Protein AF-A0A397A7B3-F1 (afdb_monomer)

Mean predicted aligned error: 12.44 Å

pLDDT: mean 80.2, std 25.19, range [24.42, 98.94]

Foldseek 3Di:
DDDDDDDDDDDDDDDDPPPPPPPPPPPPPPPVPPPDPPPDFFEEEDECQQAAACCPPLNFAAFLQQVQQVVDPPRDGSNCHNNCLPCLLVVLVVCLVVVGAAYEYEQQLSNQWPADVVVRATDGRVSSLVSVVVNLVSCVVSNHAYEYEHDELGHHVSCCVVPVALLHLCNLVRLLVSLLVCCVSCLQRHAEYAHYAALVCNLCCDQFVLNGPPRHNPDQQRSQSSLLSSLSSLLSSLVSNVVVVGNHWYYHEFEDAQEDFPDPPDVQSVVLRVLRCLSGVQQNVVCLAQVFGDPSCCVQSPPSHDGDDPVSSVSSHPSGDDYHYDYDWHFHKGFPPDPCCVVQFPAAADDPDPDDDDDDDDDDDDHPRGPHNSVRGITGRDTDDDRPVRVVVVVVVVVVVVVVVVVVVVVVVPDDPDDDD

Secondary structure (DSSP, 8-state):
----------------------------------SS-TT---EEE--HHHH---TTSTTPPPBHHHHHHHT-TT----SSTT-HHHHHHHHHHHHHHTT--EEEEE--HHHHEEEETTTTEEEE-HHHHHHHHHHHHHHHHTTPEEEEEEESS--BHHHHHHH-GGGSTTHHHHHHHHHHHHHHHHTTT-SEEEEEE-HHHHHHHHBTT-SSTT-B-S-SSHHHHHHHHHHHHHHHHHHHHHHTT-SSEEEEEEE--EEEESSTT-HHHHHHHHHHHIIIIIHHHHHHHHSS--HHHHHHHGGGS----HHHHHHHTT--SEEEEE---EEEEE-TT-TTHHHH--S------S----------SSS-----TTGGGSEEEEE---HHHHHHHHHHHHHHHHHHHHHHHHHHHT---PPP-

Radius of gyration: 28.9 Å; Cα contacts (8 Å, |Δi|>4): 677; chains: 1; bounding box: 114×106×64 Å

Nearest PDB structures (foldseek):
  7f3a-assembly1_A  TM=9.410E-01  e=1.714E-32  Arabidopsis thaliana
  3aiq-assembly1_A  TM=9.441E-01  e=2.301E-31  Triticum aestivum
  5wi9-assembly2_B  TM=9.399E-01  e=1.609E-25  Homo sapiens
  5van-assembly1_A  TM=9.419E-01  e=1.810E-25  Homo sapiens
  5naq-assembly1_F  TM=9.151E-01  e=1.063E-23  Lactiplantibacillus plantarum

Solvent-accessible surface area (backbone atoms only — not comparable to full-atom values): 23626 Å² total; per-residue (Å²): 135,90,84,88,86,91,84,87,81,85,94,76,87,83,88,81,84,78,76,80,78,76,75,71,74,76,73,80,84,71,71,73,79,67,99,62,65,94,84,63,76,47,61,55,76,56,44,33,69,70,30,24,22,54,51,71,42,53,75,21,44,57,21,30,50,61,53,40,22,74,75,35,98,87,41,84,67,44,52,47,52,73,34,37,75,82,38,46,70,61,54,50,52,50,41,49,75,72,68,43,41,26,43,33,39,32,51,49,51,12,27,38,26,37,78,37,80,95,75,75,41,78,40,85,27,68,58,26,45,50,54,56,51,54,51,52,50,53,35,53,76,64,64,32,46,37,34,43,24,55,35,66,77,43,51,33,31,60,48,38,74,78,54,53,28,57,73,27,75,67,42,29,58,56,50,29,56,50,45,50,51,49,44,72,74,38,38,94,74,41,49,30,42,21,48,38,48,31,57,61,59,47,22,46,25,8,26,16,39,32,83,32,49,78,39,38,27,93,37,75,35,43,28,41,44,22,44,50,37,50,51,53,24,40,19,50,34,42,53,54,48,59,74,67,68,54,88,41,45,41,22,47,30,41,43,44,58,47,55,38,34,66,45,82,85,39,70,56,12,42,50,24,11,51,48,46,36,38,74,40,41,27,51,62,49,30,22,34,63,70,23,41,67,40,68,69,51,54,67,75,50,40,90,44,47,78,78,72,50,76,67,52,19,60,48,21,35,63,42,52,74,47,91,42,75,50,67,79,46,27,29,34,14,40,24,76,86,40,89,59,36,90,78,60,50,84,54,74,68,50,78,89,68,94,76,76,89,80,92,84,81,93,83,85,90,91,85,76,56,46,63,40,64,72,74,27,52,46,36,61,57,50,82,51,83,64,67,68,62,56,54,52,50,53,51,49,50,54,51,53,55,53,52,53,52,55,53,53,54,59,55,62,74,68,63,78,82,76,82,87,128

Organism: Aphanomyces astaci (NCBI:txid112090)

Sequence (421 aa):
MMMLGVIVLLLSTTLGLVSSSSHRAAVPQTSKQRCFPDDFLLGTATAAYQVEGGWNLTGRTPSIWDDFCRSRDNVQCANVADDMIHRYVSDIAIMQAMGLSSFRFSISWSRVMTWHDATQRMVRNDAGIAFYHDLLDAMRAAQLTSVVTLYHWDLPSALHTHMNGWLNASIVGHFNQYAELMYDEYGAKVDFWTTFNEPWSFCVGGYGGGWHAPGITDSDTATYVAAHHVLLAHATAVQTHRSKHLTSKIGITLNSDMALPLDPTDDRDVEAAERKLQFSLGWFLNPIVHGDYPAVMKRRAGHRLPRFTAADSALLTQSYDVFMLNHYSTNVVTDCASTTYGQVASTKCFPLDEQAQGPTPSTDPLTSSTTSHWVQGAVTVGFVGPMLVAVMALAALVYRKQQQHRSSEQAGENSPLVPKH

Structure (mmCIF, N/CA/C/O backbone):
data_AF-A0A397A7B3-F1
#
_entry.id   AF-A0A397A7B3-F1
#
loop_
_atom_site.group_PDB
_atom_site.id
_atom_site.type_symbol
_atom_site.label_atom_id
_atom_site.label_alt_id
_atom_site.label_comp_id
_atom_site.label_asym_id
_atom_site.label_entity_id
_atom_site.label_seq_id
_atom_site.pdbx_PDB_ins_code
_atom_site.Cartn_x
_atom_site.Cartn_y
_atom_site.Cartn_z
_atom_site.occupancy
_atom_site.B_iso_or_equiv
_atom_site.auth_seq_id
_atom_site.auth_comp_id
_atom_site.auth_asym_id
_atom_site.auth_atom_id
_atom_site.pdbx_PDB_model_num
ATOM 1 N N . MET A 1 1 ? -81.581 52.056 24.845 1.00 32.25 1 MET A N 1
ATOM 2 C CA . MET A 1 1 ? -82.878 51.509 25.297 1.00 32.25 1 MET A CA 1
ATOM 3 C C . MET A 1 1 ? -82.770 49.993 25.283 1.00 32.25 1 MET A C 1
ATOM 5 O O . MET A 1 1 ? -82.243 49.454 24.322 1.00 32.25 1 MET A O 1
ATOM 9 N N . MET A 1 2 ? -83.130 49.371 26.403 1.00 32.25 2 MET A N 1
ATOM 10 C CA . MET A 1 2 ? -82.964 47.958 26.778 1.00 32.25 2 MET A CA 1
ATOM 11 C C . MET A 1 2 ? -83.497 46.952 25.740 1.00 32.25 2 MET A C 1
ATOM 13 O O . MET A 1 2 ? -84.550 47.200 25.168 1.00 32.25 2 MET A O 1
ATOM 17 N N . MET A 1 3 ? -82.874 45.773 25.613 1.00 28.52 3 MET A N 1
ATOM 18 C CA . MET A 1 3 ? -83.369 44.540 26.260 1.00 28.52 3 MET A CA 1
ATOM 19 C C . MET A 1 3 ? -82.463 43.319 26.014 1.00 28.52 3 MET A C 1
ATOM 21 O O . MET A 1 3 ? -81.898 43.136 24.942 1.00 28.52 3 MET A O 1
ATOM 25 N N . LEU A 1 4 ? -82.359 42.509 27.073 1.00 32.78 4 LEU A N 1
ATOM 26 C CA . LEU A 1 4 ? -81.737 41.187 27.181 1.00 32.78 4 LEU A CA 1
ATOM 27 C C . LEU A 1 4 ? -82.485 40.102 26.382 1.00 32.78 4 LEU A C 1
ATOM 29 O O . LEU A 1 4 ? -83.698 40.190 26.211 1.00 32.78 4 LEU A O 1
ATOM 33 N N . GLY A 1 5 ? -81.794 38.994 26.092 1.00 29.33 5 GLY A N 1
ATOM 34 C CA . GLY A 1 5 ? -82.420 37.692 25.834 1.00 29.33 5 GLY A CA 1
ATOM 35 C C . GLY A 1 5 ? -81.399 36.567 25.639 1.00 29.33 5 GLY A C 1
ATOM 36 O O . GLY A 1 5 ? -80.779 36.470 24.589 1.00 29.33 5 GLY A O 1
ATOM 37 N N . VAL A 1 6 ? -81.218 35.735 26.666 1.00 37.84 6 VAL A N 1
ATOM 38 C CA . VAL A 1 6 ? -80.334 34.555 26.715 1.00 37.84 6 VAL A CA 1
ATOM 39 C C . VAL A 1 6 ? -80.932 33.390 25.919 1.00 37.84 6 VAL A C 1
ATOM 41 O O . VAL A 1 6 ? -82.080 33.033 26.168 1.00 37.84 6 VAL A O 1
ATOM 44 N N . ILE A 1 7 ? -80.140 32.730 25.064 1.00 34.03 7 ILE A N 1
ATOM 45 C CA . ILE A 1 7 ? -80.377 31.343 24.622 1.00 34.03 7 ILE A CA 1
ATOM 46 C C . ILE A 1 7 ? -79.037 30.594 24.608 1.00 34.03 7 ILE A C 1
ATOM 48 O O . ILE A 1 7 ? -78.138 30.902 23.831 1.00 34.03 7 ILE A O 1
ATOM 52 N N . VAL A 1 8 ? -78.923 29.599 25.487 1.00 36.47 8 VAL A N 1
ATOM 53 C CA . VAL A 1 8 ? -77.938 28.512 25.431 1.00 36.47 8 VAL A CA 1
ATOM 54 C C . VAL A 1 8 ? -78.640 27.330 24.772 1.00 36.47 8 VAL A C 1
ATOM 56 O O . VAL A 1 8 ? -79.711 26.979 25.249 1.00 36.47 8 VAL A O 1
ATOM 59 N N . LEU A 1 9 ? -78.052 26.698 23.747 1.00 30.02 9 LEU A N 1
ATOM 60 C CA . LEU A 1 9 ? -78.165 25.247 23.526 1.00 30.02 9 LEU A CA 1
ATOM 61 C C . LEU A 1 9 ? -77.170 24.748 22.448 1.00 30.02 9 LEU A C 1
ATOM 63 O O . LEU A 1 9 ? -77.250 25.128 21.287 1.00 30.02 9 LEU A O 1
ATOM 67 N N . LEU A 1 10 ? -76.264 23.870 22.895 1.00 29.73 10 LEU A N 1
ATOM 68 C CA . LEU A 1 10 ? -75.712 22.675 22.229 1.00 29.73 10 LEU A CA 1
ATOM 69 C C . LEU A 1 10 ? -75.149 22.794 20.793 1.00 29.73 10 LEU A C 1
ATOM 71 O O . LEU A 1 10 ? -75.869 22.682 19.806 1.00 29.73 10 LEU A O 1
ATOM 75 N N . LEU A 1 11 ? -73.812 22.847 20.690 1.00 32.78 11 LEU A N 1
ATOM 76 C CA . LEU A 1 11 ? -73.079 22.444 19.485 1.00 32.78 11 LEU A CA 1
ATOM 77 C C . LEU A 1 11 ? -72.916 20.916 19.458 1.00 32.78 11 LEU A C 1
ATOM 79 O O . LEU A 1 11 ? -72.192 20.355 20.281 1.00 32.78 11 LEU A O 1
ATOM 83 N N . SER A 1 12 ? -73.502 20.259 18.457 1.00 32.44 12 SER A N 1
ATOM 84 C CA . SER A 1 12 ? -73.093 18.922 18.021 1.00 32.44 12 SER A CA 1
ATOM 85 C C . SER A 1 12 ? -73.107 18.809 16.493 1.00 32.44 12 SER A C 1
ATOM 87 O O . SER A 1 12 ? -74.153 18.955 15.869 1.00 32.44 12 SER A O 1
ATOM 89 N N . THR A 1 13 ? -71.918 18.489 15.962 1.00 36.25 13 THR A N 1
ATOM 90 C CA . THR A 1 13 ? -71.585 17.764 14.715 1.00 36.25 13 THR A CA 1
ATOM 91 C C . THR A 1 13 ? -72.040 18.323 13.359 1.00 36.25 13 THR A C 1
ATOM 93 O O . THR A 1 13 ? -73.226 18.332 13.073 1.00 36.25 13 THR A O 1
ATOM 96 N N . THR A 1 14 ? -71.085 18.607 12.455 1.00 35.44 14 THR A N 1
ATOM 97 C CA . THR A 1 14 ? -70.636 17.642 11.420 1.00 35.44 14 THR A CA 1
ATOM 98 C C . THR A 1 14 ? -69.356 18.090 10.696 1.00 35.44 14 THR A C 1
ATOM 100 O O . THR A 1 14 ? -69.273 19.190 10.165 1.00 35.44 14 THR A O 1
ATOM 103 N N . LEU A 1 15 ? -68.388 17.169 10.710 1.00 36.44 15 LEU A N 1
ATOM 104 C CA . LEU A 1 15 ? -67.371 16.808 9.713 1.00 36.44 15 LEU A CA 1
ATOM 105 C C . LEU A 1 15 ? -66.994 17.783 8.579 1.00 36.44 15 LEU A C 1
ATOM 107 O O . LEU A 1 15 ? -67.734 17.989 7.623 1.00 36.44 15 LEU A O 1
ATOM 111 N N . GLY A 1 16 ? -65.710 18.142 8.590 1.00 31.48 16 GLY A N 1
ATOM 112 C CA . GLY A 1 16 ? -64.915 18.457 7.408 1.00 31.48 16 GLY A CA 1
ATOM 113 C C . GLY A 1 16 ? -63.461 18.058 7.656 1.00 31.48 16 GLY A C 1
ATOM 114 O O . GLY A 1 16 ? -62.634 18.904 7.979 1.00 31.48 16 GLY A O 1
ATOM 115 N N . LEU A 1 17 ? -63.155 16.757 7.582 1.00 36.50 17 LEU A N 1
ATOM 116 C CA . LEU A 1 17 ? -61.775 16.263 7.569 1.00 36.50 17 LEU A CA 1
ATOM 117 C C . LEU A 1 17 ? -61.125 16.717 6.259 1.00 36.50 17 LEU A C 1
ATOM 119 O O . LEU A 1 17 ? -61.319 16.101 5.212 1.00 36.50 17 LEU A O 1
ATOM 123 N N . VAL A 1 18 ? -60.341 17.790 6.317 1.00 36.22 18 VAL A N 1
ATOM 124 C CA . VAL A 1 18 ? -59.360 18.084 5.273 1.00 36.22 18 VAL A CA 1
ATOM 125 C C . VAL A 1 18 ? -58.241 17.066 5.451 1.00 36.22 18 VAL A C 1
ATOM 127 O O . VAL A 1 18 ? -57.349 17.230 6.279 1.00 36.22 18 VAL A O 1
ATOM 130 N N . SER A 1 19 ? -58.338 15.960 4.715 1.00 34.88 19 SER A N 1
ATOM 131 C CA . SER A 1 19 ? -57.230 15.029 4.560 1.00 34.88 19 SER A CA 1
ATOM 132 C C . SER A 1 19 ? -56.161 15.748 3.741 1.00 34.88 19 SER A C 1
ATOM 134 O O . SER A 1 19 ? -56.305 15.927 2.532 1.00 34.88 19 SER A O 1
ATOM 136 N N . SER A 1 20 ? -55.111 16.235 4.400 1.00 37.03 20 SER A N 1
ATOM 137 C CA . SER A 1 20 ? -53.890 16.634 3.717 1.00 37.03 20 SER A CA 1
ATOM 138 C C . SER A 1 20 ? -53.232 15.360 3.198 1.00 37.03 20 SER A C 1
ATOM 140 O O . SER A 1 20 ? -52.454 14.696 3.880 1.00 37.03 20 SER A O 1
ATOM 142 N N . SER A 1 21 ? -53.584 14.989 1.970 1.00 35.75 21 SER A N 1
ATOM 143 C CA . SER A 1 21 ? -52.859 13.991 1.202 1.00 35.75 21 SER A CA 1
ATOM 144 C C . SER A 1 21 ? -51.457 14.533 0.935 1.00 35.75 21 SER A C 1
ATOM 146 O O . SER A 1 21 ? -51.193 15.165 -0.087 1.00 35.75 21 SER A O 1
ATOM 148 N N . SER A 1 22 ? -50.542 14.295 1.871 1.00 40.91 22 SER A N 1
ATOM 149 C CA . SER A 1 22 ? -49.120 14.293 1.582 1.00 40.91 22 SER A CA 1
ATOM 150 C C . SER A 1 22 ? -48.883 13.133 0.622 1.00 40.91 22 SER A C 1
ATOM 152 O O . SER A 1 22 ? -48.649 11.991 1.007 1.00 40.91 22 SER A O 1
ATOM 154 N N . HIS A 1 23 ? -48.994 13.420 -0.673 1.00 37.44 23 HIS A N 1
ATOM 155 C CA . HIS A 1 23 ? -48.399 12.587 -1.700 1.00 37.44 23 HIS A CA 1
ATOM 156 C C . HIS A 1 23 ? -46.885 12.620 -1.477 1.00 37.44 23 HIS A C 1
ATOM 158 O O . HIS A 1 23 ? -46.158 13.390 -2.100 1.00 37.44 23 HIS A O 1
ATOM 164 N N . ARG A 1 24 ? -46.391 11.772 -0.566 1.00 44.78 24 ARG A N 1
ATOM 165 C CA . ARG A 1 24 ? -45.064 11.195 -0.744 1.00 44.78 24 ARG A CA 1
ATOM 166 C C . ARG A 1 24 ? -45.152 10.480 -2.078 1.00 44.78 24 ARG A C 1
ATOM 168 O O . ARG A 1 24 ? -45.777 9.427 -2.170 1.00 44.78 24 ARG A O 1
ATOM 175 N N . ALA A 1 25 ? -44.602 11.105 -3.114 1.00 40.44 25 ALA A N 1
ATOM 176 C CA . ALA A 1 25 ? -44.297 10.404 -4.341 1.00 40.44 25 ALA A CA 1
ATOM 177 C C . ALA A 1 25 ? -43.521 9.153 -3.923 1.00 40.44 25 ALA A C 1
ATOM 179 O O . ALA A 1 25 ? -42.422 9.252 -3.374 1.00 40.44 25 ALA A O 1
ATOM 180 N N . ALA A 1 26 ? -44.146 7.987 -4.073 1.00 43.50 26 ALA A N 1
ATOM 181 C CA . ALA A 1 26 ? -43.436 6.735 -3.963 1.00 43.50 26 ALA A CA 1
ATOM 182 C C . ALA A 1 26 ? -42.364 6.794 -5.048 1.00 43.50 26 ALA A C 1
ATOM 184 O O . ALA A 1 26 ? -42.685 6.799 -6.237 1.00 43.50 26 ALA A O 1
ATOM 185 N N . VAL A 1 27 ? -41.102 6.926 -4.638 1.00 48.25 27 VAL A N 1
ATOM 186 C CA . VAL A 1 27 ? -39.976 6.700 -5.540 1.00 48.25 27 VAL A CA 1
ATOM 187 C C . VAL A 1 27 ? -40.198 5.296 -6.092 1.00 48.25 27 VAL A C 1
ATOM 189 O O . VAL A 1 27 ? -40.305 4.365 -5.287 1.00 48.25 27 VAL A O 1
ATOM 192 N N . PRO A 1 28 ? -40.337 5.108 -7.413 1.00 40.25 28 PRO A N 1
ATOM 193 C CA . PRO A 1 28 ? -40.471 3.775 -7.964 1.00 40.25 28 PRO A CA 1
ATOM 194 C C . PRO A 1 28 ? -39.188 3.018 -7.619 1.00 40.25 28 PRO A C 1
ATOM 196 O O . PRO A 1 28 ? -38.144 3.237 -8.231 1.00 40.25 28 PRO A O 1
ATOM 199 N N . GLN A 1 29 ? -39.242 2.137 -6.617 1.00 47.81 29 GLN A N 1
ATOM 200 C CA . GLN A 1 29 ? -38.226 1.114 -6.416 1.00 47.81 29 GLN A CA 1
ATOM 201 C C . GLN A 1 29 ? -38.417 0.053 -7.496 1.00 47.81 29 GLN A C 1
ATOM 203 O O . GLN A 1 29 ? -38.841 -1.068 -7.252 1.00 47.81 29 GLN A O 1
ATOM 208 N N . THR A 1 30 ? -38.099 0.415 -8.730 1.00 48.81 30 THR A N 1
ATOM 209 C CA . THR A 1 30 ? -37.621 -0.562 -9.695 1.00 48.81 30 THR A CA 1
ATOM 210 C C . THR A 1 30 ? -36.105 -0.471 -9.648 1.00 48.81 30 THR A C 1
ATOM 212 O O . THR A 1 30 ? -35.482 0.057 -10.573 1.00 48.81 30 THR A O 1
ATOM 215 N N . SER A 1 31 ? -35.490 -0.916 -8.544 1.00 57.78 31 SER A N 1
ATOM 216 C CA . SER A 1 31 ? -34.075 -1.258 -8.623 1.00 57.78 31 SER A CA 1
ATOM 217 C C . SER A 1 31 ? -34.018 -2.399 -9.631 1.00 57.78 31 SER A C 1
ATOM 219 O O . SER A 1 31 ? -34.519 -3.496 -9.395 1.00 57.78 31 SER A O 1
ATOM 221 N N . LYS A 1 32 ? -33.525 -2.117 -10.841 1.00 64.12 32 LYS A N 1
ATOM 222 C CA . LYS A 1 32 ? -33.158 -3.197 -11.753 1.00 64.12 32 LYS A CA 1
ATOM 223 C C . LYS A 1 32 ? -32.217 -4.086 -10.949 1.00 64.12 32 LYS A C 1
ATOM 225 O O . LYS A 1 32 ? -31.166 -3.602 -10.526 1.00 64.12 32 LYS A O 1
ATOM 230 N N . GLN A 1 33 ? -32.638 -5.320 -10.673 1.00 66.12 33 GLN A N 1
ATOM 231 C CA . GLN A 1 33 ? -31.809 -6.299 -9.986 1.00 66.12 33 GLN A CA 1
ATOM 232 C C . GLN A 1 33 ? -30.465 -6.319 -10.712 1.00 66.12 33 GLN A C 1
ATOM 234 O O . GLN A 1 33 ? -30.416 -6.480 -11.935 1.00 66.12 33 GLN A O 1
ATOM 239 N N . ARG A 1 34 ? -29.388 -6.002 -9.990 1.00 72.75 34 ARG A N 1
ATOM 240 C CA . ARG A 1 34 ? -28.063 -5.960 -10.604 1.00 72.75 34 ARG A CA 1
ATOM 241 C C . ARG A 1 34 ? -27.727 -7.389 -11.046 1.00 72.75 34 ARG A C 1
ATOM 243 O O . ARG A 1 34 ? -28.042 -8.331 -10.328 1.00 72.75 34 ARG A O 1
ATOM 250 N N . CYS A 1 35 ? -27.109 -7.556 -12.215 1.00 88.25 35 CYS A N 1
ATOM 251 C CA . CYS A 1 35 ? -26.751 -8.873 -12.759 1.00 88.25 35 CYS A CA 1
ATOM 252 C C . CYS A 1 35 ? -25.505 -9.460 -12.068 1.00 88.25 35 CYS A C 1
ATOM 254 O O . CYS A 1 35 ? -24.530 -9.795 -12.735 1.00 88.25 35 CYS A O 1
ATOM 256 N N . PHE A 1 36 ? -25.519 -9.535 -10.739 1.00 90.19 36 PHE A N 1
ATOM 257 C CA . PHE A 1 36 ? -24.458 -10.115 -9.924 1.00 90.19 36 PHE A CA 1
ATOM 258 C C . PHE A 1 36 ? -25.057 -11.101 -8.912 1.00 90.19 36 PHE A C 1
ATOM 260 O O . PHE A 1 36 ? -26.231 -10.956 -8.567 1.00 90.19 36 PHE A O 1
ATOM 267 N N . PRO A 1 37 ? -24.279 -12.095 -8.449 1.00 89.69 37 PRO A N 1
ATOM 268 C CA . PRO A 1 37 ? -24.656 -12.934 -7.314 1.00 89.69 37 PRO A CA 1
ATOM 269 C C . PRO A 1 37 ? -24.994 -12.116 -6.058 1.00 89.69 37 PRO A C 1
ATOM 271 O O . PRO A 1 37 ? -24.503 -10.998 -5.897 1.00 89.69 37 PRO A O 1
ATOM 274 N N . ASP A 1 38 ? -25.792 -12.687 -5.154 1.00 87.56 38 ASP A N 1
ATOM 275 C CA . ASP A 1 38 ? -26.242 -12.008 -3.926 1.00 87.56 38 ASP A CA 1
ATOM 276 C C . ASP A 1 38 ? -25.089 -11.666 -2.963 1.00 87.56 38 ASP A C 1
ATOM 278 O O . ASP A 1 38 ? -25.199 -10.737 -2.166 1.00 87.56 38 ASP A O 1
ATOM 282 N N . ASP A 1 39 ? -23.974 -12.393 -3.048 1.00 87.44 39 ASP A N 1
ATOM 283 C CA . ASP A 1 39 ? -22.751 -12.173 -2.272 1.00 87.44 39 ASP A CA 1
ATOM 284 C C . ASP A 1 39 ? -21.748 -11.228 -2.963 1.00 87.44 39 ASP A C 1
ATOM 286 O O . ASP A 1 39 ? -20.645 -11.004 -2.458 1.00 87.44 39 ASP A O 1
ATOM 290 N N . PHE A 1 40 ? -22.114 -10.631 -4.104 1.00 92.50 40 PHE A N 1
ATOM 291 C CA . PHE A 1 40 ? -21.278 -9.644 -4.779 1.00 92.50 40 PHE A CA 1
ATOM 292 C C . PHE A 1 40 ? -21.241 -8.318 -4.011 1.00 92.50 40 PHE A C 1
ATOM 294 O O . PHE A 1 40 ? -22.265 -7.671 -3.775 1.00 92.50 40 PHE A O 1
ATOM 301 N N . LEU A 1 41 ? -20.031 -7.861 -3.689 1.00 91.94 41 LEU A N 1
ATOM 302 C CA . LEU A 1 41 ? -19.821 -6.602 -2.986 1.00 91.94 41 LEU A CA 1
ATOM 303 C C . LEU A 1 41 ? -19.582 -5.455 -3.969 1.00 91.94 41 LEU A C 1
ATOM 305 O O . LEU A 1 41 ? -18.635 -5.482 -4.754 1.00 91.94 41 LEU A O 1
ATOM 309 N N . LEU A 1 42 ? -20.411 -4.415 -3.878 1.00 94.75 42 LEU A N 1
ATOM 310 C CA . LEU A 1 42 ? -20.193 -3.154 -4.574 1.00 94.75 42 LEU A CA 1
ATOM 311 C C . LEU A 1 42 ? -19.881 -2.070 -3.549 1.00 94.75 42 LEU A C 1
ATOM 313 O O . LEU A 1 42 ? -20.691 -1.796 -2.667 1.00 94.75 42 LEU A O 1
ATOM 317 N N . GLY A 1 43 ? -18.735 -1.419 -3.706 1.00 95.38 43 GLY A N 1
ATOM 318 C CA . GLY A 1 43 ? -18.261 -0.437 -2.744 1.00 95.38 43 GLY A CA 1
ATOM 319 C C . GLY A 1 43 ? -17.461 0.693 -3.360 1.00 95.38 43 GLY A C 1
ATOM 320 O O . GLY A 1 43 ? -17.343 0.818 -4.580 1.00 95.38 43 GLY A O 1
ATOM 321 N N . THR A 1 44 ? -16.901 1.509 -2.479 1.00 95.00 44 THR A N 1
ATOM 322 C CA . THR A 1 44 ? -15.968 2.600 -2.784 1.00 95.00 44 THR A CA 1
ATOM 323 C C . THR A 1 44 ? -14.661 2.398 -2.023 1.00 95.00 44 THR A C 1
ATOM 325 O O . THR A 1 44 ? -14.583 1.568 -1.112 1.00 95.00 44 THR A O 1
ATOM 328 N N . ALA A 1 45 ? -13.616 3.131 -2.412 1.00 97.31 45 ALA A N 1
ATOM 329 C CA . ALA A 1 45 ? -12.307 3.055 -1.779 1.00 97.31 45 ALA A CA 1
ATOM 330 C C . ALA A 1 45 ? -11.705 4.446 -1.537 1.00 97.31 45 ALA A C 1
ATOM 332 O O . ALA A 1 45 ? -11.845 5.325 -2.386 1.00 97.31 45 ALA A O 1
ATOM 333 N N . THR A 1 46 ? -11.005 4.623 -0.417 1.00 98.00 46 THR A N 1
ATOM 334 C CA . THR A 1 46 ? -10.193 5.810 -0.099 1.00 98.00 46 THR A CA 1
ATOM 335 C C . THR A 1 46 ? -8.837 5.410 0.499 1.00 98.00 46 THR A C 1
ATOM 337 O O . THR A 1 46 ? -8.612 4.246 0.844 1.00 98.00 46 THR A O 1
ATOM 340 N N . ALA A 1 47 ? -7.927 6.377 0.640 1.00 98.25 47 ALA A N 1
ATOM 341 C CA . ALA A 1 47 ? -6.675 6.222 1.377 1.00 98.25 47 ALA A CA 1
ATOM 342 C C . ALA A 1 47 ? -6.488 7.362 2.379 1.00 98.25 47 ALA A C 1
ATOM 344 O O . ALA A 1 47 ? -6.810 8.513 2.082 1.00 98.25 47 ALA A O 1
ATOM 345 N N . ALA A 1 48 ? -5.916 7.045 3.536 1.00 98.75 48 ALA A N 1
ATOM 346 C CA . ALA A 1 48 ? -5.828 7.919 4.698 1.00 98.75 48 ALA A CA 1
ATOM 347 C C . ALA A 1 48 ? -5.310 9.326 4.370 1.00 98.75 48 ALA A C 1
ATOM 349 O O . ALA A 1 48 ? -6.014 10.311 4.579 1.00 98.75 48 ALA A O 1
ATOM 350 N N . TYR A 1 49 ? -4.112 9.432 3.783 1.00 98.44 49 TYR A N 1
ATOM 351 C CA . TYR A 1 49 ? -3.518 10.734 3.456 1.00 98.44 49 TYR A CA 1
ATOM 352 C C . TYR A 1 49 ? -4.362 11.546 2.460 1.00 98.44 49 TYR A C 1
ATOM 354 O O . TYR A 1 49 ? -4.340 12.771 2.498 1.00 98.44 49 TYR A O 1
ATOM 362 N N . GLN A 1 50 ? -5.117 10.880 1.580 1.00 98.00 50 GLN A N 1
ATOM 363 C CA . GLN A 1 50 ? -5.895 11.548 0.536 1.00 98.00 50 GLN A CA 1
ATOM 364 C C . GLN A 1 50 ? -7.186 12.179 1.058 1.00 98.00 50 GLN A C 1
ATOM 366 O O . GLN A 1 50 ? -7.629 13.151 0.458 1.00 98.00 50 GLN A O 1
ATOM 371 N N . VAL A 1 51 ? -7.787 11.643 2.131 1.00 98.31 51 VAL A N 1
ATOM 372 C CA . VAL A 1 51 ? -9.140 12.049 2.566 1.00 98.31 51 VAL A CA 1
ATOM 373 C C . VAL A 1 51 ? -9.260 12.425 4.043 1.00 98.31 51 VAL A C 1
ATOM 375 O O . VAL A 1 51 ? -10.160 13.183 4.390 1.00 98.31 51 VAL A O 1
ATOM 378 N N . GLU A 1 52 ? -8.386 11.937 4.931 1.00 98.56 52 GLU A N 1
ATOM 379 C CA . GLU A 1 52 ? -8.561 12.141 6.378 1.00 98.56 52 GLU A CA 1
ATOM 380 C C . GLU A 1 52 ? -8.404 13.594 6.802 1.00 98.56 52 GLU A C 1
ATOM 382 O O . GLU A 1 52 ? -9.226 14.095 7.567 1.00 98.56 52 GLU A O 1
ATOM 387 N N . GLY A 1 53 ? -7.328 14.245 6.360 1.00 97.75 53 GLY A N 1
ATOM 388 C CA . GLY A 1 53 ? -6.910 15.513 6.941 1.00 97.75 53 GLY A CA 1
ATOM 389 C C . GLY A 1 53 ? -6.499 15.365 8.402 1.00 97.75 53 GLY A C 1
ATOM 390 O O . GLY A 1 53 ? -5.980 14.328 8.829 1.00 97.75 53 GLY A O 1
ATOM 391 N N . GLY A 1 54 ? -6.694 16.430 9.184 1.00 97.25 54 GLY A N 1
ATOM 392 C CA . GLY A 1 54 ? -6.329 16.441 10.601 1.00 97.25 54 GLY A CA 1
ATOM 393 C C . GLY A 1 54 ? -4.878 16.009 10.813 1.00 97.25 54 GLY A C 1
ATOM 394 O O . GLY A 1 54 ? -4.605 15.142 11.649 1.00 97.25 54 GLY A O 1
ATOM 395 N N . TRP A 1 55 ? -3.965 16.547 9.994 1.00 95.50 55 TRP A N 1
ATOM 396 C CA . TRP A 1 55 ? -2.588 16.054 9.872 1.00 95.50 55 TRP A CA 1
ATOM 397 C C . TRP A 1 55 ? -1.806 16.061 11.196 1.00 95.50 55 TRP A C 1
ATOM 399 O O . TRP A 1 55 ? -0.874 15.273 11.345 1.00 95.50 55 TRP A O 1
ATOM 409 N N . ASN A 1 56 ? -2.206 16.921 12.137 1.00 95.00 56 ASN A N 1
ATOM 410 C CA . ASN A 1 56 ? -1.653 17.092 13.481 1.00 95.00 56 ASN A CA 1
ATOM 411 C C . ASN A 1 56 ? -2.688 16.851 14.602 1.00 95.00 56 ASN A C 1
ATOM 413 O O . ASN A 1 56 ? -2.449 17.213 15.754 1.00 95.00 56 ASN A O 1
ATOM 417 N N . LEU A 1 57 ? -3.851 16.281 14.276 1.00 96.44 57 LEU A N 1
ATOM 418 C CA . LEU A 1 57 ? -4.868 15.904 15.258 1.00 96.44 57 LEU A CA 1
ATOM 419 C C . LEU A 1 57 ? -4.596 14.500 15.800 1.00 96.44 57 LEU A C 1
ATOM 421 O O . LEU A 1 57 ? -3.821 13.736 15.226 1.00 96.44 57 LEU A O 1
ATOM 425 N N . THR A 1 58 ? -5.240 14.168 16.923 1.00 94.38 58 THR A N 1
ATOM 426 C CA . THR A 1 58 ? -5.221 12.825 17.533 1.00 94.38 58 THR A CA 1
ATOM 427 C C . THR A 1 58 ? -3.813 12.264 17.761 1.00 94.38 58 THR A C 1
ATOM 429 O O . THR A 1 58 ? -3.618 11.059 17.659 1.00 94.38 58 THR A O 1
ATOM 432 N N . GLY A 1 59 ? -2.812 13.118 18.003 1.00 95.56 59 GLY A N 1
ATOM 433 C CA . GLY A 1 59 ? -1.416 12.700 18.188 1.00 95.56 59 GLY A CA 1
ATOM 434 C C . GLY A 1 59 ? -0.711 12.187 16.924 1.00 95.56 59 GLY A C 1
ATOM 435 O O . GLY A 1 59 ? 0.378 11.629 17.040 1.00 95.56 59 GLY A O 1
ATOM 436 N N . ARG A 1 60 ? -1.300 12.361 15.729 1.00 98.12 60 ARG A N 1
ATOM 437 C CA . ARG A 1 60 ? -0.671 11.981 14.456 1.00 98.12 60 ARG A CA 1
ATOM 438 C C . ARG A 1 60 ? 0.654 12.714 14.260 1.00 98.12 60 ARG A C 1
ATOM 440 O O . ARG A 1 60 ? 0.732 13.929 14.437 1.00 98.12 60 ARG A O 1
ATOM 447 N N . THR A 1 61 ? 1.671 11.980 13.821 1.00 97.94 61 THR A N 1
ATOM 448 C CA . THR A 1 61 ? 2.958 12.527 13.377 1.00 97.94 61 THR A CA 1
ATOM 449 C C . THR A 1 61 ? 3.059 12.537 11.844 1.00 97.94 61 THR A C 1
ATOM 451 O O . THR A 1 61 ? 2.264 11.878 11.160 1.00 97.94 61 THR A O 1
ATOM 454 N N . PRO A 1 62 ? 4.007 13.298 11.264 1.00 98.38 62 PRO A N 1
ATOM 455 C CA . PRO A 1 62 ? 4.191 13.349 9.816 1.00 98.38 62 PRO A CA 1
ATOM 456 C C . PRO A 1 62 ? 4.476 11.978 9.186 1.00 98.38 62 PRO A C 1
ATOM 458 O O . PRO A 1 62 ? 5.211 11.152 9.732 1.00 98.38 62 PRO A O 1
ATOM 461 N N . SER A 1 63 ? 3.921 11.761 7.999 1.00 98.62 63 SER A N 1
ATOM 462 C CA . SER A 1 63 ? 4.341 10.738 7.041 1.00 98.62 63 SER A CA 1
ATOM 463 C C . SER A 1 63 ? 5.307 11.333 6.008 1.00 98.62 63 SER A C 1
ATOM 465 O O . SER A 1 63 ? 5.434 12.550 5.896 1.00 98.62 63 SER A O 1
ATOM 467 N N . ILE A 1 64 ? 5.933 10.495 5.183 1.00 98.56 64 ILE A N 1
ATOM 468 C CA . ILE A 1 64 ? 6.784 10.959 4.077 1.00 98.56 64 ILE A CA 1
ATOM 469 C C . ILE A 1 64 ? 6.045 11.875 3.090 1.00 98.56 64 ILE A C 1
ATOM 471 O O . ILE A 1 64 ? 6.677 12.716 2.462 1.00 98.56 64 ILE A O 1
ATOM 475 N N . TRP A 1 65 ? 4.719 11.758 2.956 1.00 98.44 65 TRP A N 1
ATOM 476 C CA . TRP A 1 65 ? 3.935 12.656 2.104 1.00 98.44 65 TRP A CA 1
ATOM 477 C C . TRP A 1 65 ? 3.775 14.049 2.709 1.00 98.44 65 TRP A C 1
ATOM 479 O O . TRP A 1 65 ? 3.808 15.036 1.977 1.00 98.44 65 TRP A O 1
ATOM 489 N N . ASP A 1 66 ? 3.661 14.137 4.036 1.00 98.38 66 ASP A N 1
ATOM 490 C CA . ASP A 1 66 ? 3.659 15.407 4.760 1.00 98.38 66 ASP A CA 1
ATOM 491 C C . ASP A 1 66 ? 4.985 16.164 4.560 1.00 98.38 66 ASP A C 1
ATOM 493 O O . ASP A 1 66 ? 4.987 17.388 4.431 1.00 98.38 66 ASP A O 1
ATOM 497 N N . ASP A 1 67 ? 6.114 15.459 4.506 1.00 97.94 67 ASP A N 1
ATOM 498 C CA . ASP A 1 67 ? 7.422 16.077 4.251 1.00 97.94 67 ASP A CA 1
ATOM 499 C C . ASP A 1 67 ? 7.616 16.406 2.769 1.00 97.94 67 ASP A C 1
ATOM 501 O O . ASP A 1 67 ? 8.106 17.478 2.403 1.00 97.94 67 ASP A O 1
ATOM 505 N N . PHE A 1 68 ? 7.194 15.496 1.891 1.00 97.19 68 PHE A N 1
ATOM 506 C CA . PHE A 1 68 ? 7.325 15.659 0.449 1.00 97.19 68 PHE A CA 1
ATOM 507 C C . PHE A 1 68 ? 6.538 16.869 -0.058 1.00 97.19 68 PHE A C 1
ATOM 509 O O . PHE A 1 68 ? 7.082 17.676 -0.806 1.00 97.19 68 PHE A O 1
ATOM 516 N N . CYS A 1 69 ? 5.293 17.056 0.393 1.00 96.88 69 CYS A N 1
ATOM 517 C CA . CYS A 1 69 ? 4.499 18.214 -0.017 1.00 96.88 69 CYS A CA 1
ATOM 518 C C . CYS A 1 69 ? 5.109 19.542 0.461 1.00 96.88 69 CYS A C 1
ATOM 520 O O . CYS A 1 69 ? 5.043 20.539 -0.244 1.00 96.88 69 CYS A O 1
ATOM 522 N N . ARG A 1 70 ? 5.762 19.564 1.632 1.00 96.19 70 ARG A N 1
ATOM 523 C CA . ARG A 1 70 ? 6.387 20.783 2.178 1.00 96.19 70 ARG A CA 1
ATOM 524 C C . ARG A 1 70 ? 7.752 21.096 1.577 1.00 96.19 70 ARG A C 1
ATOM 526 O O . ARG A 1 70 ? 8.208 22.228 1.689 1.00 96.19 70 ARG A O 1
ATOM 533 N N . SER A 1 71 ? 8.400 20.115 0.956 1.00 95.00 71 SER A N 1
ATOM 534 C CA . SER A 1 71 ? 9.698 20.284 0.290 1.00 95.00 71 SER A CA 1
ATOM 535 C C . SER A 1 71 ? 9.585 20.621 -1.202 1.00 95.00 71 SER A C 1
ATOM 537 O O . SER A 1 71 ? 10.607 20.786 -1.867 1.00 95.00 71 SER A O 1
ATOM 539 N N . ARG A 1 72 ? 8.364 20.723 -1.748 1.00 91.50 72 ARG A N 1
ATOM 540 C CA . ARG A 1 72 ? 8.099 20.966 -3.173 1.00 91.50 72 ARG A CA 1
ATOM 541 C C . ARG A 1 72 ? 7.109 22.118 -3.346 1.00 91.50 72 ARG A C 1
ATOM 543 O O . ARG A 1 72 ? 5.994 22.053 -2.843 1.00 91.50 72 ARG A O 1
ATOM 550 N N . ASP A 1 73 ? 7.465 23.116 -4.149 1.00 87.62 73 ASP A N 1
ATOM 551 C CA . ASP A 1 73 ? 6.625 24.309 -4.359 1.00 87.62 73 ASP A CA 1
ATOM 552 C C . ASP A 1 73 ? 5.273 24.016 -5.041 1.00 87.62 73 ASP A C 1
ATOM 554 O O . ASP A 1 73 ? 4.320 24.782 -4.913 1.00 87.62 73 ASP A O 1
ATOM 558 N N . ASN A 1 74 ? 5.174 22.913 -5.787 1.00 88.62 74 ASN A N 1
ATOM 559 C CA . ASN A 1 74 ? 4.019 22.568 -6.618 1.00 88.62 74 ASN A CA 1
ATOM 560 C C . ASN A 1 74 ? 3.202 21.373 -6.098 1.00 88.62 74 ASN A C 1
ATOM 562 O O . ASN A 1 74 ? 2.368 20.845 -6.835 1.00 88.62 74 ASN A O 1
ATOM 566 N N . VAL A 1 75 ? 3.423 20.937 -4.856 1.00 90.69 75 VAL A N 1
ATOM 567 C CA . VAL A 1 75 ? 2.691 19.816 -4.252 1.00 90.69 75 VAL A CA 1
ATOM 568 C C . VAL A 1 75 ? 1.870 20.329 -3.071 1.00 90.69 75 VAL A C 1
ATOM 570 O O . VAL A 1 75 ? 2.403 20.707 -2.035 1.00 90.69 75 VAL A O 1
ATOM 573 N N . GLN A 1 76 ? 0.545 20.337 -3.219 1.00 92.69 76 GLN A N 1
ATOM 574 C CA . GLN A 1 76 ? -0.363 20.752 -2.148 1.00 92.69 76 GLN A CA 1
ATOM 575 C C . GLN A 1 76 ? -0.384 19.705 -1.027 1.00 92.69 76 GLN A C 1
ATOM 577 O O . GLN A 1 76 ? -0.586 18.518 -1.277 1.00 92.69 76 GLN A O 1
ATOM 582 N N . CYS A 1 77 ? -0.209 20.148 0.218 1.00 96.25 77 CYS A N 1
ATOM 583 C CA . CYS A 1 77 ? -0.313 19.269 1.379 1.00 96.25 77 CYS A CA 1
ATOM 584 C C . CYS A 1 77 ? -1.769 18.931 1.706 1.00 96.25 77 CYS A C 1
ATOM 586 O O . CYS A 1 77 ? -2.614 19.823 1.811 1.00 96.25 77 CYS A O 1
ATOM 588 N N . ALA A 1 78 ? -2.038 17.663 2.011 1.00 96.19 78 ALA A N 1
ATOM 589 C CA . ALA A 1 78 ? -3.352 17.183 2.437 1.00 96.19 78 ALA A CA 1
ATOM 590 C C . ALA A 1 78 ? -3.627 17.457 3.933 1.00 96.19 78 ALA A C 1
ATOM 592 O O . ALA A 1 78 ? -4.087 16.594 4.674 1.00 96.19 78 ALA A O 1
ATOM 593 N N . ASN A 1 79 ? -3.329 18.678 4.403 1.00 97.38 79 ASN A N 1
ATOM 594 C CA . ASN A 1 79 ? -3.476 19.048 5.817 1.00 97.38 79 ASN A CA 1
ATOM 595 C C . ASN A 1 79 ? -4.934 18.908 6.305 1.00 97.38 79 ASN A C 1
ATOM 597 O O . ASN A 1 79 ? -5.162 18.525 7.454 1.00 97.38 79 ASN A O 1
ATOM 601 N N . VAL A 1 80 ? -5.892 19.233 5.426 1.00 97.75 80 VAL A N 1
ATOM 602 C CA . VAL A 1 80 ? -7.348 19.113 5.645 1.00 97.75 80 VAL A CA 1
ATOM 603 C C . VAL A 1 80 ? -7.964 18.029 4.757 1.00 97.75 80 VAL A C 1
ATOM 605 O O . VAL A 1 80 ? -8.848 17.320 5.220 1.00 97.75 80 VAL A O 1
ATOM 608 N N . ALA A 1 81 ? -7.475 17.860 3.521 1.00 97.19 81 ALA A N 1
ATOM 609 C CA . ALA A 1 81 ? -8.019 16.888 2.568 1.00 97.19 81 ALA A CA 1
ATOM 610 C C . ALA A 1 81 ? -9.551 17.043 2.405 1.00 97.19 81 ALA A C 1
ATOM 612 O O . ALA A 1 81 ? -10.031 18.172 2.299 1.00 97.19 81 ALA A O 1
ATOM 613 N N . ASP A 1 82 ? -10.301 15.938 2.423 1.00 97.38 82 ASP A N 1
ATOM 614 C CA . ASP A 1 82 ? -11.772 15.927 2.429 1.00 97.38 82 ASP A CA 1
ATOM 615 C C . ASP A 1 82 ? -12.381 15.998 3.847 1.00 97.38 82 ASP A C 1
ATOM 617 O O . ASP A 1 82 ? -13.607 16.017 4.007 1.00 97.38 82 ASP A O 1
ATOM 621 N N . ASP A 1 83 ? -11.525 16.103 4.871 1.00 98.06 83 ASP A N 1
ATOM 622 C CA . ASP A 1 83 ? -11.862 16.212 6.292 1.00 98.06 83 ASP A CA 1
ATOM 623 C C . ASP A 1 83 ? -12.610 14.987 6.860 1.00 98.06 83 ASP A C 1
ATOM 625 O O . ASP A 1 83 ? -13.449 15.094 7.761 1.00 98.06 83 ASP A O 1
ATOM 629 N N . MET A 1 84 ? -12.302 13.787 6.351 1.00 97.31 84 MET A N 1
ATOM 630 C CA . MET A 1 84 ? -12.935 12.534 6.790 1.00 97.31 84 MET A CA 1
ATOM 631 C C . MET A 1 84 ? -12.724 12.267 8.292 1.00 97.31 84 MET A C 1
ATOM 633 O O . MET A 1 84 ? -13.587 11.650 8.918 1.00 97.31 84 MET A O 1
ATOM 637 N N . ILE A 1 85 ? -11.651 12.793 8.903 1.00 97.56 85 ILE A N 1
ATOM 638 C CA . ILE A 1 85 ? -11.415 12.703 10.357 1.00 97.56 85 ILE A CA 1
ATOM 639 C C . ILE A 1 85 ? -12.607 13.232 11.179 1.00 97.56 85 ILE A C 1
ATOM 641 O O . ILE A 1 85 ? -12.889 12.714 12.257 1.00 97.56 85 ILE A O 1
ATOM 645 N N . HIS A 1 86 ? -13.352 14.210 10.653 1.00 98.00 86 HIS A N 1
ATOM 646 C CA . HIS A 1 86 ? -14.569 14.737 11.273 1.00 98.00 86 HIS A CA 1
ATOM 647 C C . HIS A 1 86 ? -15.854 14.249 10.585 1.00 98.00 86 HIS A C 1
ATOM 649 O O . HIS A 1 86 ? -16.918 14.234 11.205 1.00 98.00 86 HIS A O 1
ATOM 655 N N . ARG A 1 87 ? -15.783 13.880 9.300 1.00 97.75 87 ARG A N 1
ATOM 656 C CA . ARG A 1 87 ? -16.959 13.715 8.425 1.00 97.75 87 ARG A CA 1
ATOM 657 C C . ARG A 1 87 ? -17.343 12.276 8.101 1.00 97.75 87 ARG A C 1
ATOM 659 O O . ARG A 1 87 ? -18.406 12.079 7.505 1.00 97.75 87 ARG A O 1
ATOM 666 N N . TYR A 1 88 ? -16.577 11.285 8.558 1.00 98.06 88 TYR A N 1
ATOM 667 C CA . TYR A 1 88 ? -16.790 9.878 8.205 1.00 98.06 88 TYR A CA 1
ATOM 668 C C . TYR A 1 88 ? -18.227 9.369 8.429 1.00 98.06 88 TYR A C 1
ATOM 670 O O . TYR A 1 88 ? -18.720 8.568 7.639 1.00 98.06 88 TYR A O 1
ATOM 678 N N . VAL A 1 89 ? -18.942 9.855 9.454 1.00 98.06 89 VAL A N 1
ATOM 679 C CA . VAL A 1 89 ? -20.356 9.494 9.691 1.00 98.06 89 VAL A CA 1
ATOM 680 C C . VAL A 1 89 ? -21.245 9.927 8.520 1.00 98.06 89 VAL A C 1
ATOM 682 O O . VAL A 1 89 ? -22.103 9.167 8.071 1.00 98.06 89 VAL A O 1
ATOM 685 N N . SER A 1 90 ? -21.036 11.141 8.003 1.00 97.31 90 SER A N 1
ATOM 686 C CA . SER A 1 90 ? -21.773 11.642 6.840 1.00 97.31 90 SER A CA 1
ATOM 687 C C . SER A 1 90 ? -21.361 10.936 5.548 1.00 97.31 90 SER A C 1
ATOM 689 O O . SER A 1 90 ? -22.226 10.641 4.724 1.00 97.31 90 SER A O 1
ATOM 691 N N . ASP A 1 91 ? -20.081 10.585 5.408 1.00 97.06 91 ASP A N 1
ATOM 692 C CA . ASP A 1 91 ? -19.578 9.845 4.248 1.00 97.06 91 ASP A CA 1
ATOM 693 C C . ASP A 1 91 ? -20.203 8.441 4.186 1.00 97.06 91 ASP A C 1
ATOM 695 O O . ASP A 1 91 ? -20.704 8.024 3.141 1.00 97.06 91 ASP A O 1
ATOM 699 N N . ILE A 1 92 ? -20.287 7.746 5.326 1.00 98.19 92 ILE A N 1
ATOM 700 C CA . ILE A 1 92 ? -20.962 6.444 5.454 1.00 98.19 92 ILE A CA 1
ATOM 701 C C . ILE A 1 92 ? -22.459 6.556 5.141 1.00 98.19 92 ILE A C 1
ATOM 703 O O . ILE A 1 92 ? -22.999 5.717 4.418 1.00 98.19 92 ILE A O 1
ATOM 707 N N . ALA A 1 93 ? -23.138 7.598 5.629 1.00 96.44 93 ALA A N 1
ATOM 708 C CA . ALA A 1 93 ? -24.556 7.809 5.333 1.00 96.44 93 ALA A CA 1
ATOM 709 C C . ALA A 1 93 ? -24.813 7.984 3.822 1.00 96.44 93 ALA A C 1
ATOM 711 O O . ALA A 1 93 ? -25.805 7.472 3.296 1.00 96.44 93 ALA A O 1
ATOM 712 N N . ILE A 1 94 ? -23.904 8.655 3.103 1.00 96.38 94 ILE A N 1
ATOM 713 C CA . ILE A 1 94 ? -23.960 8.767 1.637 1.00 96.38 94 ILE A CA 1
ATOM 714 C C . ILE A 1 94 ? -23.777 7.389 0.989 1.00 96.38 94 ILE A C 1
ATOM 716 O O . ILE A 1 94 ? -24.559 7.029 0.108 1.00 96.38 94 ILE A O 1
ATOM 720 N N . MET A 1 95 ? -22.806 6.587 1.442 1.00 94.62 95 MET A N 1
ATOM 721 C CA . MET A 1 95 ? -22.585 5.229 0.919 1.00 94.62 95 MET A CA 1
ATOM 722 C C . MET A 1 95 ? -23.828 4.340 1.079 1.00 94.62 95 MET A C 1
ATOM 724 O O . MET A 1 95 ? -24.216 3.647 0.135 1.00 94.62 95 MET A O 1
ATOM 728 N N . GLN A 1 96 ? -24.504 4.416 2.230 1.00 93.81 96 GLN A N 1
ATOM 729 C CA . GLN A 1 96 ? -25.773 3.719 2.452 1.00 93.81 96 GLN A CA 1
ATOM 730 C C . GLN A 1 96 ? -26.881 4.215 1.519 1.00 93.81 96 GLN A C 1
ATOM 732 O O . GLN A 1 96 ? -27.591 3.406 0.923 1.00 93.81 96 GLN A O 1
ATOM 737 N N . ALA A 1 97 ? -27.020 5.534 1.350 1.00 93.31 97 ALA A N 1
ATOM 738 C CA . ALA A 1 97 ? -28.018 6.116 0.453 1.00 93.31 97 ALA A CA 1
ATOM 739 C C . ALA A 1 97 ? -27.797 5.707 -1.017 1.00 93.31 97 ALA A C 1
ATOM 741 O O . ALA A 1 97 ? -28.757 5.585 -1.778 1.00 93.31 97 ALA A O 1
ATOM 742 N N . MET A 1 98 ? -26.546 5.450 -1.410 1.00 92.25 98 MET A N 1
ATOM 743 C CA . MET A 1 98 ? -26.177 4.912 -2.725 1.00 92.25 98 MET A CA 1
ATOM 744 C C . MET A 1 98 ? -26.417 3.397 -2.864 1.00 92.25 98 MET A C 1
ATOM 746 O O . MET A 1 98 ? -26.326 2.863 -3.974 1.00 92.25 98 MET A O 1
ATOM 750 N N . GLY A 1 99 ? -26.721 2.697 -1.766 1.00 91.25 99 GLY A N 1
ATOM 751 C CA . GLY A 1 99 ? -26.891 1.246 -1.738 1.00 91.25 99 GLY A CA 1
ATOM 752 C C . GLY A 1 99 ? -25.586 0.480 -1.964 1.00 91.25 99 GLY A C 1
ATOM 753 O O . GLY A 1 99 ? -25.598 -0.546 -2.646 1.00 91.25 99 GLY A O 1
ATOM 754 N N . LEU A 1 100 ? -24.462 1.009 -1.466 1.00 93.38 100 LEU A N 1
ATOM 755 C CA . LEU A 1 100 ? -23.181 0.298 -1.434 1.00 93.38 100 LEU A CA 1
ATOM 756 C C . LEU A 1 100 ? -23.178 -0.728 -0.295 1.00 93.38 100 LEU A C 1
ATOM 758 O O . LEU A 1 100 ? -23.798 -0.506 0.742 1.00 93.38 100 LEU A O 1
ATOM 762 N N . SER A 1 101 ? -22.478 -1.842 -0.494 1.00 95.62 101 SER A N 1
ATOM 763 C CA . SER A 1 101 ? -22.382 -2.945 0.469 1.00 95.62 101 SER A CA 1
ATOM 764 C C . SER A 1 101 ? -20.995 -3.097 1.087 1.00 95.62 101 SER A C 1
ATOM 766 O O . SER A 1 101 ? -20.842 -3.825 2.064 1.00 95.62 101 SER A O 1
ATOM 768 N N . SER A 1 102 ? -19.980 -2.408 0.565 1.00 97.69 102 SER A N 1
ATOM 769 C CA . SER A 1 102 ? -18.640 -2.409 1.147 1.00 97.69 102 SER A CA 1
ATOM 770 C C . SER A 1 102 ? -17.981 -1.037 1.093 1.00 97.69 102 SER A C 1
ATOM 772 O O . SER A 1 102 ? -18.301 -0.196 0.250 1.00 97.69 102 SER A O 1
ATOM 774 N N . PHE A 1 103 ? -17.034 -0.817 2.000 1.00 98.56 103 PHE A N 1
ATOM 775 C CA . PHE A 1 103 ? -16.160 0.345 1.967 1.00 98.56 103 PHE A CA 1
ATOM 776 C C . PHE A 1 103 ? -14.725 -0.076 2.271 1.00 98.56 103 PHE A C 1
ATOM 778 O O . PHE A 1 103 ? -14.443 -0.783 3.244 1.00 98.56 103 PHE A O 1
ATOM 785 N N . ARG A 1 104 ? -13.819 0.353 1.391 1.00 98.81 104 ARG A N 1
ATOM 786 C CA . ARG A 1 104 ? -12.388 0.134 1.512 1.00 98.81 104 ARG A CA 1
ATOM 787 C C . ARG A 1 104 ? -11.686 1.411 1.960 1.00 98.81 104 ARG A C 1
ATOM 789 O O . ARG A 1 104 ? -11.804 2.433 1.299 1.00 98.81 104 ARG A O 1
ATOM 796 N N . PHE A 1 105 ? -10.883 1.347 3.010 1.00 98.81 105 PHE A N 1
ATOM 797 C CA . PHE A 1 105 ? -10.068 2.484 3.454 1.00 98.81 105 PHE A CA 1
ATOM 798 C C . PHE A 1 105 ? -8.670 2.023 3.871 1.00 98.81 105 PHE A C 1
ATOM 800 O O . PHE A 1 105 ? -8.415 0.817 3.959 1.00 98.81 105 PHE A O 1
ATOM 807 N N . SER A 1 106 ? -7.744 2.957 4.103 1.00 98.94 106 SER A N 1
ATOM 808 C CA . SER A 1 106 ? -6.441 2.651 4.705 1.00 98.94 106 SER A CA 1
ATOM 809 C C . SER A 1 106 ? -6.292 3.270 6.085 1.00 98.94 106 SER A C 1
ATOM 811 O O . SER A 1 106 ? -6.899 4.296 6.376 1.00 98.94 106 SER A O 1
ATOM 813 N N . ILE A 1 107 ? -5.467 2.651 6.924 1.00 98.94 107 ILE A N 1
ATOM 814 C CA . ILE A 1 107 ? -5.081 3.196 8.225 1.00 98.94 107 ILE A CA 1
ATOM 815 C C . ILE A 1 107 ? -3.803 4.022 8.049 1.00 98.94 107 ILE A C 1
ATOM 817 O O . ILE A 1 107 ? -2.833 3.534 7.475 1.00 98.94 107 ILE A O 1
ATOM 821 N N . SER A 1 108 ? -3.784 5.249 8.576 1.00 98.88 108 SER A N 1
ATOM 822 C CA . SER A 1 108 ? -2.581 6.080 8.654 1.00 98.88 108 SER A CA 1
ATOM 823 C C . SER A 1 108 ? -1.638 5.510 9.706 1.00 98.88 108 SER A C 1
ATOM 825 O O . SER A 1 108 ? -1.852 5.717 10.905 1.00 98.88 108 SER A O 1
ATOM 827 N N . TRP A 1 109 ? -0.546 4.862 9.287 1.00 98.81 109 TRP A N 1
ATOM 828 C CA . TRP A 1 109 ? 0.449 4.308 10.220 1.00 98.81 109 TRP A CA 1
ATOM 829 C C . TRP A 1 109 ? 0.968 5.391 11.183 1.00 98.81 109 TRP A C 1
ATOM 831 O O . TRP A 1 109 ? 0.984 5.193 12.398 1.00 98.81 109 TRP A O 1
ATOM 841 N N . SER A 1 110 ? 1.269 6.590 10.676 1.00 98.38 110 SER A N 1
ATOM 842 C CA . SER A 1 110 ? 1.732 7.716 11.504 1.00 98.38 110 SER A CA 1
ATOM 843 C C . SER A 1 110 ? 0.651 8.338 12.406 1.00 98.38 110 SER A C 1
ATOM 845 O O . SER A 1 110 ? 0.948 9.227 13.203 1.00 98.38 110 SER A O 1
ATOM 847 N N . ARG A 1 111 ? -0.613 7.897 12.292 1.00 98.69 111 ARG A N 1
ATOM 848 C CA . ARG A 1 111 ? -1.709 8.293 13.190 1.00 98.69 111 ARG A CA 1
ATOM 849 C C . ARG A 1 111 ? -1.842 7.313 14.343 1.00 98.69 111 ARG A C 1
ATOM 851 O O . ARG A 1 111 ? -1.967 7.750 15.477 1.00 98.69 111 ARG A O 1
ATOM 858 N N . VAL A 1 112 ? -1.806 6.012 14.076 1.00 98.88 112 VAL A N 1
ATOM 859 C CA . VAL A 1 112 ? -2.003 4.973 15.107 1.00 98.88 112 VAL A CA 1
ATOM 860 C C . VAL A 1 112 ? -0.730 4.600 15.857 1.00 98.88 112 VAL A C 1
ATOM 862 O O . VAL A 1 112 ? -0.804 3.987 16.922 1.00 98.88 112 VAL A O 1
ATOM 865 N N . MET A 1 113 ? 0.437 4.980 15.335 1.00 98.62 113 MET A N 1
ATOM 866 C CA . MET A 1 113 ? 1.707 4.841 16.033 1.00 98.62 113 MET A CA 1
ATOM 867 C C . MET A 1 113 ? 2.579 6.089 15.877 1.00 98.62 113 MET A C 1
ATOM 869 O O . MET A 1 113 ? 2.590 6.729 14.827 1.00 98.62 113 MET A O 1
ATOM 873 N N . THR A 1 114 ? 3.378 6.389 16.898 1.00 97.38 114 THR A N 1
ATOM 874 C CA . THR A 1 114 ? 4.361 7.482 16.912 1.00 97.38 114 THR A CA 1
ATOM 875 C C . THR A 1 114 ? 5.755 6.958 17.225 1.00 97.38 114 THR A C 1
ATOM 877 O O . THR A 1 114 ? 5.919 5.867 17.758 1.00 97.38 114 THR A O 1
ATOM 880 N N . TRP A 1 115 ? 6.792 7.697 16.844 1.00 96.88 115 TRP A N 1
ATOM 881 C CA . TRP A 1 115 ? 8.168 7.277 17.089 1.00 96.88 115 TRP A CA 1
ATOM 882 C C . TRP A 1 115 ? 8.594 7.561 18.527 1.00 96.88 115 TRP A C 1
ATOM 884 O O . TRP A 1 115 ? 8.306 8.631 19.062 1.00 96.88 115 TRP A O 1
ATOM 894 N N . HIS A 1 116 ? 9.306 6.616 19.135 1.00 95.88 116 HIS A N 1
ATOM 895 C CA . HIS A 1 116 ? 9.888 6.766 20.460 1.00 95.88 116 HIS A CA 1
ATOM 896 C C . HIS A 1 116 ? 11.414 6.666 20.386 1.00 95.88 116 HIS A C 1
ATOM 898 O O . HIS A 1 116 ? 11.974 5.578 20.224 1.00 95.88 116 HIS A O 1
ATOM 904 N N . ASP A 1 117 ? 12.092 7.807 20.538 1.00 92.19 117 ASP A N 1
ATOM 905 C CA . ASP A 1 117 ? 13.538 7.925 20.317 1.00 92.19 117 ASP A CA 1
ATOM 906 C C . ASP A 1 117 ? 14.370 7.000 21.204 1.00 92.19 117 ASP A C 1
ATOM 908 O O . ASP A 1 117 ? 15.312 6.373 20.726 1.00 92.19 117 ASP A O 1
ATOM 912 N N . ALA A 1 118 ? 14.020 6.847 22.483 1.00 93.31 118 ALA A N 1
ATOM 913 C CA . ALA A 1 118 ? 14.838 6.052 23.401 1.00 93.31 118 ALA A CA 1
ATOM 914 C C . ALA A 1 118 ? 14.857 4.556 23.046 1.00 93.31 118 ALA A C 1
ATOM 916 O O . ALA A 1 118 ? 15.833 3.866 23.326 1.00 93.31 118 ALA A O 1
ATOM 917 N N . THR A 1 119 ? 13.785 4.048 22.431 1.00 92.62 119 THR A N 1
ATOM 918 C CA . THR A 1 119 ? 13.679 2.636 22.032 1.00 92.62 119 THR A CA 1
ATOM 919 C C . THR A 1 119 ? 13.877 2.427 20.538 1.00 92.62 119 THR A C 1
ATOM 921 O O . THR A 1 119 ? 13.925 1.276 20.113 1.00 92.62 119 THR A O 1
ATOM 924 N N . GLN A 1 120 ? 13.986 3.508 19.754 1.00 91.31 120 GLN A N 1
ATOM 925 C CA . GLN A 1 120 ? 14.061 3.489 18.291 1.00 91.31 120 GLN A CA 1
ATOM 926 C C . GLN A 1 120 ? 12.944 2.630 17.673 1.00 91.31 120 GLN A C 1
ATOM 928 O O . GLN A 1 120 ? 13.172 1.809 16.783 1.00 91.31 120 GLN A O 1
ATOM 933 N N . ARG A 1 121 ? 11.721 2.755 18.203 1.00 93.75 121 ARG A N 1
ATOM 934 C CA . ARG A 1 121 ? 10.558 1.973 17.764 1.00 93.75 121 ARG A CA 1
ATOM 935 C C . ARG A 1 121 ? 9.321 2.842 17.650 1.00 93.75 121 ARG A C 1
ATOM 937 O O . ARG A 1 121 ? 9.169 3.834 18.358 1.00 93.75 121 ARG A O 1
ATOM 944 N N . MET A 1 122 ? 8.419 2.415 16.772 1.00 97.06 122 MET A N 1
ATOM 945 C CA . MET A 1 122 ? 7.060 2.933 16.746 1.00 97.06 122 MET A CA 1
ATOM 946 C C . MET A 1 122 ? 6.321 2.410 17.980 1.00 97.06 122 MET A C 1
ATOM 948 O O . MET A 1 122 ? 6.362 1.214 18.270 1.00 97.06 122 MET A O 1
ATOM 952 N N . VAL A 1 123 ? 5.649 3.299 18.696 1.00 97.69 123 VAL A N 1
ATOM 953 C CA . VAL A 1 123 ? 4.814 3.005 19.857 1.00 97.69 123 VAL A CA 1
ATOM 954 C C . VAL A 1 123 ? 3.373 3.379 19.558 1.00 97.69 123 VAL A C 1
ATOM 956 O O . VAL A 1 123 ? 3.095 4.228 18.718 1.00 97.69 123 VAL A O 1
ATOM 959 N N . ARG A 1 124 ? 2.452 2.705 20.235 1.00 98.31 124 ARG A N 1
ATOM 960 C CA . ARG A 1 124 ? 1.009 2.901 20.110 1.00 98.31 124 ARG A CA 1
ATOM 961 C C . ARG A 1 124 ? 0.598 4.358 20.373 1.00 98.31 124 ARG A C 1
ATOM 963 O O . ARG A 1 124 ? 1.104 4.977 21.303 1.00 98.31 124 ARG A O 1
ATOM 970 N N . ASN A 1 125 ? -0.367 4.862 19.603 1.00 98.62 125 ASN A N 1
ATOM 971 C CA . ASN A 1 125 ? -1.061 6.123 19.860 1.00 98.62 125 ASN A CA 1
ATOM 972 C C . ASN A 1 125 ? -2.577 5.897 19.993 1.00 98.62 125 ASN A C 1
ATOM 974 O O . ASN A 1 125 ? -3.287 5.743 18.998 1.00 98.62 125 ASN A O 1
ATOM 978 N N . ASP A 1 126 ? -3.068 5.914 21.232 1.00 98.56 126 ASP A N 1
ATOM 979 C CA . ASP A 1 126 ? -4.454 5.568 21.572 1.00 98.56 126 ASP A CA 1
ATOM 980 C C . ASP A 1 126 ? -5.494 6.476 20.915 1.00 98.56 126 ASP A C 1
ATOM 982 O O . ASP A 1 126 ? -6.524 5.995 20.450 1.00 98.56 126 ASP A O 1
ATOM 986 N N . ALA A 1 127 ? -5.221 7.781 20.823 1.00 98.38 127 ALA A N 1
ATOM 987 C CA . ALA A 1 127 ? -6.157 8.727 20.219 1.00 98.38 127 ALA A CA 1
ATOM 988 C C . ALA A 1 127 ? -6.334 8.471 18.714 1.00 98.38 127 ALA A C 1
ATOM 990 O O . ALA A 1 127 ? -7.437 8.596 18.186 1.00 98.38 127 ALA A O 1
ATOM 991 N N . GLY A 1 128 ? -5.256 8.086 18.024 1.00 98.50 128 GLY A N 1
ATOM 992 C CA . GLY A 1 128 ? -5.320 7.685 16.623 1.00 98.50 128 GLY A CA 1
ATOM 993 C C . GLY A 1 128 ? -6.047 6.357 16.425 1.00 98.50 128 GLY A C 1
ATOM 994 O O . GLY A 1 128 ? -6.771 6.202 15.448 1.00 98.50 128 GLY A O 1
ATOM 995 N N . ILE A 1 129 ? -5.886 5.418 17.360 1.00 98.88 129 ILE A N 1
ATOM 996 C CA . ILE A 1 129 ? -6.567 4.118 17.325 1.00 98.88 129 ILE A CA 1
ATOM 997 C C . ILE A 1 129 ? -8.074 4.258 17.555 1.00 98.88 129 ILE A C 1
ATOM 999 O O . ILE A 1 129 ? -8.874 3.647 16.845 1.00 98.88 129 ILE A O 1
ATOM 1003 N N . ALA A 1 130 ? -8.469 5.117 18.496 1.00 98.81 130 ALA A N 1
ATOM 1004 C CA . ALA A 1 130 ? -9.871 5.396 18.788 1.00 98.81 130 ALA A CA 1
ATOM 1005 C C . ALA A 1 130 ? -10.645 5.849 17.536 1.00 98.81 130 ALA A C 1
ATOM 1007 O O . ALA A 1 130 ? -11.731 5.341 17.278 1.00 98.81 130 ALA A O 1
ATOM 1008 N N . PHE A 1 131 ? -10.048 6.703 16.696 1.00 98.69 131 PHE A N 1
ATOM 1009 C CA . PHE A 1 131 ? -10.671 7.146 15.445 1.00 98.69 131 PHE A CA 1
ATOM 1010 C C . PHE A 1 131 ? -11.058 5.981 14.514 1.00 98.69 131 PHE A C 1
ATOM 1012 O O . PHE A 1 131 ? -12.174 5.948 13.995 1.00 98.69 131 PHE A O 1
ATOM 1019 N N . TYR A 1 132 ? -10.172 5.002 14.305 1.00 98.81 132 TYR A N 1
ATOM 1020 C CA . TYR A 1 132 ? -10.485 3.876 13.418 1.00 98.81 132 TYR A CA 1
ATOM 1021 C C . TYR A 1 132 ? -11.459 2.880 14.052 1.00 98.81 132 TYR A C 1
ATOM 1023 O O . TYR A 1 132 ? -12.220 2.242 13.324 1.00 98.81 132 TYR A O 1
ATOM 1031 N N . HIS A 1 133 ? -11.493 2.764 15.385 1.00 98.81 133 HIS A N 1
ATOM 1032 C CA . HIS A 1 133 ? -12.579 2.049 16.054 1.00 98.81 133 HIS A CA 1
ATOM 1033 C C . HIS A 1 133 ? -13.933 2.695 15.776 1.00 98.81 133 HIS A C 1
ATOM 1035 O O . HIS A 1 133 ? -14.850 1.973 15.385 1.00 98.81 133 HIS A O 1
ATOM 1041 N N . ASP A 1 134 ? -14.034 4.017 15.916 1.00 98.75 134 ASP A N 1
ATOM 1042 C CA . ASP A 1 134 ? -15.274 4.753 15.666 1.00 98.75 134 ASP A CA 1
ATOM 1043 C C . ASP A 1 134 ? -15.715 4.623 14.198 1.00 98.75 134 ASP A C 1
ATOM 1045 O O . ASP A 1 134 ? -16.890 4.376 13.915 1.00 98.75 134 ASP A O 1
ATOM 1049 N N . LEU A 1 135 ? -14.767 4.699 13.254 1.00 98.75 135 LEU A N 1
ATOM 1050 C CA . LEU A 1 135 ? -15.026 4.476 11.831 1.00 98.75 135 LEU A CA 1
ATOM 1051 C C . LEU A 1 135 ? -15.570 3.065 11.559 1.00 98.75 135 LEU A C 1
ATOM 1053 O O . LEU A 1 135 ? -16.595 2.914 10.895 1.00 98.75 135 LEU A O 1
ATOM 1057 N N . LEU A 1 136 ? -14.905 2.028 12.079 1.00 98.81 136 LEU A N 1
ATOM 1058 C CA . LEU A 1 136 ? -15.321 0.634 11.897 1.00 98.81 136 LEU A CA 1
ATOM 1059 C C . LEU A 1 136 ? -16.677 0.346 12.553 1.00 98.81 136 LEU A C 1
ATOM 1061 O O . LEU A 1 136 ? -17.489 -0.390 11.990 1.00 98.81 136 LEU A O 1
ATOM 1065 N N . ASP A 1 137 ? -16.951 0.938 13.716 1.00 98.75 137 ASP A N 1
ATOM 1066 C CA . ASP A 1 137 ? -18.240 0.794 14.392 1.00 98.75 137 ASP A CA 1
ATOM 1067 C C . ASP A 1 137 ? -19.362 1.491 13.613 1.00 98.75 137 ASP A C 1
ATOM 1069 O O . ASP A 1 137 ? -20.441 0.913 13.452 1.00 98.75 137 ASP A O 1
ATOM 1073 N N . ALA A 1 138 ? -19.099 2.669 13.040 1.00 98.56 138 ALA A N 1
ATOM 1074 C CA . ALA A 1 138 ? -20.037 3.342 12.146 1.00 98.56 138 ALA A CA 1
ATOM 1075 C C . ALA A 1 138 ? -20.300 2.531 10.865 1.00 98.56 138 ALA A C 1
ATOM 1077 O O . ALA A 1 138 ? -21.454 2.388 10.458 1.00 98.56 138 ALA A O 1
ATOM 1078 N N . MET A 1 139 ? -19.268 1.934 10.257 1.00 98.25 139 MET A N 1
ATOM 1079 C CA . MET A 1 139 ? -19.422 1.057 9.086 1.00 98.25 139 MET A CA 1
ATOM 1080 C C . MET A 1 139 ? -20.269 -0.176 9.402 1.00 98.25 139 MET A C 1
ATOM 1082 O O . MET A 1 139 ? -21.178 -0.520 8.646 1.00 98.25 139 MET A O 1
ATOM 1086 N N . ARG A 1 140 ? -20.014 -0.820 10.545 1.00 97.69 140 ARG A N 1
ATOM 1087 C CA . ARG A 1 140 ? -20.789 -1.974 11.008 1.00 97.69 140 ARG A CA 1
ATOM 1088 C C . ARG A 1 140 ? -22.246 -1.608 11.275 1.00 97.69 140 ARG A C 1
ATOM 1090 O O . ARG A 1 140 ? -23.136 -2.342 10.852 1.00 97.69 140 ARG A O 1
ATOM 1097 N N . ALA A 1 141 ? -22.500 -0.484 11.948 1.00 98.06 141 ALA A N 1
ATOM 1098 C CA . ALA A 1 141 ? -23.856 0.023 12.164 1.00 98.06 141 ALA A CA 1
ATOM 1099 C C . ALA A 1 141 ? -24.572 0.296 10.832 1.00 98.06 141 ALA A C 1
ATOM 1101 O O . ALA A 1 141 ? -25.781 0.093 10.717 1.00 98.06 141 ALA A O 1
ATOM 1102 N N . ALA A 1 142 ? -23.805 0.690 9.815 1.00 97.62 142 ALA A N 1
ATOM 1103 C CA . ALA A 1 142 ? -24.281 0.897 8.463 1.00 97.62 142 ALA A CA 1
ATOM 1104 C C . ALA A 1 142 ? -24.403 -0.379 7.608 1.00 97.62 142 ALA A C 1
ATOM 1106 O O . ALA A 1 142 ? -24.849 -0.287 6.463 1.00 97.62 142 ALA A O 1
ATOM 1107 N N . GLN A 1 143 ? -24.050 -1.549 8.155 1.00 96.94 143 GLN A N 1
ATOM 1108 C CA . GLN A 1 143 ? -24.020 -2.843 7.461 1.00 96.94 143 GLN A CA 1
ATOM 1109 C C . GLN A 1 143 ? -23.085 -2.867 6.238 1.00 96.94 143 GLN A C 1
ATOM 1111 O O . GLN A 1 143 ? -23.344 -3.575 5.267 1.00 96.94 143 GLN A O 1
ATOM 1116 N N . LEU A 1 144 ? -21.989 -2.106 6.285 1.00 97.56 144 LEU A N 1
ATOM 1117 C CA . LEU A 1 144 ? -20.950 -2.124 5.258 1.00 97.56 144 LEU A CA 1
ATOM 1118 C C . LEU A 1 144 ? -19.888 -3.175 5.588 1.00 97.56 144 LEU A C 1
ATOM 1120 O O . LEU A 1 144 ? -19.314 -3.163 6.677 1.00 97.56 144 LEU A O 1
ATOM 1124 N N . THR A 1 145 ? -19.566 -4.028 4.617 1.00 98.31 145 THR A N 1
ATOM 1125 C CA . THR A 1 145 ? -18.383 -4.891 4.675 1.00 98.31 145 THR A CA 1
ATOM 1126 C C . THR A 1 145 ? -17.113 -4.045 4.642 1.00 98.31 145 THR A C 1
ATOM 1128 O O . THR A 1 145 ? -16.936 -3.177 3.781 1.00 98.31 145 THR A O 1
ATOM 1131 N N . SER A 1 146 ? -16.208 -4.322 5.570 1.00 98.38 146 SER A N 1
ATOM 1132 C CA . SER A 1 146 ? -14.966 -3.584 5.767 1.00 98.38 146 SER A CA 1
ATOM 1133 C C . SER A 1 146 ? -13.795 -4.200 5.000 1.00 98.38 146 SER A C 1
ATOM 1135 O O . SER A 1 146 ? -13.465 -5.378 5.153 1.00 98.38 146 SER A O 1
ATOM 1137 N N . VAL A 1 147 ? -13.129 -3.383 4.180 1.00 98.56 147 VAL A N 1
ATOM 1138 C CA . VAL A 1 147 ? -11.880 -3.758 3.503 1.00 98.56 147 VAL A CA 1
ATOM 1139 C C . VAL A 1 147 ? -10.774 -2.802 3.949 1.00 98.56 147 VAL A C 1
ATOM 1141 O O . VAL A 1 147 ? -10.729 -1.648 3.532 1.00 98.56 147 VAL A O 1
ATOM 1144 N N . VAL A 1 148 ? -9.869 -3.256 4.810 1.00 98.94 148 VAL A N 1
ATOM 1145 C CA . VAL A 1 148 ? -8.877 -2.387 5.454 1.00 98.94 148 VAL A CA 1
ATOM 1146 C C . VAL A 1 148 ? -7.491 -2.587 4.858 1.00 98.94 148 VAL A C 1
ATOM 1148 O O . VAL A 1 148 ? -6.940 -3.687 4.839 1.00 98.94 148 VAL A O 1
ATOM 1151 N N . THR A 1 149 ? -6.910 -1.491 4.377 1.00 98.94 149 THR A N 1
ATOM 1152 C CA . THR A 1 149 ? -5.538 -1.425 3.874 1.00 98.94 149 THR A CA 1
ATOM 1153 C C . THR A 1 149 ? -4.592 -0.998 4.994 1.00 98.94 149 THR A C 1
ATOM 1155 O O . THR A 1 149 ? -4.747 0.092 5.540 1.00 98.94 149 THR A O 1
ATOM 1158 N N . LEU A 1 150 ? -3.587 -1.814 5.317 1.00 98.94 150 LEU A N 1
ATOM 1159 C CA . LEU A 1 150 ? -2.605 -1.461 6.350 1.00 98.94 150 LEU A CA 1
ATOM 1160 C C . LEU A 1 150 ? -1.673 -0.335 5.894 1.00 98.94 150 LEU A C 1
ATOM 1162 O O . LEU A 1 150 ? -1.387 0.561 6.679 1.00 98.94 150 LEU A O 1
ATOM 1166 N N . TYR A 1 151 ? -1.199 -0.371 4.648 1.00 98.94 151 TYR A N 1
ATOM 1167 C CA . TYR A 1 151 ? -0.261 0.621 4.127 1.00 98.94 151 TYR A CA 1
ATOM 1168 C C . TYR A 1 151 ? -0.676 1.167 2.767 1.00 98.94 1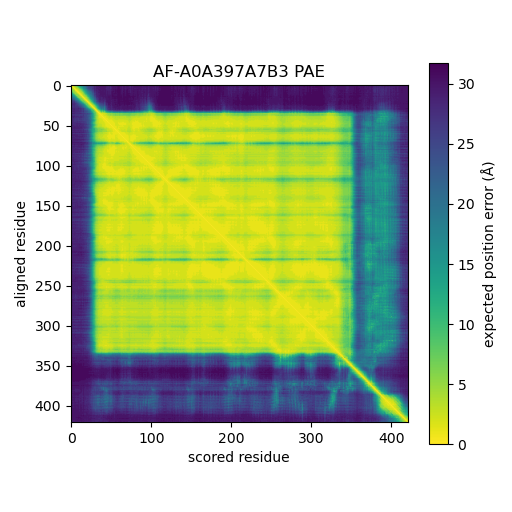51 TYR A C 1
ATOM 1170 O O . TYR A 1 151 ? -0.836 0.412 1.799 1.00 98.94 151 TYR A O 1
ATOM 1178 N N . HIS A 1 152 ? -0.760 2.494 2.679 1.00 98.75 152 HIS A N 1
ATOM 1179 C CA . HIS A 1 152 ? -1.027 3.201 1.433 1.00 98.75 152 HIS A CA 1
ATOM 1180 C C . HIS A 1 152 ? -0.063 4.382 1.255 1.00 98.75 152 HIS A C 1
ATOM 1182 O O . HIS A 1 152 ? -0.459 5.542 1.173 1.00 98.75 152 HIS A O 1
ATOM 1188 N N . TRP A 1 153 ? 1.224 4.045 1.120 1.00 98.06 153 TRP A N 1
ATOM 1189 C CA . TRP A 1 153 ? 2.321 4.951 0.730 1.00 98.06 153 TRP A CA 1
ATOM 1190 C C . TRP A 1 153 ? 2.703 5.979 1.804 1.00 98.06 153 TRP A C 1
ATOM 1192 O O . TRP A 1 153 ? 3.542 6.844 1.581 1.00 98.06 153 TRP A O 1
ATOM 1202 N N . ASP A 1 154 ? 2.121 5.870 2.987 1.00 97.56 154 ASP A N 1
ATOM 1203 C CA . ASP A 1 154 ? 2.124 6.836 4.078 1.00 97.56 154 ASP A CA 1
ATOM 1204 C C . ASP A 1 154 ? 3.101 6.439 5.193 1.00 97.56 154 ASP A C 1
ATOM 1206 O O . ASP A 1 154 ? 2.781 6.466 6.381 1.00 97.56 154 ASP A O 1
ATOM 1210 N N . LEU A 1 155 ? 4.328 6.070 4.802 1.00 98.75 155 LEU A N 1
ATOM 1211 C CA . LEU A 1 155 ? 5.383 5.695 5.752 1.00 98.75 155 LEU A CA 1
ATOM 1212 C C . LEU A 1 155 ? 5.576 6.81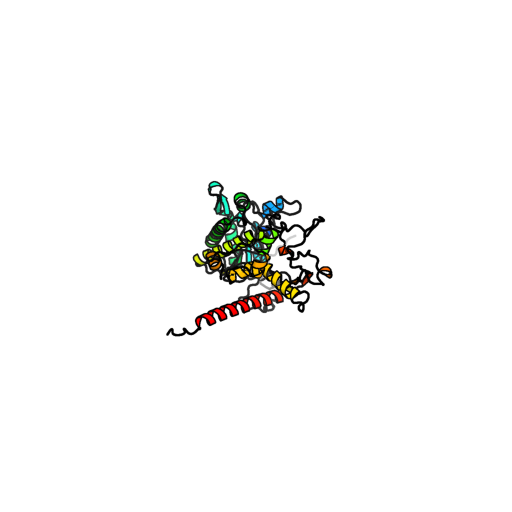4 6.793 1.00 98.75 155 LEU A C 1
ATOM 1214 O O . LEU A 1 155 ? 5.774 7.958 6.382 1.00 98.75 155 LEU A O 1
ATOM 1218 N N . PRO A 1 156 ? 5.576 6.519 8.109 1.00 98.75 156 PRO A N 1
ATOM 1219 C CA . PRO A 1 156 ? 5.937 7.497 9.127 1.00 98.75 156 PRO A CA 1
ATOM 1220 C C . PRO A 1 156 ? 7.291 8.145 8.820 1.00 98.75 156 PRO A C 1
ATOM 1222 O O . PRO A 1 156 ? 8.286 7.447 8.613 1.00 98.75 156 PRO A O 1
ATOM 1225 N N . SER A 1 157 ? 7.338 9.478 8.823 1.00 98.38 157 SER A N 1
ATOM 1226 C CA . SER A 1 157 ? 8.540 10.259 8.502 1.00 98.38 157 SER A CA 1
ATOM 1227 C C . SER A 1 157 ? 9.738 9.850 9.364 1.00 98.38 157 SER A C 1
ATOM 1229 O O . SER A 1 157 ? 10.854 9.701 8.867 1.00 98.38 157 SER A O 1
ATOM 1231 N N . ALA A 1 158 ? 9.498 9.554 10.643 1.00 98.00 158 ALA A N 1
ATOM 1232 C CA . ALA A 1 158 ? 10.529 9.097 11.566 1.00 98.00 158 ALA A CA 1
ATOM 1233 C C . ALA A 1 158 ? 11.215 7.795 11.105 1.00 98.00 158 ALA A C 1
ATOM 1235 O O . ALA A 1 158 ? 12.438 7.696 11.163 1.00 98.00 158 ALA A O 1
ATOM 1236 N N . LEU A 1 159 ? 10.470 6.821 10.568 1.00 98.19 159 LEU A N 1
ATOM 1237 C CA . LEU A 1 159 ? 11.066 5.590 10.028 1.00 98.19 159 LEU A CA 1
ATOM 1238 C C . LEU A 1 159 ? 11.909 5.873 8.781 1.00 98.19 159 LEU A C 1
ATOM 1240 O O . LEU A 1 159 ? 12.934 5.229 8.559 1.00 98.19 159 LEU A O 1
ATOM 1244 N N . HIS A 1 160 ? 11.517 6.847 7.961 1.00 97.38 160 HIS A N 1
ATOM 1245 C CA . HIS A 1 160 ? 12.360 7.270 6.850 1.00 97.38 160 HIS A CA 1
ATOM 1246 C C . HIS A 1 160 ? 13.636 7.963 7.348 1.00 97.38 160 HIS A C 1
ATOM 1248 O O . HIS A 1 160 ? 14.734 7.575 6.965 1.00 97.38 160 HIS A O 1
ATOM 1254 N N . THR A 1 161 ? 13.500 8.917 8.263 1.00 96.75 161 THR A N 1
ATOM 1255 C CA . THR A 1 161 ? 14.597 9.763 8.746 1.00 96.75 161 THR A CA 1
ATOM 1256 C C . THR A 1 161 ? 15.630 8.989 9.568 1.00 96.75 161 THR A C 1
ATOM 1258 O O . THR A 1 161 ? 16.829 9.154 9.358 1.00 96.75 161 THR A O 1
ATOM 1261 N N . HIS A 1 162 ? 15.197 8.121 10.486 1.00 95.38 162 HIS A N 1
ATOM 1262 C CA . HIS A 1 162 ? 16.107 7.431 11.408 1.00 95.38 162 HIS A CA 1
ATOM 1263 C C . HIS A 1 162 ? 16.701 6.141 10.844 1.00 95.38 162 HIS A C 1
ATOM 1265 O O . HIS A 1 162 ? 17.764 5.712 11.289 1.00 95.38 162 HIS A O 1
ATOM 1271 N N . MET A 1 163 ? 16.034 5.502 9.879 1.00 94.94 163 MET A N 1
ATOM 1272 C CA . MET A 1 163 ? 16.463 4.191 9.387 1.00 94.94 163 MET A CA 1
ATOM 1273 C C . MET A 1 163 ? 16.324 4.004 7.877 1.00 94.94 163 MET A C 1
ATOM 1275 O O . MET A 1 163 ? 16.476 2.884 7.410 1.00 94.94 163 MET A O 1
ATOM 1279 N N . ASN A 1 164 ? 16.084 5.061 7.100 1.00 96.12 164 ASN A N 1
ATOM 1280 C CA . ASN A 1 164 ? 15.949 5.022 5.638 1.00 96.12 164 ASN A CA 1
ATOM 1281 C C . ASN A 1 164 ? 14.732 4.221 5.117 1.00 96.12 164 ASN A C 1
ATOM 1283 O O . ASN A 1 164 ? 14.674 3.831 3.948 1.00 96.12 164 ASN A O 1
ATOM 1287 N N . GLY A 1 165 ? 13.722 3.996 5.966 1.00 97.56 165 GLY A N 1
ATOM 1288 C CA . GLY A 1 165 ? 12.427 3.432 5.577 1.00 97.56 165 GLY A CA 1
ATOM 1289 C C . GLY A 1 165 ? 12.528 2.116 4.802 1.00 97.56 165 GLY A C 1
ATOM 1290 O O . GLY A 1 165 ? 13.219 1.190 5.222 1.00 97.56 165 GLY A O 1
ATOM 1291 N N . TRP A 1 166 ? 11.863 2.047 3.642 1.00 98.50 166 TRP A N 1
ATOM 1292 C CA . TRP A 1 166 ? 11.832 0.851 2.787 1.00 98.50 166 TRP A CA 1
ATOM 1293 C C . TRP A 1 166 ? 13.190 0.415 2.225 1.00 98.50 166 TRP A C 1
ATOM 1295 O O . TRP A 1 166 ? 13.290 -0.691 1.704 1.00 98.50 166 TRP A O 1
ATOM 1305 N N . LEU A 1 167 ? 14.249 1.219 2.345 1.00 98.31 167 LEU A N 1
ATOM 1306 C CA . LEU A 1 167 ? 15.597 0.814 1.935 1.00 98.31 167 LEU A CA 1
ATOM 1307 C C . LEU A 1 167 ? 16.352 0.023 3.011 1.00 98.31 167 LEU A C 1
ATOM 1309 O O . LEU A 1 167 ? 17.428 -0.501 2.737 1.00 98.31 167 LEU A O 1
ATOM 1313 N N . ASN A 1 168 ? 15.795 -0.109 4.214 1.00 98.06 168 ASN A N 1
ATOM 1314 C CA . ASN A 1 168 ? 16.405 -0.839 5.320 1.00 98.06 168 ASN A CA 1
ATOM 1315 C C . ASN A 1 168 ? 15.611 -2.099 5.651 1.00 98.06 168 ASN A C 1
ATOM 1317 O O . ASN A 1 168 ? 14.421 -2.020 5.935 1.00 98.06 168 ASN A O 1
ATOM 1321 N N . ALA A 1 169 ? 16.283 -3.252 5.689 1.00 98.19 169 ALA A N 1
ATOM 1322 C CA . ALA A 1 169 ? 15.651 -4.550 5.931 1.00 98.19 169 ALA A CA 1
ATOM 1323 C C . ALA A 1 169 ? 14.861 -4.624 7.251 1.00 98.19 169 ALA A C 1
ATOM 1325 O O . ALA A 1 169 ? 13.860 -5.334 7.336 1.00 98.19 169 ALA A O 1
ATOM 1326 N N . SER A 1 170 ? 15.246 -3.844 8.266 1.00 97.44 170 SER A N 1
ATOM 1327 C CA . SER A 1 170 ? 14.547 -3.810 9.559 1.00 97.44 170 SER A CA 1
ATOM 1328 C C . SER A 1 170 ? 13.113 -3.272 9.442 1.00 97.44 170 SER A C 1
ATOM 1330 O O . SER A 1 170 ? 12.295 -3.529 10.327 1.00 97.44 170 SER A O 1
ATOM 1332 N N . ILE A 1 171 ? 12.768 -2.577 8.345 1.00 98.62 171 ILE A N 1
ATOM 1333 C CA . ILE A 1 171 ? 11.408 -2.077 8.092 1.00 98.62 171 ILE A CA 1
ATOM 1334 C C . ILE A 1 171 ? 10.372 -3.201 8.063 1.00 98.62 171 ILE A C 1
ATOM 1336 O O . ILE A 1 171 ? 9.235 -2.983 8.469 1.00 98.62 171 ILE A O 1
ATOM 1340 N N . VAL A 1 172 ? 10.778 -4.412 7.662 1.00 98.81 172 VAL A N 1
ATOM 1341 C CA . VAL A 1 172 ? 9.936 -5.615 7.677 1.00 98.81 172 VAL A CA 1
ATOM 1342 C C . VAL A 1 172 ? 9.421 -5.875 9.093 1.00 98.81 172 VAL A C 1
ATOM 1344 O O . VAL A 1 172 ? 8.226 -6.075 9.297 1.00 98.81 172 VAL A O 1
ATOM 1347 N N . GLY A 1 173 ? 10.305 -5.782 10.090 1.00 98.50 173 GLY A N 1
ATOM 1348 C CA . GLY A 1 173 ? 9.950 -5.959 11.497 1.00 98.50 173 GLY A CA 1
ATOM 1349 C C . GLY A 1 173 ? 9.088 -4.822 12.047 1.00 98.50 173 GLY A C 1
ATOM 1350 O O . GLY A 1 173 ? 8.131 -5.084 12.773 1.00 98.50 173 GLY A O 1
ATOM 1351 N N . HI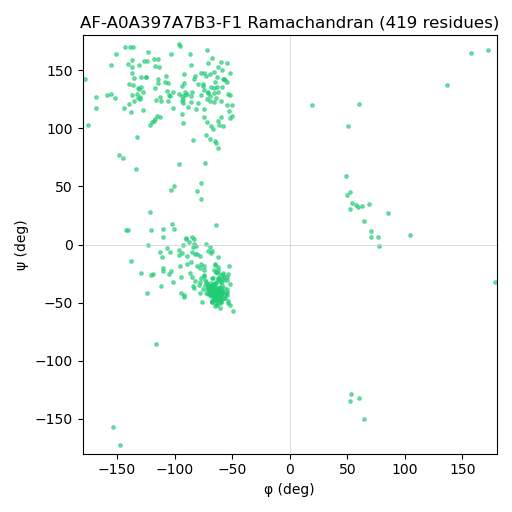S A 1 174 ? 9.379 -3.567 11.687 1.00 98.56 174 HIS A N 1
ATOM 1352 C CA . HIS A 1 174 ? 8.553 -2.423 12.098 1.00 98.56 174 HIS A CA 1
ATOM 1353 C C . HIS A 1 174 ? 7.144 -2.493 11.507 1.00 98.56 174 HIS A C 1
ATOM 1355 O O . HIS A 1 174 ? 6.171 -2.273 12.228 1.00 98.56 174 HIS A O 1
ATOM 1361 N N . PHE A 1 175 ? 7.030 -2.838 10.223 1.00 98.94 175 PHE A N 1
ATOM 1362 C CA . PHE A 1 175 ? 5.741 -3.030 9.572 1.00 98.94 175 PHE A CA 1
ATOM 1363 C C . PHE A 1 175 ? 4.973 -4.192 10.198 1.00 98.94 175 PHE A C 1
ATOM 1365 O O . PHE A 1 175 ? 3.778 -4.061 10.433 1.00 98.94 175 PHE A O 1
ATOM 1372 N N . ASN A 1 176 ? 5.644 -5.297 10.541 1.00 98.88 176 ASN A N 1
ATOM 1373 C CA . ASN A 1 176 ? 4.968 -6.418 11.186 1.00 98.88 176 ASN A CA 1
ATOM 1374 C C . ASN A 1 176 ? 4.445 -6.076 12.588 1.00 98.88 176 ASN A C 1
ATOM 1376 O O . ASN A 1 176 ? 3.343 -6.478 12.931 1.00 98.88 176 ASN A O 1
ATOM 1380 N N . GLN A 1 177 ? 5.191 -5.300 13.381 1.00 98.75 177 GLN A N 1
ATOM 1381 C CA . GLN A 1 177 ? 4.723 -4.818 14.691 1.00 98.75 177 GLN A CA 1
ATOM 1382 C C . GLN A 1 177 ? 3.503 -3.902 14.558 1.00 98.75 177 GLN A C 1
ATOM 1384 O O . GLN A 1 177 ? 2.580 -3.963 15.366 1.00 98.75 177 GLN A O 1
ATOM 1389 N N . TYR A 1 178 ? 3.499 -3.061 13.525 1.00 98.88 178 TYR A N 1
ATOM 1390 C CA . TYR A 1 178 ? 2.344 -2.250 13.174 1.00 98.88 178 TYR A CA 1
ATOM 1391 C C . TYR A 1 178 ? 1.146 -3.117 12.769 1.00 98.88 178 TYR A C 1
ATOM 1393 O O . TYR A 1 178 ? 0.073 -2.968 13.345 1.00 98.88 178 TYR A O 1
ATOM 1401 N N . ALA A 1 179 ? 1.334 -4.053 11.837 1.00 98.94 179 ALA A N 1
ATOM 1402 C CA . ALA A 1 179 ? 0.290 -4.965 11.382 1.00 98.94 179 ALA A CA 1
ATOM 1403 C C . ALA A 1 179 ? -0.289 -5.793 12.539 1.00 98.94 179 ALA A C 1
ATOM 1405 O O . ALA A 1 179 ? -1.504 -5.868 12.684 1.00 98.94 179 ALA A O 1
ATOM 14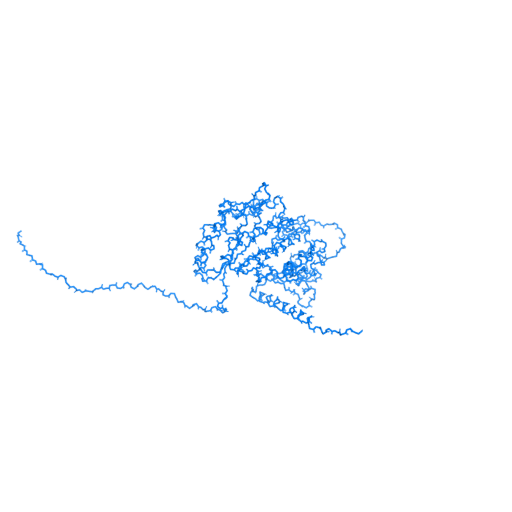06 N N . GLU A 1 180 ? 0.573 -6.346 13.396 1.00 98.88 180 GLU A N 1
ATOM 1407 C CA . GLU A 1 180 ? 0.191 -7.074 14.606 1.00 98.88 180 GLU A CA 1
ATOM 1408 C C . GLU A 1 180 ? -0.729 -6.247 15.504 1.00 98.88 180 GLU A C 1
ATOM 1410 O O . GLU A 1 180 ? -1.810 -6.720 15.848 1.00 98.88 180 GLU A O 1
ATOM 1415 N N . LEU A 1 181 ? -0.351 -5.001 15.804 1.00 98.88 181 LEU A N 1
ATOM 1416 C CA . LEU A 1 181 ? -1.183 -4.095 16.590 1.00 98.88 181 LEU A CA 1
ATOM 1417 C C . LEU A 1 181 ? -2.541 -3.847 15.916 1.00 98.88 181 LEU A C 1
ATOM 1419 O O . LEU A 1 181 ? -3.566 -3.870 16.586 1.00 98.88 181 LEU A O 1
ATOM 1423 N N . MET A 1 182 ? -2.584 -3.640 14.596 1.00 98.88 182 MET A N 1
ATOM 1424 C CA . MET A 1 182 ? -3.854 -3.434 13.881 1.00 98.88 182 MET A CA 1
ATOM 1425 C C . MET A 1 182 ? -4.747 -4.675 13.914 1.00 98.88 182 MET A C 1
ATOM 1427 O O . MET A 1 182 ? -5.969 -4.551 13.999 1.00 98.88 182 MET A O 1
ATOM 1431 N N . TYR A 1 183 ? -4.158 -5.868 13.860 1.00 98.88 183 TYR A N 1
ATOM 1432 C CA . TYR A 1 183 ? -4.896 -7.117 14.005 1.00 98.88 183 TYR A CA 1
ATOM 1433 C C . TYR A 1 183 ? -5.430 -7.305 15.424 1.00 98.88 183 TYR A C 1
ATOM 1435 O O . TYR A 1 183 ? -6.567 -7.747 15.573 1.00 98.88 183 TYR A O 1
ATOM 1443 N N . ASP A 1 184 ? -4.650 -6.950 16.444 1.00 98.69 184 ASP A N 1
ATOM 1444 C CA . ASP A 1 184 ? -5.078 -7.036 17.842 1.00 98.69 184 ASP A CA 1
ATOM 1445 C C . ASP A 1 184 ? -6.226 -6.060 18.140 1.00 98.69 184 ASP A C 1
ATOM 1447 O O . ASP A 1 184 ? -7.209 -6.440 18.774 1.00 98.69 184 ASP A O 1
ATOM 1451 N N . GLU A 1 185 ? -6.160 -4.835 17.613 1.00 98.75 185 GLU A N 1
ATOM 1452 C CA . GLU A 1 185 ? -7.207 -3.830 17.819 1.00 98.75 185 GLU A CA 1
ATOM 1453 C C . GLU A 1 185 ? -8.455 -4.097 16.973 1.00 98.75 185 GLU A C 1
ATOM 1455 O O . GLU A 1 185 ? -9.585 -4.081 17.463 1.00 98.75 185 GLU A O 1
ATOM 1460 N N . TYR A 1 186 ? -8.279 -4.335 15.675 1.00 98.75 186 TYR A N 1
ATOM 1461 C CA . TYR A 1 186 ? -9.384 -4.292 14.718 1.00 98.75 186 TYR A CA 1
ATOM 1462 C C . TYR A 1 186 ? -9.734 -5.651 14.121 1.00 98.75 186 TYR A C 1
ATOM 1464 O O . TYR A 1 186 ? -10.737 -5.755 13.419 1.00 98.75 186 TYR A O 1
ATOM 1472 N N . GLY A 1 187 ? -8.965 -6.708 14.391 1.00 98.12 187 GLY A N 1
ATOM 1473 C CA . GLY A 1 187 ? -9.131 -8.018 13.752 1.00 98.12 187 GLY A CA 1
ATOM 1474 C C . GLY A 1 187 ? -10.523 -8.632 13.925 1.00 98.12 187 GLY A C 1
ATOM 1475 O O . GLY A 1 187 ? -10.999 -9.308 13.018 1.00 98.12 187 GLY A O 1
ATOM 1476 N N . ALA A 1 188 ? -11.208 -8.340 15.036 1.00 97.19 188 ALA A N 1
ATOM 1477 C CA . ALA A 1 188 ? -12.588 -8.769 15.293 1.00 97.19 188 ALA A CA 1
ATOM 1478 C C . ALA A 1 188 ? -13.663 -7.902 14.598 1.00 97.19 188 ALA A C 1
ATOM 1480 O O . ALA A 1 188 ? -14.857 -8.211 14.663 1.00 97.19 188 ALA A O 1
ATOM 1481 N N . LYS A 1 189 ? -13.268 -6.776 13.991 1.00 97.56 189 LYS A N 1
ATOM 1482 C CA . LYS A 1 189 ? -14.153 -5.842 13.280 1.00 97.56 189 LYS A CA 1
ATOM 1483 C C . LYS A 1 189 ? -13.966 -5.832 11.769 1.00 97.56 189 LYS A C 1
ATOM 1485 O O . LYS A 1 189 ? -14.888 -5.407 11.084 1.00 97.56 189 LYS A O 1
ATOM 1490 N N . VAL A 1 190 ? -12.819 -6.295 11.282 1.00 98.62 190 VAL A N 1
ATOM 1491 C CA . VAL A 1 190 ? -12.460 -6.252 9.863 1.00 98.62 190 VAL A CA 1
ATOM 1492 C C . VAL A 1 190 ? -12.841 -7.543 9.143 1.00 98.62 190 VAL A C 1
ATOM 1494 O O . VAL A 1 190 ? -12.571 -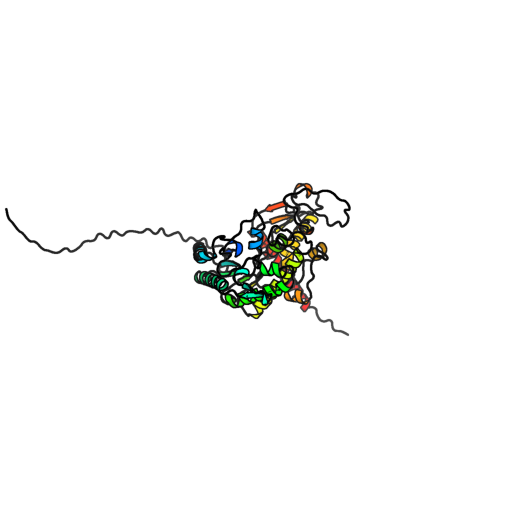8.625 9.655 1.00 98.62 190 VAL A O 1
ATOM 1497 N N . ASP A 1 191 ? -13.408 -7.432 7.940 1.00 98.44 191 ASP A N 1
ATOM 1498 C CA . ASP A 1 191 ? -13.790 -8.573 7.095 1.00 98.44 191 ASP A CA 1
ATOM 1499 C C . ASP A 1 191 ? -12.661 -8.971 6.128 1.00 98.44 191 ASP A C 1
ATOM 1501 O O . ASP A 1 191 ? -12.335 -10.153 5.978 1.00 98.44 191 ASP A O 1
ATOM 1505 N N . PHE A 1 192 ? -12.018 -7.978 5.504 1.00 98.69 192 PHE A N 1
ATOM 1506 C CA . PHE A 1 192 ? -10.907 -8.167 4.573 1.00 98.69 192 PHE A CA 1
ATOM 1507 C C . PHE A 1 192 ? -9.736 -7.243 4.897 1.00 98.69 192 PHE A C 1
ATOM 1509 O O . PHE A 1 192 ? -9.907 -6.038 5.060 1.00 98.69 192 PHE A O 1
ATOM 1516 N N . TRP A 1 193 ? -8.529 -7.796 4.895 1.00 98.88 193 TRP A N 1
ATOM 1517 C CA . TRP A 1 193 ? -7.277 -7.062 5.012 1.00 98.88 193 TRP A CA 1
ATOM 1518 C C . TRP A 1 193 ? -6.531 -7.030 3.680 1.00 98.88 193 TRP A C 1
ATOM 1520 O O . TRP A 1 193 ? -6.482 -8.013 2.940 1.00 98.88 193 TRP A O 1
ATOM 1530 N N . THR A 1 194 ? -5.859 -5.918 3.409 1.00 98.56 194 THR A N 1
ATOM 1531 C CA . THR A 1 194 ? -4.808 -5.841 2.393 1.00 98.56 194 THR A CA 1
ATOM 1532 C C . THR A 1 194 ? -3.575 -5.187 2.996 1.00 98.56 194 THR A C 1
ATOM 1534 O O . THR A 1 194 ? -3.655 -4.090 3.543 1.00 98.56 194 THR A O 1
ATOM 1537 N N . THR A 1 195 ? -2.418 -5.844 2.928 1.00 98.94 195 THR A N 1
ATOM 1538 C CA . THR A 1 195 ? -1.209 -5.317 3.584 1.00 98.94 195 THR A CA 1
ATOM 1539 C C . THR A 1 195 ? -0.724 -4.036 2.908 1.00 98.94 195 THR A C 1
ATOM 1541 O O . THR A 1 195 ? -0.523 -3.024 3.568 1.00 98.94 195 THR A O 1
ATOM 1544 N N . PHE A 1 196 ? -0.598 -4.058 1.581 1.00 98.94 196 PHE A N 1
ATOM 1545 C CA . PHE A 1 196 ? -0.166 -2.922 0.771 1.00 98.94 196 PHE A CA 1
ATOM 1546 C C . PHE A 1 196 ? -1.199 -2.623 -0.306 1.00 98.94 196 PHE A C 1
ATOM 1548 O O . PHE A 1 196 ? -1.801 -3.540 -0.872 1.00 98.94 196 PHE A O 1
ATOM 1555 N N . ASN A 1 197 ? -1.370 -1.340 -0.607 1.00 98.81 197 ASN A N 1
ATOM 1556 C CA . ASN A 1 197 ? -1.978 -0.894 -1.849 1.00 98.81 197 ASN A CA 1
ATOM 1557 C C . ASN A 1 197 ? -0.905 -0.431 -2.831 1.00 98.81 197 ASN A C 1
ATOM 1559 O O . ASN A 1 197 ? -0.056 0.387 -2.483 1.00 98.81 197 ASN A O 1
ATOM 1563 N N . GLU A 1 198 ? -0.989 -0.925 -4.062 1.00 98.31 198 GLU A N 1
ATOM 1564 C CA . GLU A 1 198 ? -0.178 -0.494 -5.199 1.00 98.31 198 GLU A CA 1
ATOM 1565 C C . GLU A 1 198 ? 1.324 -0.418 -4.909 1.00 98.31 198 GLU A C 1
ATOM 1567 O O . GLU A 1 198 ? 1.941 0.648 -5.032 1.00 98.31 198 GLU A O 1
ATOM 1572 N N . PRO A 1 199 ? 1.946 -1.540 -4.513 1.00 98.38 199 PRO A N 1
ATOM 1573 C CA . PRO A 1 199 ? 3.364 -1.536 -4.198 1.00 98.38 199 PRO A CA 1
ATOM 1574 C C . PRO A 1 199 ? 4.231 -1.127 -5.392 1.00 98.38 199 PRO A C 1
ATOM 1576 O O . PRO A 1 199 ? 5.232 -0.438 -5.215 1.00 98.38 199 PRO A O 1
ATOM 1579 N N . TRP A 1 200 ? 3.801 -1.434 -6.620 1.00 97.19 200 TRP A N 1
ATOM 1580 C CA . TRP A 1 200 ? 4.478 -0.963 -7.824 1.00 97.19 200 TRP A CA 1
ATOM 1581 C C . TRP A 1 200 ? 4.531 0.569 -7.893 1.00 97.19 200 TRP A C 1
ATOM 1583 O O . TRP A 1 200 ? 5.607 1.132 -8.092 1.00 97.19 200 TRP A O 1
ATOM 1593 N N . SER A 1 201 ? 3.403 1.251 -7.667 1.00 94.56 201 SER A N 1
ATOM 1594 C CA . SER A 1 201 ? 3.299 2.712 -7.797 1.00 94.56 201 SER A CA 1
ATOM 1595 C C . SER A 1 201 ? 4.229 3.460 -6.843 1.00 94.56 201 SER A C 1
ATOM 1597 O O . SER A 1 201 ? 4.912 4.400 -7.262 1.00 94.56 201 SER A O 1
ATOM 1599 N N . PHE A 1 202 ? 4.279 3.070 -5.565 1.00 96.31 202 PHE A N 1
ATOM 1600 C CA . PHE A 1 202 ? 5.111 3.788 -4.595 1.00 96.31 202 PHE A CA 1
ATOM 1601 C C . PHE A 1 202 ? 6.575 3.356 -4.633 1.00 96.31 202 PHE A C 1
ATOM 1603 O O . PHE A 1 202 ? 7.446 4.196 -4.415 1.00 96.31 202 PHE A O 1
ATOM 1610 N N . CYS A 1 203 ? 6.880 2.094 -4.959 1.00 97.44 203 CYS A N 1
ATOM 1611 C CA . CYS A 1 203 ? 8.267 1.686 -5.160 1.00 97.44 203 CYS A CA 1
ATOM 1612 C C . CYS A 1 203 ? 8.859 2.410 -6.374 1.00 97.44 203 CYS A C 1
ATOM 1614 O O . CYS A 1 203 ? 9.882 3.077 -6.240 1.00 97.44 203 CYS A O 1
ATOM 1616 N N . VAL A 1 204 ? 8.206 2.346 -7.539 1.00 93.50 204 VAL A N 1
ATOM 1617 C CA . VAL A 1 204 ? 8.720 2.968 -8.771 1.00 93.50 204 VAL A CA 1
ATOM 1618 C C . VAL A 1 204 ? 8.723 4.490 -8.664 1.00 93.50 204 VAL A C 1
ATOM 1620 O O . VAL A 1 204 ? 9.744 5.117 -8.937 1.00 93.50 204 VAL A O 1
ATOM 1623 N N . GLY A 1 205 ? 7.619 5.098 -8.226 1.00 90.38 205 GLY A N 1
ATOM 1624 C CA . GLY A 1 205 ? 7.523 6.555 -8.132 1.00 90.38 205 GLY A CA 1
ATOM 1625 C C . GLY A 1 205 ? 8.357 7.167 -7.006 1.00 90.38 205 GLY A C 1
ATOM 1626 O O . GLY A 1 205 ? 8.864 8.273 -7.171 1.00 90.38 205 GLY A O 1
ATOM 1627 N N . GLY A 1 206 ? 8.516 6.464 -5.880 1.00 94.38 206 GLY A N 1
ATOM 1628 C CA . GLY A 1 206 ? 9.188 6.984 -4.686 1.00 94.38 206 GLY A CA 1
ATOM 1629 C C . GLY A 1 206 ? 10.675 6.650 -4.578 1.00 94.38 206 GLY A C 1
ATOM 1630 O O . GLY A 1 206 ? 11.418 7.425 -3.978 1.00 94.38 206 GLY A O 1
ATOM 1631 N N . TYR A 1 207 ? 11.115 5.528 -5.163 1.00 95.75 207 TYR A N 1
ATOM 1632 C CA . TYR A 1 207 ? 12.461 4.958 -4.987 1.00 95.75 207 TYR A CA 1
ATOM 1633 C C . TYR A 1 207 ? 13.244 4.810 -6.300 1.00 95.75 207 TYR A C 1
ATOM 1635 O O . TYR A 1 207 ? 14.087 3.925 -6.431 1.00 95.75 207 TYR A O 1
ATOM 1643 N N . GLY A 1 208 ? 12.961 5.645 -7.293 1.00 88.81 208 GLY A N 1
ATOM 1644 C CA . GLY A 1 208 ? 13.697 5.673 -8.559 1.00 88.81 208 GLY A CA 1
ATOM 1645 C C . GLY A 1 208 ? 13.150 6.701 -9.543 1.00 88.81 208 GLY A C 1
ATOM 1646 O O . GLY A 1 208 ? 13.910 7.276 -10.316 1.00 88.81 208 GLY A O 1
ATOM 1647 N N . GLY A 1 209 ? 11.839 6.947 -9.509 1.00 85.94 209 GLY A N 1
ATOM 1648 C CA . GLY A 1 209 ? 11.176 7.955 -10.330 1.00 85.94 209 GLY A CA 1
ATOM 1649 C C . GLY A 1 209 ? 11.241 9.378 -9.772 1.00 85.94 209 GLY A C 1
ATOM 1650 O O . GLY A 1 209 ? 11.373 10.345 -10.525 1.00 85.94 209 GLY A O 1
ATOM 1651 N N . GLY A 1 210 ? 11.143 9.508 -8.450 1.00 91.25 210 GLY A N 1
ATOM 1652 C CA . GLY A 1 210 ? 11.199 10.772 -7.718 1.00 91.25 210 GLY A CA 1
ATOM 1653 C C . GLY A 1 210 ? 9.929 11.628 -7.743 1.00 91.25 210 GLY A C 1
ATOM 1654 O O . GLY A 1 210 ? 9.918 12.698 -7.136 1.00 91.25 210 GLY A O 1
ATOM 1655 N N . TRP A 1 211 ? 8.868 11.194 -8.431 1.00 91.31 211 TRP A N 1
ATOM 1656 C CA . TRP A 1 211 ? 7.603 11.936 -8.524 1.00 91.31 211 TRP A CA 1
ATOM 1657 C C . TRP A 1 211 ? 6.606 11.601 -7.405 1.00 91.31 211 TRP A C 1
ATOM 1659 O O . TRP A 1 211 ? 5.613 12.307 -7.254 1.00 91.31 211 TRP A O 1
ATOM 1669 N N . HIS A 1 212 ? 6.865 10.561 -6.607 1.00 94.25 212 HIS A N 1
ATOM 1670 C CA . HIS A 1 212 ? 6.158 10.290 -5.350 1.00 94.25 212 HIS A CA 1
ATOM 1671 C C . HIS A 1 212 ? 7.113 10.421 -4.160 1.00 94.25 212 HIS A C 1
ATOM 1673 O O . HIS A 1 212 ? 8.327 10.306 -4.320 1.00 94.25 212 HIS A O 1
ATOM 1679 N N . ALA A 1 213 ? 6.571 10.611 -2.955 1.00 96.38 213 ALA A N 1
ATOM 1680 C CA . ALA A 1 213 ? 7.356 10.547 -1.725 1.00 96.38 213 ALA A CA 1
ATOM 1681 C C . ALA A 1 213 ? 8.065 9.174 -1.587 1.00 96.38 213 ALA A C 1
ATOM 1683 O O . ALA A 1 213 ? 7.472 8.153 -1.944 1.00 96.38 213 ALA A O 1
ATOM 1684 N N . PRO A 1 214 ? 9.307 9.104 -1.065 1.00 96.88 214 PRO A N 1
ATOM 1685 C CA . PRO A 1 214 ? 10.135 10.203 -0.553 1.00 96.88 214 PRO A CA 1
ATOM 1686 C C . PRO A 1 214 ? 10.922 10.979 -1.631 1.00 96.88 214 PRO A C 1
ATOM 1688 O O . PRO A 1 214 ? 11.694 11.869 -1.295 1.00 96.88 214 PRO A O 1
ATOM 1691 N N . GLY A 1 215 ? 10.734 10.685 -2.919 1.00 94.94 215 GLY A N 1
ATOM 1692 C CA . GLY A 1 215 ? 11.323 11.470 -4.005 1.00 94.94 215 GLY A CA 1
ATOM 1693 C C . GLY A 1 215 ? 12.746 11.070 -4.395 1.00 94.94 215 GLY A C 1
ATOM 1694 O O . GLY A 1 215 ? 13.490 11.914 -4.885 1.00 94.94 215 GLY A O 1
ATOM 1695 N N . ILE A 1 216 ? 13.138 9.811 -4.183 1.00 92.88 216 ILE A N 1
ATOM 1696 C CA . ILE A 1 216 ? 14.481 9.315 -4.514 1.00 92.88 216 ILE A CA 1
ATOM 1697 C C . ILE A 1 216 ? 14.591 9.077 -6.029 1.00 92.88 216 ILE A C 1
ATOM 1699 O O . ILE A 1 216 ? 13.769 8.368 -6.611 1.00 92.88 216 ILE A O 1
ATOM 1703 N N . THR A 1 217 ? 15.632 9.639 -6.648 1.00 89.44 217 THR A N 1
ATOM 1704 C CA . THR A 1 217 ? 15.939 9.530 -8.094 1.00 89.44 217 THR A CA 1
ATOM 1705 C C . THR A 1 217 ? 17.307 8.913 -8.384 1.00 89.44 217 THR A C 1
ATOM 1707 O O . THR A 1 217 ? 17.516 8.302 -9.434 1.00 89.44 217 THR A O 1
ATOM 1710 N N . ASP A 1 218 ? 18.241 9.036 -7.442 1.00 86.12 218 ASP A N 1
ATOM 1711 C CA . ASP A 1 218 ? 19.670 8.819 -7.689 1.00 86.12 218 ASP A CA 1
ATOM 1712 C C . ASP A 1 218 ? 20.115 7.430 -7.216 1.00 86.12 218 ASP A C 1
ATOM 1714 O O . ASP A 1 218 ? 21.065 7.272 -6.450 1.00 86.12 218 ASP A O 1
ATOM 1718 N N . SER A 1 219 ? 19.380 6.397 -7.630 1.00 87.38 219 SER A N 1
ATOM 1719 C CA . SER A 1 219 ? 19.733 5.009 -7.342 1.00 87.38 219 SER A CA 1
ATOM 1720 C C . SER A 1 219 ? 19.145 4.053 -8.373 1.00 87.38 219 SER A C 1
ATOM 1722 O O . SER A 1 219 ? 17.942 4.032 -8.629 1.00 87.38 219 SER A O 1
ATOM 1724 N N . ASP A 1 220 ? 20.001 3.192 -8.907 1.00 86.31 220 ASP A N 1
ATOM 1725 C CA . ASP A 1 220 ? 19.646 2.121 -9.835 1.00 86.31 220 ASP A CA 1
ATOM 1726 C C . ASP A 1 220 ? 19.123 0.850 -9.131 1.00 86.31 220 ASP A C 1
ATOM 1728 O O . ASP A 1 220 ? 18.628 -0.070 -9.792 1.00 86.31 220 ASP A O 1
ATOM 1732 N N . THR A 1 221 ? 19.205 0.802 -7.796 1.00 93.25 221 THR A N 1
ATOM 1733 C CA . THR A 1 221 ? 18.845 -0.346 -6.945 1.00 93.25 221 THR A CA 1
ATOM 1734 C C . THR A 1 221 ? 17.712 -0.052 -5.963 1.00 93.25 221 THR A C 1
ATOM 1736 O O . THR A 1 221 ? 16.987 -0.977 -5.597 1.00 93.25 221 THR A O 1
ATOM 1739 N N . ALA A 1 222 ? 17.499 1.207 -5.565 1.00 96.06 222 ALA A N 1
ATOM 1740 C CA . ALA A 1 222 ? 16.540 1.585 -4.523 1.00 96.06 222 ALA A CA 1
ATOM 1741 C C . ALA A 1 222 ? 15.120 1.060 -4.782 1.00 96.06 222 ALA A C 1
ATOM 1743 O O . ALA A 1 222 ? 14.487 0.542 -3.863 1.00 96.06 222 ALA A O 1
ATOM 1744 N N . THR A 1 223 ? 14.639 1.110 -6.028 1.00 96.94 223 THR A N 1
ATOM 1745 C CA . THR A 1 223 ? 13.306 0.596 -6.377 1.00 96.94 223 THR A CA 1
ATOM 1746 C C . THR A 1 223 ? 13.192 -0.901 -6.090 1.00 96.94 223 THR A C 1
ATOM 1748 O O . THR A 1 223 ? 12.205 -1.355 -5.513 1.00 96.94 223 THR A O 1
ATOM 1751 N N . TYR A 1 224 ? 14.217 -1.672 -6.464 1.00 98.25 224 TYR A N 1
ATOM 1752 C CA . TYR A 1 224 ? 14.252 -3.118 -6.266 1.00 98.25 224 TYR A CA 1
ATOM 1753 C C . TYR A 1 224 ? 14.408 -3.503 -4.798 1.00 98.25 224 TYR A C 1
ATOM 1755 O O . TYR A 1 224 ? 13.760 -4.445 -4.348 1.00 98.25 224 TYR A O 1
ATOM 1763 N N . VAL A 1 225 ? 15.224 -2.761 -4.048 1.00 98.69 225 VAL A N 1
ATOM 1764 C CA . VAL A 1 225 ? 15.399 -2.959 -2.604 1.00 98.69 225 VAL A CA 1
ATOM 1765 C C . VAL A 1 225 ? 14.096 -2.665 -1.859 1.00 98.69 225 VAL A C 1
ATOM 1767 O O . VAL A 1 225 ? 13.649 -3.496 -1.070 1.00 98.69 225 VAL A O 1
ATOM 1770 N N . ALA A 1 226 ? 13.441 -1.538 -2.157 1.00 98.75 226 ALA A N 1
ATOM 1771 C CA . ALA A 1 226 ? 12.153 -1.195 -1.562 1.00 98.75 226 ALA A CA 1
ATOM 1772 C C . ALA A 1 226 ? 11.090 -2.260 -1.873 1.00 98.75 226 ALA A C 1
ATOM 1774 O O . ALA A 1 226 ? 10.459 -2.777 -0.954 1.00 98.75 226 ALA A O 1
ATOM 1775 N N . ALA A 1 227 ? 10.943 -2.653 -3.144 1.00 98.75 227 ALA A N 1
ATOM 1776 C CA . ALA A 1 227 ? 9.988 -3.685 -3.551 1.00 98.75 227 ALA A CA 1
ATOM 1777 C C . ALA A 1 227 ? 10.245 -5.032 -2.853 1.00 98.75 227 ALA A C 1
ATOM 1779 O O . ALA A 1 227 ? 9.304 -5.701 -2.426 1.00 98.75 227 ALA A O 1
ATOM 1780 N N . HIS A 1 228 ? 11.514 -5.412 -2.688 1.00 98.88 228 HIS A N 1
ATOM 1781 C CA . HIS A 1 228 ? 11.897 -6.637 -1.994 1.00 98.88 228 HIS A CA 1
ATOM 1782 C C . HIS A 1 228 ? 11.496 -6.613 -0.513 1.00 98.88 228 HIS A C 1
ATOM 1784 O O . HIS A 1 228 ? 10.855 -7.552 -0.043 1.00 98.88 228 HIS A O 1
ATOM 1790 N N . HIS A 1 229 ? 11.788 -5.531 0.216 1.00 98.94 229 HIS A N 1
ATOM 1791 C CA . HIS A 1 229 ? 11.367 -5.412 1.614 1.00 98.94 229 HIS A CA 1
ATOM 1792 C C . HIS A 1 229 ? 9.844 -5.335 1.764 1.00 98.94 229 HIS A C 1
ATOM 1794 O O . HIS A 1 229 ? 9.308 -5.887 2.718 1.00 98.94 229 HIS A O 1
ATOM 1800 N N . VAL A 1 230 ? 9.132 -4.717 0.820 1.00 98.94 230 VAL A N 1
ATOM 1801 C CA . VAL A 1 230 ? 7.659 -4.688 0.807 1.00 98.94 230 VAL A CA 1
ATOM 1802 C C . VAL A 1 230 ? 7.075 -6.094 0.662 1.00 98.94 230 VAL A C 1
ATOM 1804 O O . VAL A 1 230 ? 6.138 -6.442 1.377 1.00 98.94 230 VAL A O 1
ATOM 1807 N N . LEU A 1 231 ? 7.649 -6.930 -0.207 1.00 98.94 231 LEU A N 1
ATOM 1808 C CA . LEU A 1 231 ? 7.230 -8.325 -0.372 1.00 98.94 231 LEU A CA 1
ATOM 1809 C C . LEU A 1 231 ? 7.468 -9.151 0.901 1.00 98.94 231 LEU A C 1
ATOM 1811 O O . LEU A 1 231 ? 6.570 -9.867 1.344 1.00 98.94 231 LEU A O 1
ATOM 1815 N N . LEU A 1 232 ? 8.632 -9.006 1.540 1.00 98.94 232 LEU A N 1
ATOM 1816 C CA . LEU A 1 232 ? 8.917 -9.679 2.814 1.00 98.94 232 LEU A CA 1
ATOM 1817 C C . LEU A 1 232 ? 8.028 -9.167 3.957 1.00 98.94 232 LEU A C 1
ATOM 1819 O O . LEU A 1 232 ? 7.550 -9.957 4.771 1.00 98.94 232 LEU A O 1
ATOM 1823 N N . ALA A 1 233 ? 7.760 -7.861 4.003 1.00 98.94 233 ALA A N 1
ATOM 1824 C CA . ALA A 1 233 ? 6.846 -7.248 4.963 1.00 98.94 233 ALA A CA 1
ATOM 1825 C C . ALA A 1 233 ? 5.408 -7.750 4.775 1.00 98.94 233 ALA A C 1
ATOM 1827 O O . ALA A 1 233 ? 4.729 -8.040 5.757 1.00 98.94 233 ALA A O 1
ATOM 1828 N N . HIS A 1 234 ? 4.964 -7.919 3.526 1.00 98.94 234 HIS A N 1
ATOM 1829 C CA . HIS A 1 234 ? 3.663 -8.500 3.198 1.00 98.94 234 HIS A CA 1
ATOM 1830 C C . HIS A 1 234 ? 3.556 -9.929 3.724 1.00 98.94 234 HIS A C 1
ATOM 1832 O O . HIS A 1 234 ? 2.645 -10.235 4.490 1.00 98.94 234 HIS A O 1
ATOM 1838 N N . ALA A 1 235 ? 4.509 -10.784 3.357 1.00 98.94 235 ALA A N 1
ATOM 1839 C CA . ALA A 1 235 ? 4.456 -12.195 3.701 1.00 98.94 235 ALA A CA 1
ATOM 1840 C C . ALA A 1 235 ? 4.577 -12.429 5.218 1.00 98.94 235 ALA A C 1
ATOM 1842 O O . ALA A 1 235 ? 3.835 -13.237 5.780 1.00 98.94 235 ALA A O 1
ATOM 1843 N N . THR A 1 236 ? 5.426 -11.652 5.902 1.00 98.94 236 THR A N 1
ATOM 1844 C CA . THR A 1 236 ? 5.517 -11.656 7.373 1.00 98.94 236 THR A CA 1
ATOM 1845 C C . THR A 1 236 ? 4.185 -11.243 8.013 1.00 98.94 236 THR A C 1
ATOM 1847 O O . THR A 1 236 ? 3.669 -11.962 8.867 1.00 98.94 236 THR A O 1
ATOM 1850 N N . ALA A 1 237 ? 3.566 -10.148 7.555 1.00 98.94 237 ALA A N 1
ATOM 1851 C CA . ALA A 1 237 ? 2.287 -9.679 8.094 1.00 98.94 237 ALA A CA 1
ATOM 1852 C C . ALA A 1 237 ? 1.132 -10.664 7.849 1.00 98.94 237 ALA A C 1
ATOM 1854 O O . ALA A 1 237 ? 0.230 -10.770 8.682 1.00 98.94 237 ALA A O 1
ATOM 1855 N N . VAL A 1 238 ? 1.157 -11.406 6.738 1.00 98.88 238 VAL A N 1
ATOM 1856 C CA . VAL A 1 238 ? 0.201 -12.488 6.456 1.00 98.88 238 VAL A CA 1
ATOM 1857 C C . VAL A 1 238 ? 0.420 -13.674 7.391 1.00 98.88 238 VAL A C 1
ATOM 1859 O O . VAL A 1 238 ? -0.544 -14.227 7.920 1.00 98.88 238 VAL A O 1
ATOM 1862 N N . GLN A 1 239 ? 1.673 -14.056 7.648 1.00 98.75 239 GLN A N 1
ATOM 1863 C CA . GLN A 1 239 ? 1.984 -15.101 8.622 1.00 98.75 239 GLN A CA 1
ATOM 1864 C C . GLN A 1 239 ? 1.489 -14.720 10.026 1.00 98.75 239 GLN A C 1
ATOM 1866 O O . GLN A 1 239 ? 0.855 -15.539 10.696 1.00 98.75 239 GLN A O 1
ATOM 1871 N N . THR A 1 240 ? 1.709 -13.473 10.453 1.00 98.88 240 THR A N 1
ATOM 1872 C CA . THR A 1 240 ? 1.206 -12.971 11.737 1.00 98.88 240 THR A CA 1
ATOM 1873 C C . THR A 1 240 ? -0.323 -12.951 11.782 1.00 98.88 240 THR A C 1
ATOM 1875 O O . THR A 1 240 ? -0.888 -13.450 12.754 1.00 98.88 240 THR A O 1
ATOM 1878 N N . HIS A 1 241 ? -1.008 -12.486 10.731 1.00 98.75 241 HIS A N 1
ATOM 1879 C CA . HIS A 1 241 ? -2.476 -12.560 10.635 1.00 98.75 241 HIS A CA 1
ATOM 1880 C C . HIS A 1 241 ? -2.989 -13.997 10.836 1.00 98.75 241 HIS A C 1
ATOM 1882 O O . HIS A 1 241 ? -3.840 -14.237 11.695 1.00 98.75 241 HIS A O 1
ATOM 1888 N N . ARG A 1 242 ? -2.394 -14.972 10.133 1.00 97.94 242 ARG A N 1
ATOM 1889 C CA . ARG A 1 242 ? -2.759 -16.396 10.234 1.00 97.94 242 ARG A CA 1
ATOM 1890 C C . ARG A 1 242 ? -2.552 -16.960 11.642 1.00 97.94 242 ARG A C 1
ATOM 1892 O O . ARG A 1 242 ? -3.398 -17.714 12.120 1.00 97.94 242 ARG A O 1
ATOM 1899 N N . SER A 1 243 ? -1.472 -16.574 12.327 1.00 98.38 243 SER A N 1
ATOM 1900 C CA . SER A 1 243 ? -1.200 -17.016 13.707 1.00 98.38 243 SER A CA 1
ATOM 1901 C C . SER A 1 243 ? -2.211 -16.506 14.738 1.00 98.38 243 SER A C 1
ATOM 1903 O O . SER A 1 243 ? -2.370 -17.119 15.788 1.00 98.38 243 SER A O 1
ATOM 1905 N N . LYS A 1 244 ? -2.926 -15.414 14.435 1.00 97.81 244 LYS A N 1
ATOM 1906 C CA . LYS A 1 244 ? -3.972 -14.860 15.307 1.00 97.81 244 LYS A CA 1
ATOM 1907 C C . LYS A 1 244 ? -5.333 -15.538 15.122 1.00 97.81 244 LYS A C 1
ATOM 1909 O O . LYS A 1 244 ? -6.273 -15.197 15.832 1.00 97.81 244 LYS A O 1
ATOM 1914 N N . HIS A 1 245 ? -5.446 -16.498 14.197 1.00 95.25 245 HIS A N 1
ATOM 1915 C CA . HIS A 1 245 ? -6.677 -17.249 13.924 1.00 95.25 245 HIS A CA 1
ATOM 1916 C C . HIS A 1 245 ? -7.896 -16.353 13.632 1.00 95.25 245 HIS A C 1
ATOM 1918 O O . HIS A 1 245 ? -9.025 -16.674 14.005 1.00 95.25 245 HIS A O 1
ATOM 1924 N N . LEU A 1 246 ? -7.666 -15.220 12.960 1.00 95.88 246 LEU A N 1
ATOM 1925 C CA . LEU A 1 246 ? -8.728 -14.305 12.551 1.00 95.88 246 LEU A CA 1
ATOM 1926 C C . LEU A 1 246 ? -9.597 -14.932 11.453 1.00 95.88 246 LEU A C 1
ATOM 1928 O O . LEU A 1 246 ? -9.115 -15.675 10.599 1.00 95.88 246 LEU A O 1
ATOM 1932 N N . THR A 1 247 ? -10.889 -14.605 11.453 1.00 95.38 247 THR A N 1
ATOM 1933 C CA . THR A 1 247 ? -11.842 -15.068 10.428 1.00 95.38 247 THR A CA 1
ATOM 1934 C C . THR A 1 247 ? -11.738 -14.286 9.119 1.00 95.38 247 THR A C 1
ATOM 1936 O O . THR A 1 247 ? -12.176 -14.779 8.076 1.00 95.38 247 THR A O 1
ATOM 1939 N N . SER A 1 248 ? -11.164 -13.082 9.171 1.00 97.88 248 SER A N 1
ATOM 1940 C CA . SER A 1 248 ? -10.953 -12.216 8.013 1.00 97.88 248 SER A CA 1
ATOM 1941 C C . SER A 1 248 ? -10.023 -12.839 6.981 1.00 97.88 248 SER A C 1
ATOM 1943 O O . SER A 1 248 ? -9.153 -13.645 7.305 1.00 97.88 248 SER A O 1
ATOM 1945 N N . LYS A 1 249 ? -10.194 -12.448 5.717 1.00 98.06 249 LYS A N 1
ATOM 1946 C CA . LYS A 1 249 ? -9.268 -12.814 4.635 1.00 98.06 249 LYS A CA 1
ATOM 1947 C C . LYS A 1 249 ? -8.201 -11.749 4.476 1.00 98.06 249 LYS A C 1
ATOM 1949 O O . LYS A 1 249 ? -8.500 -10.570 4.646 1.00 98.06 249 LYS A O 1
ATOM 1954 N N . ILE A 1 250 ? -6.986 -12.142 4.107 1.00 98.62 250 ILE A N 1
ATOM 1955 C CA . ILE A 1 250 ? -5.891 -11.197 3.870 1.00 98.62 250 ILE A CA 1
ATOM 1956 C C . ILE A 1 250 ? -5.282 -11.353 2.476 1.00 98.62 250 ILE A C 1
ATOM 1958 O O . ILE A 1 250 ? -5.168 -12.455 1.944 1.00 98.62 250 ILE A O 1
ATOM 1962 N N . GLY A 1 251 ? -4.882 -10.241 1.867 1.00 98.06 251 GLY A N 1
ATOM 1963 C CA . GLY A 1 251 ? -4.159 -10.234 0.601 1.00 98.06 251 GLY A CA 1
ATOM 1964 C C . GLY A 1 251 ? -3.282 -8.999 0.427 1.00 98.06 251 GLY A C 1
ATOM 1965 O O . GLY A 1 251 ? -2.878 -8.341 1.389 1.00 98.06 251 GLY A O 1
ATOM 1966 N N . ILE A 1 252 ? -2.994 -8.687 -0.830 1.00 98.50 252 ILE A N 1
ATOM 1967 C CA . ILE A 1 252 ? -2.294 -7.480 -1.263 1.00 98.50 252 ILE A CA 1
ATOM 1968 C C . ILE A 1 252 ? -3.020 -6.913 -2.480 1.00 98.50 252 ILE A C 1
ATOM 1970 O O . ILE A 1 252 ? -3.427 -7.663 -3.368 1.00 98.50 252 ILE A O 1
ATOM 1974 N N . THR A 1 253 ? -3.198 -5.594 -2.522 1.00 98.56 253 THR A N 1
ATOM 1975 C CA . THR A 1 253 ? -3.848 -4.916 -3.644 1.00 98.56 253 THR A CA 1
ATOM 1976 C C . THR A 1 253 ? -2.788 -4.478 -4.635 1.00 98.56 253 THR A C 1
ATOM 1978 O O . THR A 1 253 ? -2.054 -3.519 -4.393 1.00 98.56 253 THR A O 1
ATOM 1981 N N . LEU A 1 254 ? -2.690 -5.199 -5.747 1.00 97.94 254 LEU A N 1
ATOM 1982 C CA . LEU A 1 254 ? -1.752 -4.899 -6.823 1.00 97.94 254 LEU A CA 1
ATOM 1983 C C . LEU A 1 254 ? -2.368 -3.884 -7.787 1.00 97.94 254 LEU A C 1
ATOM 1985 O O . LEU A 1 254 ? -3.584 -3.833 -7.926 1.00 97.94 254 LEU A O 1
ATOM 1989 N N . ASN A 1 255 ? -1.549 -3.111 -8.495 1.00 93.62 255 ASN A N 1
ATOM 1990 C CA . ASN A 1 255 ? -1.993 -2.352 -9.661 1.00 93.62 255 ASN A CA 1
ATOM 1991 C C . ASN A 1 255 ? -1.336 -2.859 -10.929 1.00 93.62 255 ASN A C 1
ATOM 1993 O O . ASN A 1 255 ? -0.151 -3.194 -10.951 1.00 93.62 255 ASN A O 1
ATOM 1997 N N . SER A 1 256 ? -2.118 -2.863 -12.002 1.00 90.38 256 SER A N 1
ATOM 1998 C CA . SER A 1 256 ? -1.599 -3.130 -13.330 1.00 90.38 256 SER A CA 1
ATOM 1999 C C . SER A 1 256 ? -2.535 -2.574 -14.389 1.00 90.38 256 SER A C 1
ATOM 2001 O O . SER A 1 256 ? -3.735 -2.868 -14.417 1.00 90.38 256 SER A O 1
ATOM 2003 N N . ASP A 1 257 ? -1.951 -1.806 -15.300 1.00 86.12 257 ASP A N 1
ATOM 2004 C CA . ASP A 1 257 ? -2.555 -1.617 -16.607 1.00 86.12 257 ASP A CA 1
ATOM 2005 C C . ASP A 1 257 ? -2.405 -2.899 -17.421 1.00 86.12 257 ASP A C 1
ATOM 2007 O O . ASP A 1 257 ? -1.365 -3.562 -17.371 1.00 86.12 257 ASP A O 1
ATOM 2011 N N . MET A 1 258 ? -3.404 -3.199 -18.245 1.00 86.81 258 MET A N 1
ATOM 2012 C CA . MET A 1 258 ? -3.254 -4.260 -19.236 1.00 86.81 258 MET A CA 1
ATOM 2013 C C . MET A 1 258 ? -2.197 -3.849 -20.272 1.00 86.81 258 MET A C 1
ATOM 2015 O O . MET A 1 258 ? -2.049 -2.665 -20.580 1.00 86.81 258 MET A O 1
ATOM 2019 N N . ALA A 1 259 ? -1.464 -4.813 -20.823 1.00 85.25 259 ALA A N 1
ATOM 2020 C CA . ALA A 1 259 ? -0.531 -4.586 -21.920 1.00 85.25 259 ALA A CA 1
ATOM 2021 C C . ALA A 1 259 ? -0.996 -5.365 -23.150 1.00 85.25 259 ALA A C 1
ATOM 2023 O O . ALA A 1 259 ? -1.169 -6.581 -23.078 1.00 85.25 259 ALA A O 1
ATOM 2024 N N . LEU A 1 260 ? -1.188 -4.669 -24.265 1.00 87.69 260 LEU A N 1
ATOM 2025 C CA . LEU A 1 260 ? -1.476 -5.271 -25.563 1.00 87.69 260 LEU A CA 1
ATOM 2026 C C . LEU A 1 260 ? -0.307 -4.997 -26.513 1.00 87.69 260 LEU A C 1
ATOM 2028 O O . LEU A 1 260 ? 0.217 -3.883 -26.487 1.00 87.69 260 LEU A O 1
ATOM 2032 N N . PRO A 1 261 ? 0.112 -5.965 -27.342 1.00 88.94 261 PRO A N 1
ATOM 2033 C CA . PRO A 1 261 ? 1.106 -5.706 -28.377 1.00 88.94 261 PRO A CA 1
ATOM 2034 C C . PRO A 1 261 ? 0.564 -4.695 -29.394 1.00 88.94 261 PRO A C 1
ATOM 2036 O O . PRO A 1 261 ? -0.630 -4.706 -29.701 1.00 88.94 261 PRO A O 1
ATOM 2039 N N . LEU A 1 262 ? 1.432 -3.820 -29.904 1.00 86.56 262 LEU A N 1
ATOM 2040 C CA . LEU A 1 262 ? 1.102 -2.884 -30.978 1.00 86.56 262 LEU A CA 1
ATOM 2041 C C . LEU A 1 262 ? 0.757 -3.641 -32.261 1.00 86.56 262 LEU A C 1
ATOM 2043 O O . LEU A 1 262 ? -0.319 -3.421 -32.817 1.00 86.56 262 LEU A O 1
ATOM 2047 N N . ASP A 1 263 ? 1.622 -4.564 -32.678 1.00 87.25 263 ASP A N 1
ATOM 2048 C CA . ASP A 1 263 ? 1.318 -5.558 -33.701 1.00 87.25 263 ASP A CA 1
ATOM 2049 C C . ASP A 1 263 ? 1.273 -6.968 -33.079 1.00 87.25 263 ASP A C 1
ATOM 2051 O O . ASP A 1 263 ? 2.312 -7.513 -32.709 1.00 87.25 263 ASP A O 1
ATOM 2055 N N . PRO A 1 264 ? 0.093 -7.608 -32.956 1.00 89.50 264 PRO A N 1
ATOM 2056 C CA . PRO A 1 264 ? -0.008 -8.966 -32.421 1.00 89.50 264 PRO A CA 1
ATOM 2057 C C . PRO A 1 264 ? 0.608 -10.040 -33.335 1.00 89.50 264 PRO A C 1
ATOM 2059 O O . PRO A 1 264 ? 0.663 -11.199 -32.930 1.00 89.50 264 PRO A O 1
ATOM 2062 N N . THR A 1 265 ? 1.023 -9.689 -34.557 1.00 92.19 265 THR A N 1
ATOM 2063 C CA . THR A 1 265 ? 1.732 -10.579 -35.488 1.00 92.19 265 THR A CA 1
ATOM 2064 C C . THR A 1 265 ? 3.255 -10.415 -35.446 1.00 92.19 265 THR A C 1
ATOM 2066 O O . THR A 1 265 ? 3.959 -11.253 -36.010 1.00 92.19 265 THR A O 1
ATOM 2069 N N . ASP A 1 266 ? 3.773 -9.395 -34.751 1.00 87.38 266 ASP A N 1
ATOM 2070 C CA . ASP A 1 266 ? 5.203 -9.239 -34.468 1.00 87.38 266 ASP A CA 1
ATOM 2071 C C . ASP A 1 266 ? 5.534 -9.848 -33.097 1.00 87.38 266 ASP A C 1
ATOM 2073 O O . ASP A 1 266 ? 5.156 -9.321 -32.046 1.00 87.38 266 ASP A O 1
ATOM 2077 N N . ASP A 1 267 ? 6.293 -10.945 -33.098 1.00 91.12 267 ASP A N 1
ATOM 2078 C CA . ASP A 1 267 ? 6.717 -11.641 -31.876 1.00 91.12 267 ASP A CA 1
ATOM 2079 C C . ASP A 1 267 ? 7.434 -10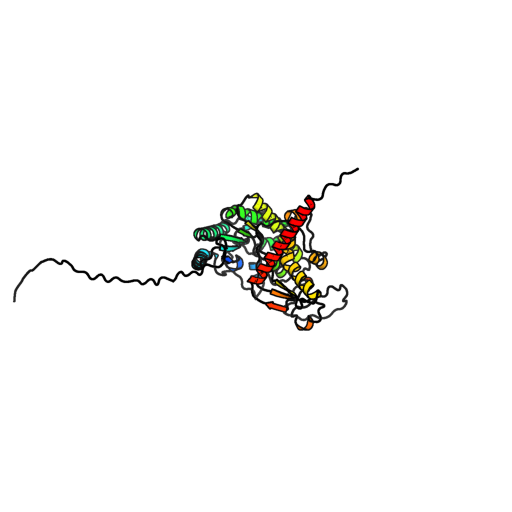.714 -30.876 1.00 91.12 267 ASP A C 1
ATOM 2081 O O . ASP A 1 267 ? 7.362 -10.929 -29.663 1.00 91.12 267 ASP A O 1
ATOM 2085 N N . ARG A 1 268 ? 8.098 -9.652 -31.352 1.00 86.69 268 ARG A N 1
ATOM 2086 C CA . ARG A 1 268 ? 8.797 -8.690 -30.487 1.00 86.69 268 ARG A CA 1
ATOM 2087 C C . ARG A 1 268 ? 7.821 -7.835 -29.691 1.00 86.69 268 ARG A C 1
ATOM 2089 O O . ARG A 1 268 ? 8.050 -7.603 -28.504 1.00 86.69 268 ARG A O 1
ATOM 2096 N N . ASP A 1 269 ? 6.729 -7.399 -30.312 1.00 85.88 269 ASP A N 1
ATOM 2097 C CA . ASP A 1 269 ? 5.686 -6.615 -29.648 1.00 85.88 269 ASP A CA 1
ATOM 2098 C C . ASP A 1 269 ? 4.907 -7.478 -28.652 1.00 85.88 269 ASP A C 1
ATOM 2100 O O . ASP A 1 269 ? 4.606 -7.028 -27.542 1.00 85.88 269 ASP A O 1
ATOM 2104 N N . VAL A 1 270 ? 4.654 -8.745 -29.001 1.00 89.88 270 VAL A N 1
ATOM 2105 C CA . VAL A 1 270 ? 4.076 -9.740 -28.085 1.00 89.88 270 VAL A CA 1
ATOM 2106 C C . VAL A 1 270 ? 4.978 -9.937 -26.865 1.00 89.88 270 VAL A C 1
ATOM 2108 O O . VAL A 1 270 ? 4.506 -9.858 -25.726 1.00 89.88 270 VAL A O 1
ATOM 2111 N N . GLU A 1 271 ? 6.285 -10.123 -27.071 1.00 89.69 271 GLU A N 1
ATOM 2112 C CA . GLU A 1 271 ? 7.239 -10.231 -25.968 1.00 89.69 271 GLU A CA 1
ATOM 2113 C C . GLU A 1 271 ? 7.291 -8.934 -25.143 1.00 89.69 271 GLU A C 1
ATOM 2115 O O . GLU A 1 271 ? 7.325 -8.984 -23.914 1.00 89.69 271 GLU A O 1
ATOM 2120 N N . ALA A 1 272 ? 7.258 -7.760 -25.778 1.00 85.88 272 ALA A N 1
ATOM 2121 C CA . ALA A 1 272 ? 7.284 -6.472 -25.092 1.00 85.88 272 ALA A CA 1
ATOM 2122 C C . ALA A 1 272 ? 6.063 -6.257 -24.187 1.00 85.88 272 ALA A C 1
ATOM 2124 O O . ALA A 1 272 ? 6.222 -5.817 -23.041 1.00 85.88 272 ALA A O 1
ATOM 2125 N N . ALA A 1 273 ? 4.867 -6.616 -24.659 1.00 86.81 273 ALA A N 1
ATOM 2126 C CA . ALA A 1 273 ? 3.647 -6.575 -23.862 1.00 86.81 273 ALA A CA 1
ATOM 2127 C C . ALA A 1 273 ? 3.741 -7.503 -22.637 1.00 86.81 273 ALA A C 1
ATOM 2129 O O . ALA A 1 273 ? 3.488 -7.066 -21.511 1.00 86.81 273 ALA A O 1
ATOM 2130 N N . GLU A 1 274 ? 4.202 -8.745 -22.824 1.00 90.88 274 GLU A N 1
ATOM 2131 C CA . GLU A 1 274 ? 4.411 -9.691 -21.721 1.00 90.88 274 GLU A CA 1
ATOM 2132 C C . GLU A 1 274 ? 5.450 -9.166 -20.721 1.00 90.88 274 GLU A C 1
ATOM 2134 O O . GLU A 1 274 ? 5.228 -9.182 -19.509 1.00 90.88 274 GLU A O 1
ATOM 2139 N N . ARG A 1 275 ? 6.574 -8.616 -21.196 1.00 92.81 275 ARG A N 1
ATOM 2140 C CA . ARG A 1 275 ? 7.588 -8.014 -20.320 1.00 92.81 275 ARG A CA 1
ATOM 2141 C C . ARG A 1 275 ? 7.024 -6.872 -19.490 1.00 92.81 275 ARG A C 1
ATOM 2143 O O . ARG A 1 275 ? 7.331 -6.807 -18.301 1.00 92.81 275 ARG A O 1
ATOM 2150 N N . LYS A 1 276 ? 6.202 -5.995 -20.072 1.00 88.69 276 LYS A N 1
ATOM 2151 C CA . LYS A 1 276 ? 5.549 -4.911 -19.327 1.00 88.69 276 LYS A CA 1
ATOM 2152 C C . LYS A 1 276 ? 4.666 -5.463 -18.206 1.00 88.69 276 LYS A C 1
ATOM 2154 O O . LYS A 1 276 ? 4.731 -4.957 -17.085 1.00 88.69 276 LYS A O 1
ATOM 2159 N N . LEU A 1 277 ? 3.882 -6.511 -18.472 1.00 89.81 277 LEU A N 1
ATOM 2160 C CA . LEU A 1 277 ? 3.075 -7.173 -17.439 1.00 89.81 277 LEU A CA 1
ATOM 2161 C C . LEU A 1 277 ? 3.955 -7.788 -16.348 1.00 89.81 277 LEU A C 1
ATOM 2163 O O . LEU A 1 277 ? 3.669 -7.619 -15.164 1.00 89.81 277 LEU A O 1
ATOM 2167 N N . GLN A 1 278 ? 5.065 -8.435 -16.712 1.00 93.50 278 GLN A N 1
ATOM 2168 C CA . GLN A 1 278 ? 5.983 -9.017 -15.731 1.00 93.50 278 GLN A CA 1
ATOM 2169 C C . GLN A 1 278 ? 6.682 -7.961 -14.865 1.00 93.50 278 GLN A C 1
ATOM 2171 O O . GLN A 1 278 ? 6.849 -8.182 -13.674 1.00 93.50 278 GLN A O 1
ATOM 2176 N N . PHE A 1 279 ? 7.029 -6.799 -15.420 1.00 92.69 279 PHE A N 1
ATOM 2177 C CA . PHE A 1 279 ? 7.619 -5.672 -14.682 1.00 92.69 279 PHE A CA 1
ATOM 2178 C C . PHE A 1 279 ? 6.593 -4.766 -13.976 1.00 92.69 279 PHE A C 1
ATOM 2180 O O . PHE A 1 279 ? 6.982 -3.788 -13.336 1.00 92.69 279 PHE A O 1
ATOM 2187 N N . SER A 1 280 ? 5.297 -5.077 -14.074 1.00 90.19 280 SER A N 1
ATOM 2188 C CA . SER A 1 280 ? 4.226 -4.425 -13.312 1.00 90.19 280 SER A CA 1
ATOM 2189 C C . SER A 1 280 ? 3.551 -5.428 -12.379 1.00 90.19 280 SER A C 1
ATOM 2191 O O . SER A 1 280 ? 3.981 -5.589 -11.237 1.00 90.19 280 SER A O 1
ATOM 2193 N N . LEU A 1 281 ? 2.559 -6.167 -12.874 1.00 94.75 281 LEU A N 1
ATOM 2194 C CA . LEU A 1 281 ? 1.829 -7.169 -12.102 1.00 94.75 281 LEU A CA 1
ATOM 2195 C C . LEU A 1 281 ? 2.729 -8.312 -11.627 1.00 94.75 281 LEU A C 1
ATOM 2197 O O . LEU A 1 281 ? 2.708 -8.672 -10.451 1.00 94.75 281 LEU A O 1
ATOM 2201 N N . GLY A 1 282 ? 3.517 -8.891 -12.538 1.00 95.88 282 GLY A N 1
ATOM 2202 C CA . GLY A 1 282 ? 4.329 -10.078 -12.259 1.00 95.88 282 GLY A CA 1
ATOM 2203 C C . GLY A 1 282 ? 5.385 -9.847 -11.182 1.00 95.88 282 GLY A C 1
ATOM 2204 O O . GLY A 1 282 ? 5.700 -10.770 -10.435 1.00 95.88 282 GLY A O 1
ATOM 2205 N N . TRP A 1 283 ? 5.878 -8.618 -11.039 1.00 98.06 283 TRP A N 1
ATOM 2206 C CA . TRP A 1 283 ? 6.896 -8.268 -10.055 1.00 98.06 283 TRP A CA 1
ATOM 2207 C C . TRP A 1 283 ? 6.441 -8.580 -8.629 1.00 98.06 283 TRP A C 1
ATOM 2209 O O . TRP A 1 283 ? 7.212 -9.134 -7.850 1.00 98.06 283 TRP A O 1
ATOM 2219 N N . PHE A 1 284 ? 5.177 -8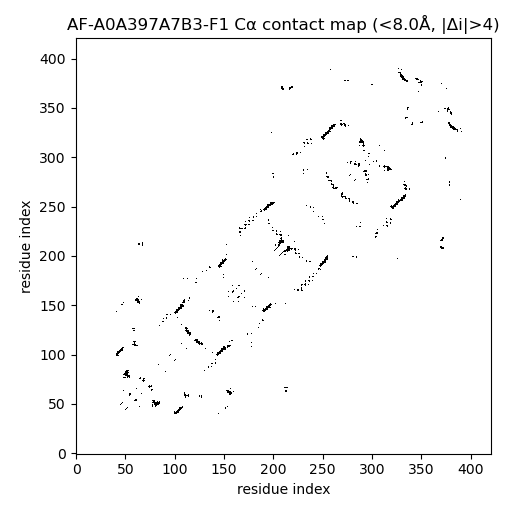.304 -8.312 1.00 98.50 284 PHE A N 1
ATOM 2220 C CA . PHE A 1 284 ? 4.620 -8.557 -6.985 1.00 98.50 284 PHE A CA 1
ATOM 2221 C C . PHE A 1 284 ? 3.775 -9.831 -6.931 1.00 98.50 284 PHE A C 1
ATOM 2223 O O . PHE A 1 284 ? 3.784 -10.523 -5.917 1.00 98.50 284 PHE A O 1
ATOM 2230 N N . LEU A 1 285 ? 3.093 -10.189 -8.025 1.00 98.00 285 LEU A N 1
ATOM 2231 C CA . LEU A 1 285 ? 2.258 -11.388 -8.079 1.00 98.00 285 LEU A CA 1
ATOM 2232 C C . LEU A 1 285 ? 3.086 -12.679 -8.127 1.00 98.00 285 LEU A C 1
ATOM 2234 O O . LEU A 1 285 ? 2.745 -13.655 -7.466 1.00 98.00 285 LEU A O 1
ATOM 2238 N N . ASN A 1 286 ? 4.174 -12.720 -8.901 1.00 98.19 286 ASN A N 1
ATOM 2239 C CA . ASN A 1 286 ? 4.944 -13.952 -9.070 1.00 98.19 286 ASN A CA 1
ATOM 2240 C C . ASN A 1 286 ? 5.618 -14.402 -7.758 1.00 98.19 286 ASN A C 1
ATOM 2242 O O . ASN A 1 286 ? 5.507 -15.588 -7.449 1.00 98.19 286 ASN A O 1
ATOM 2246 N N . PRO A 1 287 ? 6.215 -13.512 -6.934 1.00 98.69 287 PRO A N 1
ATOM 2247 C CA . PRO A 1 287 ? 6.752 -13.905 -5.632 1.00 98.69 287 PRO A CA 1
ATOM 2248 C C . PRO A 1 287 ? 5.700 -14.475 -4.679 1.00 98.69 287 PRO A C 1
ATOM 2250 O O . PRO A 1 287 ? 5.948 -15.508 -4.069 1.00 98.69 287 PRO A O 1
ATOM 2253 N N . ILE A 1 288 ? 4.505 -13.882 -4.589 1.00 98.12 288 ILE A N 1
ATOM 2254 C CA . ILE A 1 288 ? 3.474 -14.380 -3.658 1.00 98.12 288 ILE A CA 1
ATOM 2255 C C . ILE A 1 288 ? 2.802 -15.678 -4.135 1.00 98.12 288 ILE A C 1
ATOM 2257 O O . ILE A 1 288 ? 2.178 -16.384 -3.347 1.00 98.12 288 ILE A O 1
ATOM 2261 N N . VAL A 1 289 ? 2.909 -16.016 -5.425 1.00 96.38 289 VAL A N 1
ATOM 2262 C CA . VAL A 1 289 ? 2.367 -17.267 -5.985 1.00 96.38 289 VAL A CA 1
ATOM 2263 C C . VAL A 1 289 ? 3.420 -18.376 -6.026 1.00 96.38 289 VAL A C 1
ATOM 2265 O O . VAL A 1 289 ? 3.096 -19.518 -5.716 1.00 96.38 289 VAL A O 1
ATOM 2268 N N . HIS A 1 290 ? 4.657 -18.053 -6.402 1.00 96.50 290 HIS A N 1
ATOM 2269 C CA . HIS A 1 290 ? 5.703 -19.028 -6.735 1.00 96.50 290 HIS A CA 1
ATOM 2270 C C . HIS A 1 290 ? 6.987 -18.882 -5.900 1.00 96.50 290 HIS A C 1
ATOM 2272 O O . HIS A 1 290 ? 7.942 -19.621 -6.126 1.00 96.50 290 HIS A O 1
ATOM 2278 N N . GLY A 1 291 ? 7.053 -17.915 -4.984 1.00 97.88 291 GLY A N 1
ATOM 2279 C CA . GLY A 1 291 ? 8.203 -17.707 -4.101 1.00 97.88 291 GLY A CA 1
ATOM 2280 C C . GLY A 1 291 ? 9.414 -17.036 -4.754 1.00 97.88 291 GLY A C 1
ATOM 2281 O O . GLY A 1 291 ? 10.463 -16.943 -4.120 1.00 97.88 291 GLY A O 1
ATOM 2282 N N . ASP A 1 292 ? 9.317 -16.569 -6.002 1.00 98.50 292 ASP A N 1
ATOM 2283 C CA . ASP A 1 292 ? 10.433 -15.914 -6.695 1.00 98.50 292 ASP A CA 1
ATOM 2284 C C . ASP A 1 292 ? 9.959 -14.883 -7.733 1.00 98.50 292 ASP A C 1
ATOM 2286 O O . ASP A 1 292 ? 8.802 -14.865 -8.155 1.00 98.50 292 ASP A O 1
ATOM 2290 N N . TYR A 1 293 ? 10.864 -14.012 -8.170 1.00 98.62 293 TYR A N 1
ATOM 2291 C CA . TYR A 1 293 ? 10.611 -13.020 -9.210 1.00 98.62 293 TYR A CA 1
ATOM 2292 C C . TYR A 1 293 ? 10.459 -13.643 -10.609 1.00 98.62 293 TYR A C 1
ATOM 2294 O O . TYR A 1 293 ? 11.046 -14.697 -10.895 1.00 98.62 293 TYR A O 1
ATOM 2302 N N . PRO A 1 294 ? 9.759 -12.963 -11.542 1.00 97.88 294 PRO A N 1
ATOM 2303 C CA . PRO A 1 294 ? 9.682 -13.397 -12.932 1.00 97.88 294 PRO A CA 1
ATOM 2304 C C . PRO A 1 294 ? 11.065 -13.600 -13.561 1.00 97.88 294 PRO A C 1
ATOM 2306 O O . PRO A 1 294 ? 11.977 -12.785 -13.397 1.00 97.88 294 PRO A O 1
ATOM 2309 N N . ALA A 1 295 ? 11.221 -14.657 -14.362 1.00 96.38 295 ALA A N 1
ATOM 2310 C CA . ALA A 1 295 ? 12.500 -14.979 -15.002 1.00 96.38 295 ALA A CA 1
ATOM 2311 C C . ALA A 1 295 ? 13.042 -13.827 -15.866 1.00 96.38 295 ALA A C 1
ATOM 2313 O O . ALA A 1 295 ? 14.246 -13.573 -15.878 1.00 96.38 295 ALA A O 1
ATOM 2314 N N . VAL A 1 296 ? 12.159 -13.100 -16.559 1.00 92.06 296 VAL A N 1
ATOM 2315 C CA . VAL A 1 296 ? 12.557 -11.955 -17.387 1.00 92.06 296 VAL A CA 1
ATOM 2316 C C . VAL A 1 296 ? 13.066 -10.774 -16.562 1.00 92.06 296 VAL A C 1
ATOM 2318 O O . VAL A 1 296 ? 14.009 -10.107 -16.987 1.00 92.06 296 VAL A O 1
ATOM 2321 N N . MET A 1 297 ? 12.522 -10.567 -15.359 1.00 94.62 297 MET A N 1
ATOM 2322 C CA . MET A 1 297 ? 13.034 -9.562 -14.431 1.00 94.62 297 MET A CA 1
ATOM 2323 C C . MET A 1 297 ? 14.423 -9.937 -13.939 1.00 94.62 297 MET A C 1
ATOM 2325 O O . MET A 1 297 ? 15.330 -9.118 -14.034 1.00 94.62 297 MET A O 1
ATOM 2329 N N . LYS A 1 298 ? 14.629 -11.190 -13.513 1.00 95.44 298 LYS A N 1
ATOM 2330 C CA . LYS A 1 298 ? 15.949 -11.676 -13.076 1.00 95.44 298 LYS A CA 1
ATOM 2331 C C . LYS A 1 298 ? 17.023 -11.478 -14.149 1.00 95.44 298 LYS A C 1
ATOM 2333 O O . LYS A 1 298 ? 18.115 -11.017 -13.834 1.00 95.44 298 LYS A O 1
ATOM 2338 N N . ARG A 1 299 ? 16.703 -11.762 -15.419 1.00 93.06 299 ARG A N 1
ATOM 2339 C CA . ARG A 1 299 ? 17.631 -11.551 -16.544 1.00 93.06 299 ARG A CA 1
ATOM 2340 C C . ARG A 1 299 ? 17.945 -10.073 -16.794 1.00 93.06 299 ARG A C 1
ATOM 2342 O O . ARG A 1 299 ? 19.106 -9.739 -16.977 1.00 93.06 299 ARG A O 1
ATOM 2349 N N . ARG A 1 300 ? 16.933 -9.196 -16.823 1.00 88.12 300 ARG A N 1
ATOM 2350 C CA . ARG A 1 300 ? 17.099 -7.780 -17.216 1.00 88.12 300 ARG A CA 1
ATOM 2351 C C . ARG A 1 300 ? 17.562 -6.868 -16.077 1.00 88.12 300 ARG A C 1
ATOM 2353 O O . ARG A 1 300 ? 18.310 -5.923 -16.307 1.00 88.12 300 ARG A O 1
ATOM 2360 N N . ALA A 1 301 ? 17.113 -7.122 -14.853 1.00 88.50 301 ALA A N 1
ATOM 2361 C CA . ALA A 1 301 ? 17.542 -6.366 -13.681 1.00 88.50 301 ALA A CA 1
ATOM 2362 C C . ALA A 1 301 ? 18.934 -6.814 -13.202 1.00 88.50 301 ALA A C 1
ATOM 2364 O O . ALA A 1 301 ? 19.726 -5.986 -12.744 1.00 88.50 301 ALA A O 1
ATOM 2365 N N . GLY A 1 302 ? 19.260 -8.101 -13.369 1.00 91.19 302 GLY A N 1
ATOM 2366 C CA . GLY A 1 302 ? 20.567 -8.655 -13.036 1.00 91.19 302 GLY A CA 1
ATOM 2367 C C . GLY A 1 302 ? 20.894 -8.485 -11.553 1.00 91.19 302 GLY A C 1
ATOM 2368 O O . GLY A 1 302 ? 20.068 -8.767 -10.689 1.00 91.19 302 GLY A O 1
ATOM 2369 N N . HIS A 1 303 ? 22.102 -8.000 -11.259 1.00 90.19 303 HIS A N 1
ATOM 2370 C CA . HIS A 1 303 ? 22.592 -7.819 -9.888 1.00 90.19 303 HIS A CA 1
ATOM 2371 C C . HIS A 1 303 ? 21.812 -6.771 -9.073 1.00 90.19 303 HIS A C 1
ATOM 2373 O O . HIS A 1 303 ? 21.908 -6.774 -7.850 1.00 90.19 303 HIS A O 1
ATOM 2379 N N . ARG A 1 304 ? 21.034 -5.895 -9.727 1.00 94.62 304 ARG A N 1
ATOM 2380 C CA . ARG A 1 304 ? 20.234 -4.861 -9.051 1.00 94.62 304 ARG A CA 1
ATOM 2381 C C . ARG A 1 304 ? 18.993 -5.421 -8.359 1.00 94.62 304 ARG A C 1
ATOM 2383 O O . ARG A 1 304 ? 18.468 -4.780 -7.456 1.00 94.62 304 ARG A O 1
ATOM 2390 N N . LEU A 1 305 ? 18.517 -6.594 -8.787 1.00 96.00 305 LEU A N 1
ATOM 2391 C CA . LEU A 1 305 ? 17.371 -7.272 -8.187 1.00 96.00 305 LEU A CA 1
ATOM 2392 C C . LEU A 1 305 ? 17.849 -8.170 -7.035 1.00 96.00 305 LEU A C 1
ATOM 2394 O O . LEU A 1 305 ? 18.602 -9.118 -7.291 1.00 96.00 305 LEU A O 1
ATOM 2398 N N . PRO A 1 306 ? 17.413 -7.923 -5.785 1.00 98.06 306 PRO A N 1
ATOM 2399 C CA . PRO A 1 306 ? 17.746 -8.792 -4.665 1.00 98.06 306 PRO A CA 1
ATOM 2400 C C . PRO A 1 306 ? 17.248 -10.223 -4.890 1.00 98.06 306 PRO A C 1
ATOM 2402 O O . PRO A 1 306 ? 16.308 -10.463 -5.649 1.00 98.06 306 PRO A O 1
ATOM 2405 N N . ARG A 1 307 ? 17.867 -11.188 -4.210 1.00 98.12 307 ARG A N 1
ATOM 2406 C CA . ARG A 1 307 ? 17.468 -12.600 -4.269 1.00 98.12 307 ARG A CA 1
ATOM 2407 C C . ARG A 1 307 ? 16.762 -12.988 -2.981 1.00 98.12 307 ARG A C 1
ATOM 2409 O O . ARG A 1 307 ? 17.221 -12.620 -1.907 1.00 98.12 307 ARG A O 1
ATOM 2416 N N . PHE A 1 308 ? 15.692 -13.763 -3.102 1.00 98.69 308 PHE A N 1
ATOM 2417 C CA . PHE A 1 308 ? 15.063 -14.407 -1.956 1.00 98.69 308 PHE A CA 1
ATOM 2418 C C . PHE A 1 308 ? 15.908 -15.594 -1.492 1.00 98.69 308 PHE A C 1
ATOM 2420 O O . PHE A 1 308 ? 16.430 -16.361 -2.306 1.00 98.69 308 PHE A O 1
ATOM 2427 N N . THR A 1 309 ? 16.060 -15.738 -0.179 1.00 98.62 309 THR A N 1
ATOM 2428 C CA . THR A 1 309 ? 16.554 -16.982 0.411 1.00 98.62 309 THR A CA 1
ATOM 2429 C C . THR A 1 309 ? 15.485 -18.073 0.304 1.00 98.62 309 THR A C 1
ATOM 2431 O O . THR A 1 309 ? 14.316 -17.795 0.047 1.00 98.62 309 THR A O 1
ATOM 2434 N N . ALA A 1 310 ? 15.853 -19.332 0.558 1.00 98.56 310 ALA A N 1
ATOM 2435 C CA . ALA A 1 310 ? 14.870 -20.418 0.596 1.00 98.56 310 ALA A CA 1
ATOM 2436 C C . ALA A 1 310 ? 13.768 -20.180 1.650 1.00 98.56 310 ALA A C 1
ATOM 2438 O O . ALA A 1 310 ? 12.612 -20.528 1.418 1.00 98.56 310 ALA A O 1
ATOM 2439 N N . ALA A 1 311 ? 14.117 -19.559 2.783 1.00 98.56 311 ALA A N 1
ATOM 2440 C CA . ALA A 1 311 ? 13.158 -19.197 3.822 1.00 98.56 311 ALA A CA 1
ATOM 2441 C 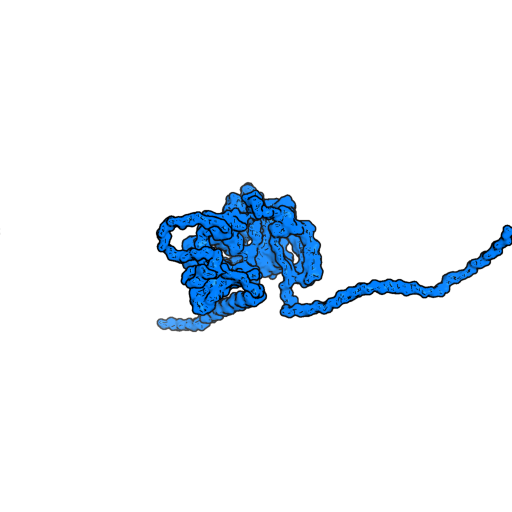C . ALA A 1 311 ? 12.209 -18.084 3.350 1.00 98.56 311 ALA A C 1
ATOM 2443 O O . ALA A 1 311 ? 11.002 -18.198 3.548 1.00 98.56 311 ALA A O 1
ATOM 2444 N N . ASP A 1 312 ? 12.733 -17.064 2.666 1.00 98.56 312 ASP A N 1
ATOM 2445 C CA . ASP A 1 312 ? 11.916 -15.991 2.090 1.00 98.56 312 ASP A CA 1
ATOM 2446 C C . ASP A 1 312 ? 10.942 -16.533 1.039 1.00 98.56 312 ASP A C 1
ATOM 2448 O O . ASP A 1 312 ? 9.754 -16.224 1.074 1.00 98.56 312 ASP A O 1
ATOM 2452 N N . SER A 1 313 ? 11.422 -17.383 0.125 1.00 98.75 313 SER A N 1
ATOM 2453 C CA . SER A 1 313 ? 10.585 -18.009 -0.903 1.00 98.75 313 SER A CA 1
ATOM 2454 C C . SER A 1 313 ? 9.461 -18.847 -0.295 1.00 98.75 313 SER A C 1
ATOM 2456 O O . SER A 1 313 ? 8.323 -18.782 -0.765 1.00 98.75 313 SER A O 1
ATOM 2458 N N . ALA A 1 314 ? 9.756 -19.607 0.764 1.00 98.56 314 ALA A N 1
ATOM 2459 C CA . ALA A 1 314 ? 8.753 -20.385 1.485 1.00 98.56 314 ALA A CA 1
ATOM 2460 C C . ALA A 1 314 ? 7.733 -19.487 2.203 1.00 98.56 314 ALA A C 1
ATOM 2462 O O . ALA A 1 314 ? 6.544 -19.790 2.186 1.00 98.56 314 ALA A O 1
ATOM 2463 N N . LEU A 1 315 ? 8.181 -18.372 2.791 1.00 98.50 315 LEU A N 1
ATOM 2464 C CA . LEU A 1 315 ? 7.311 -17.395 3.448 1.00 98.50 315 LEU A CA 1
ATOM 2465 C C . LEU A 1 315 ? 6.379 -16.692 2.447 1.00 98.50 315 LEU A C 1
ATOM 2467 O O . LEU A 1 315 ? 5.204 -16.480 2.737 1.00 98.50 315 LEU A O 1
ATOM 2471 N N . LEU A 1 316 ? 6.896 -16.339 1.268 1.00 98.69 316 LEU A N 1
ATOM 2472 C CA . LEU A 1 316 ? 6.159 -15.645 0.211 1.00 98.69 316 LEU A CA 1
ATOM 2473 C C . LEU A 1 316 ? 5.127 -16.532 -0.483 1.00 98.69 316 LEU A C 1
ATOM 2475 O O . LEU A 1 316 ? 4.045 -16.057 -0.828 1.00 98.69 316 LEU A O 1
ATOM 2479 N N . THR A 1 317 ? 5.446 -17.801 -0.713 1.00 98.06 317 THR A N 1
ATOM 2480 C CA . THR A 1 317 ? 4.578 -18.706 -1.472 1.00 98.06 317 THR A CA 1
ATOM 2481 C C . THR A 1 317 ? 3.210 -18.840 -0.799 1.00 98.06 317 THR A C 1
ATOM 2483 O O . THR A 1 317 ? 3.105 -19.214 0.364 1.00 98.06 317 THR A O 1
ATOM 2486 N N . GLN A 1 318 ? 2.143 -18.534 -1.543 1.00 95.12 318 GLN A N 1
ATOM 2487 C CA . GLN A 1 318 ? 0.753 -18.563 -1.067 1.00 95.12 318 GLN A CA 1
ATOM 2488 C C . GLN A 1 318 ? 0.484 -17.655 0.152 1.00 95.12 318 GLN A C 1
ATOM 2490 O O . GLN A 1 318 ? -0.363 -17.949 1.006 1.00 95.12 318 GLN A O 1
ATOM 2495 N N . SER A 1 319 ? 1.167 -16.511 0.225 1.00 98.12 319 SER A N 1
ATOM 2496 C CA . SER A 1 319 ? 0.943 -15.468 1.239 1.00 98.12 319 SER A CA 1
ATOM 2497 C C . SER A 1 319 ? -0.304 -14.601 0.967 1.00 98.12 319 SER A C 1
ATOM 2499 O O . SER A 1 319 ? -0.307 -13.401 1.191 1.00 98.12 319 SER A O 1
ATOM 2501 N N . TYR A 1 320 ? -1.407 -15.189 0.500 1.00 97.31 320 TYR A N 1
ATOM 2502 C CA . TYR A 1 320 ? -2.678 -14.487 0.295 1.00 97.31 320 TYR A CA 1
ATOM 2503 C C . TYR A 1 320 ? -3.862 -15.458 0.360 1.00 97.31 320 TYR A C 1
ATOM 2505 O O . TYR A 1 320 ? -3.724 -16.639 0.042 1.00 97.31 320 TYR A O 1
ATOM 2513 N N . ASP A 1 321 ? -5.036 -14.942 0.715 1.00 97.06 321 ASP A N 1
ATOM 2514 C CA . ASP A 1 321 ? -6.318 -15.653 0.661 1.00 97.06 321 ASP A CA 1
ATOM 2515 C C . ASP A 1 321 ? -7.240 -15.093 -0.435 1.00 97.06 321 ASP A C 1
ATOM 2517 O O . ASP A 1 321 ? -8.154 -15.774 -0.899 1.00 97.06 321 ASP A O 1
ATOM 2521 N N . VAL A 1 322 ? -7.011 -13.841 -0.843 1.00 93.19 322 VAL A N 1
ATOM 2522 C CA . VAL A 1 322 ? -7.814 -13.108 -1.826 1.00 93.19 322 VAL A CA 1
ATOM 2523 C C . VAL A 1 322 ? -6.912 -12.296 -2.756 1.00 93.19 322 VAL A C 1
ATOM 2525 O O . VAL A 1 322 ? -5.941 -11.676 -2.323 1.00 93.19 322 VAL A O 1
ATOM 2528 N N . PHE A 1 323 ? -7.236 -12.308 -4.049 1.00 90.69 323 PHE A N 1
ATOM 2529 C CA . PHE A 1 323 ? -6.574 -11.486 -5.060 1.00 90.69 323 PHE A CA 1
ATOM 2530 C C . PHE A 1 323 ? -7.306 -10.150 -5.206 1.00 90.69 323 PHE A C 1
ATOM 2532 O O . PHE A 1 323 ? -8.520 -10.130 -5.404 1.00 90.69 323 PHE A O 1
ATOM 2539 N N . MET A 1 324 ? -6.570 -9.042 -5.127 1.00 94.25 324 MET A N 1
ATOM 2540 C CA . MET A 1 324 ? -7.106 -7.688 -5.263 1.00 94.25 324 MET A CA 1
ATOM 2541 C C . MET A 1 324 ? -6.299 -6.922 -6.317 1.00 94.25 324 MET A C 1
ATOM 2543 O O . MET A 1 324 ? -5.067 -6.922 -6.282 1.00 94.25 324 MET A O 1
ATOM 2547 N N . LEU A 1 325 ? -6.994 -6.272 -7.253 1.00 95.81 325 LEU A N 1
ATOM 2548 C CA . LEU A 1 325 ? -6.385 -5.575 -8.385 1.00 95.81 325 LEU A CA 1
ATOM 2549 C C . LEU A 1 325 ? -7.024 -4.199 -8.588 1.00 95.81 325 LEU A C 1
ATOM 2551 O O . LEU A 1 325 ? -8.223 -4.103 -8.846 1.00 95.81 325 LEU A O 1
ATOM 2555 N N . ASN A 1 326 ? -6.201 -3.157 -8.561 1.00 95.12 326 ASN A N 1
ATOM 2556 C CA . ASN A 1 326 ? -6.540 -1.849 -9.096 1.00 95.12 326 ASN A CA 1
ATOM 2557 C C . ASN A 1 326 ? -6.215 -1.840 -10.593 1.00 95.12 326 ASN A C 1
ATOM 2559 O O . ASN A 1 326 ? -5.077 -2.085 -11.006 1.00 95.12 326 ASN A O 1
ATOM 2563 N N . HIS A 1 327 ? -7.223 -1.554 -11.407 1.00 90.00 327 HIS A N 1
ATOM 2564 C CA . HIS A 1 327 ? -7.094 -1.483 -12.853 1.00 90.00 327 HIS A CA 1
ATOM 2565 C C . HIS A 1 327 ? -7.757 -0.209 -13.364 1.00 90.00 327 HIS A C 1
ATOM 2567 O O . HIS A 1 327 ? -8.916 0.054 -13.047 1.00 90.00 327 HIS A O 1
ATOM 2573 N N . TYR A 1 328 ? -7.025 0.554 -14.174 1.00 82.62 328 TYR A N 1
ATOM 2574 C CA . TYR A 1 328 ? -7.493 1.832 -14.709 1.00 82.62 328 TYR A CA 1
ATOM 2575 C C . TYR A 1 328 ? -7.450 1.868 -16.234 1.00 82.62 328 TYR A C 1
ATOM 2577 O O . TYR A 1 328 ? -8.384 2.379 -16.853 1.00 82.62 328 TYR A O 1
ATOM 2585 N N . SER A 1 329 ? -6.387 1.332 -16.845 1.00 83.25 329 SER A N 1
ATOM 2586 C CA . SER A 1 329 ? -6.157 1.464 -18.281 1.00 83.25 329 SER A CA 1
ATOM 2587 C C . SER A 1 329 ? -5.558 0.219 -18.938 1.00 83.25 329 SER A C 1
ATOM 2589 O O . SER A 1 329 ? -5.103 -0.728 -18.296 1.00 83.25 329 SER A O 1
ATOM 2591 N N . THR A 1 330 ? -5.540 0.252 -20.267 1.00 84.19 330 THR A N 1
ATOM 2592 C CA . THR A 1 330 ? -4.779 -0.638 -21.137 1.00 84.19 330 THR A CA 1
ATOM 2593 C C . THR A 1 330 ? -3.767 0.177 -21.929 1.00 84.19 330 THR A C 1
ATOM 2595 O O . THR A 1 330 ? -4.112 1.210 -22.500 1.00 84.19 330 THR A O 1
ATOM 2598 N N . ASN A 1 331 ? -2.539 -0.327 -21.992 1.00 80.69 331 ASN A N 1
ATOM 2599 C CA . ASN A 1 331 ? -1.427 0.235 -22.736 1.00 80.69 331 ASN A CA 1
ATOM 2600 C C . ASN A 1 331 ? -1.147 -0.618 -23.974 1.00 80.69 331 ASN A C 1
ATOM 2602 O O . ASN A 1 331 ? -0.998 -1.836 -23.869 1.00 80.69 331 ASN A O 1
ATOM 2606 N N . VAL A 1 332 ? -1.009 0.028 -25.128 1.00 84.56 332 VAL A N 1
ATOM 2607 C CA . VAL A 1 332 ? -0.441 -0.597 -26.330 1.00 84.56 332 VAL A CA 1
ATOM 2608 C C . VAL A 1 332 ? 1.084 -0.491 -26.267 1.00 84.56 332 VAL A C 1
ATOM 2610 O O . VAL A 1 332 ? 1.602 0.583 -25.951 1.00 84.56 332 VAL A O 1
ATOM 2613 N N . VAL A 1 333 ? 1.787 -1.599 -26.509 1.00 83.50 333 VAL A N 1
ATOM 2614 C CA . VAL A 1 333 ? 3.220 -1.779 -26.238 1.00 83.50 333 VAL A CA 1
ATOM 2615 C C . VAL A 1 333 ? 3.936 -2.310 -27.470 1.00 83.50 333 VAL A C 1
ATOM 2617 O O . VAL A 1 333 ? 3.479 -3.258 -28.096 1.00 83.50 333 VAL A O 1
ATOM 2620 N N . THR A 1 334 ? 5.094 -1.736 -27.774 1.00 84.06 334 THR A N 1
ATOM 2621 C CA . THR A 1 334 ? 5.985 -2.206 -28.839 1.00 84.06 334 THR A CA 1
ATOM 2622 C C . THR A 1 334 ? 7.397 -2.427 -28.305 1.00 84.06 334 THR A C 1
ATOM 2624 O O . THR A 1 334 ? 7.765 -1.870 -27.261 1.00 84.06 334 THR A O 1
ATOM 2627 N N . ASP A 1 335 ? 8.185 -3.252 -28.990 1.00 83.88 335 ASP A N 1
ATOM 2628 C CA . ASP A 1 335 ? 9.606 -3.415 -28.689 1.00 83.88 335 ASP A CA 1
ATOM 2629 C C . ASP A 1 335 ? 10.434 -2.213 -29.168 1.00 83.88 335 ASP A C 1
ATOM 2631 O O . ASP A 1 335 ? 10.152 -1.600 -30.196 1.00 83.88 335 ASP A O 1
ATOM 2635 N N . CYS A 1 336 ? 11.509 -1.894 -28.448 1.00 71.50 336 CYS A N 1
ATOM 2636 C CA . CYS A 1 336 ? 12.402 -0.793 -28.806 1.00 71.50 336 CYS A CA 1
ATOM 2637 C C . CYS A 1 336 ? 13.105 -0.967 -30.159 1.00 71.50 336 CYS A C 1
ATOM 2639 O O . CYS A 1 336 ? 13.494 0.026 -30.770 1.00 71.50 336 CYS A O 1
ATOM 2641 N N . ALA A 1 337 ? 13.270 -2.204 -30.631 1.00 69.38 337 ALA A N 1
ATOM 2642 C CA . ALA A 1 337 ? 13.813 -2.511 -31.950 1.00 69.38 337 ALA A CA 1
ATOM 2643 C C . ALA A 1 337 ? 12.727 -2.615 -33.043 1.00 69.38 337 ALA A C 1
ATOM 2645 O O . ALA A 1 337 ? 13.035 -2.977 -34.184 1.00 69.38 337 ALA A O 1
ATOM 2646 N N . SER A 1 338 ? 11.459 -2.330 -32.723 1.00 67.19 338 SER A N 1
ATOM 2647 C CA . SER A 1 338 ? 10.380 -2.290 -33.710 1.00 67.19 338 SER A CA 1
ATOM 2648 C C . SER A 1 338 ? 10.567 -1.106 -34.659 1.00 67.19 338 SER A C 1
ATOM 2650 O O . SER A 1 338 ? 10.827 0.022 -34.241 1.00 67.19 338 SER A O 1
ATOM 2652 N N . THR A 1 339 ? 10.385 -1.336 -35.961 1.00 65.38 339 THR A N 1
ATOM 2653 C CA . THR A 1 339 ? 10.456 -0.285 -36.995 1.00 65.38 339 THR A CA 1
ATOM 2654 C C . THR A 1 339 ? 9.392 0.797 -36.812 1.00 65.38 339 THR A C 1
ATOM 2656 O O . THR A 1 339 ? 9.534 1.903 -37.330 1.00 65.38 339 THR A O 1
ATOM 2659 N N . THR A 1 340 ? 8.338 0.484 -36.059 1.00 64.06 340 THR A N 1
ATOM 2660 C CA . THR A 1 340 ? 7.193 1.357 -35.796 1.00 64.06 340 THR A CA 1
ATOM 2661 C C . THR A 1 340 ? 7.421 2.238 -34.560 1.00 64.06 340 THR A C 1
ATOM 2663 O O . THR A 1 340 ? 6.770 3.269 -34.413 1.00 64.06 340 THR A O 1
ATOM 2666 N N . TYR A 1 341 ? 8.398 1.911 -33.701 1.00 57.09 341 TYR A N 1
ATOM 2667 C CA . TYR A 1 341 ? 8.702 2.652 -32.469 1.00 57.09 341 TYR A CA 1
ATOM 2668 C C . TYR A 1 341 ? 8.896 4.161 -32.719 1.00 57.09 341 TYR A C 1
ATOM 2670 O O . TYR A 1 341 ? 8.197 4.982 -32.127 1.00 57.09 341 TYR A O 1
ATOM 2678 N N . GLY A 1 342 ? 9.755 4.543 -33.671 1.00 56.41 342 GLY A N 1
ATOM 2679 C CA . GLY A 1 342 ? 10.045 5.952 -33.983 1.00 56.41 342 GLY A CA 1
ATOM 2680 C C . GLY A 1 342 ? 8.885 6.743 -34.606 1.00 56.41 342 GLY A C 1
ATOM 2681 O O . GLY A 1 342 ? 9.019 7.947 -34.808 1.00 56.41 342 GLY A O 1
ATOM 2682 N N . GLN A 1 343 ? 7.765 6.085 -34.926 1.00 54.59 343 GLN A N 1
ATOM 2683 C CA . GLN A 1 343 ? 6.599 6.697 -35.569 1.00 54.59 343 GLN A CA 1
ATOM 2684 C C . GLN A 1 343 ? 5.435 6.960 -34.601 1.00 54.59 343 GLN A C 1
ATOM 2686 O O . GLN A 1 343 ? 4.604 7.819 -34.883 1.00 54.59 343 GLN A O 1
ATOM 2691 N N . VAL A 1 344 ? 5.361 6.242 -33.474 1.00 52.69 344 VAL A N 1
ATOM 2692 C CA . VAL A 1 344 ? 4.192 6.267 -32.565 1.00 52.69 344 VAL A CA 1
ATOM 2693 C C . VAL A 1 344 ? 4.536 6.311 -31.075 1.00 52.69 344 VAL A C 1
ATOM 2695 O O . VAL A 1 344 ? 3.665 6.617 -30.263 1.00 52.69 344 VAL A O 1
ATOM 2698 N N . ALA A 1 345 ? 5.777 6.035 -30.676 1.00 52.91 345 ALA A N 1
ATOM 2699 C CA . ALA A 1 345 ? 6.161 6.000 -29.270 1.00 52.91 345 ALA A CA 1
ATOM 2700 C C . ALA A 1 345 ? 6.532 7.395 -28.732 1.00 52.91 345 ALA A C 1
ATOM 2702 O O . ALA A 1 345 ? 7.395 8.077 -29.279 1.00 52.91 345 ALA A O 1
ATOM 2703 N N . SER A 1 346 ? 5.919 7.809 -27.618 1.00 48.59 346 SER A N 1
ATOM 2704 C CA . SER A 1 346 ? 6.212 9.082 -26.932 1.00 48.59 346 SER A CA 1
ATOM 2705 C C . SER A 1 346 ? 7.252 8.964 -25.807 1.00 48.59 346 SER A C 1
ATOM 2707 O O . SER A 1 346 ? 7.671 9.973 -25.244 1.00 48.59 346 SER A O 1
ATOM 2709 N N . THR A 1 347 ? 7.671 7.744 -25.456 1.00 49.19 347 THR A N 1
ATOM 2710 C CA . THR A 1 347 ? 8.628 7.462 -24.367 1.00 49.19 347 THR A CA 1
ATOM 2711 C C . THR A 1 347 ? 9.973 7.028 -24.946 1.00 49.19 347 THR A C 1
ATOM 2713 O O . THR A 1 347 ? 9.983 6.267 -25.905 1.00 49.19 347 THR A O 1
ATOM 2716 N N . LYS A 1 348 ? 11.099 7.481 -24.369 1.00 50.41 348 LYS A N 1
ATOM 2717 C CA . LYS A 1 348 ? 12.458 7.096 -24.801 1.00 50.41 348 LYS A CA 1
ATOM 2718 C C . LYS A 1 348 ? 12.734 5.603 -24.559 1.00 50.41 348 LYS A C 1
ATOM 2720 O O . LYS A 1 348 ? 12.504 5.111 -23.459 1.00 50.41 348 LYS A O 1
ATOM 2725 N N . CYS A 1 349 ? 13.307 4.937 -25.558 1.00 52.28 349 CYS A N 1
ATOM 2726 C CA . CYS A 1 349 ? 13.805 3.567 -25.503 1.00 52.28 349 CYS A CA 1
ATOM 2727 C C . CYS A 1 349 ? 15.279 3.514 -25.121 1.00 52.28 349 CYS A C 1
ATOM 2729 O O . CYS A 1 349 ? 16.089 4.272 -25.655 1.00 52.28 349 CYS A O 1
ATOM 2731 N N . PHE A 1 350 ? 15.627 2.555 -24.266 1.00 44.00 350 PHE A N 1
ATOM 2732 C CA . PHE A 1 350 ? 17.013 2.192 -23.980 1.00 44.00 350 PHE A CA 1
ATOM 2733 C C . PHE A 1 350 ? 17.252 0.743 -24.427 1.00 44.00 350 PHE A C 1
ATOM 2735 O O . PHE A 1 350 ? 16.721 -0.183 -23.804 1.00 44.00 350 PHE A O 1
ATOM 2742 N N . PRO A 1 351 ? 18.001 0.529 -25.526 1.00 42.81 351 PRO A N 1
ATOM 2743 C CA . PRO A 1 351 ? 18.393 -0.806 -25.964 1.00 42.81 351 PRO A CA 1
ATOM 2744 C C . PRO A 1 351 ? 19.188 -1.526 -24.869 1.00 42.81 351 PRO A C 1
ATOM 2746 O O . PRO A 1 351 ? 19.895 -0.893 -24.089 1.00 42.81 351 PRO A O 1
ATOM 2749 N N . LEU A 1 352 ? 19.099 -2.857 -24.829 1.00 42.72 352 LEU A N 1
ATOM 2750 C CA . LEU A 1 352 ? 19.887 -3.694 -23.912 1.00 42.72 352 LEU A CA 1
ATOM 2751 C C . LEU A 1 352 ? 21.373 -3.803 -24.300 1.00 42.72 352 LEU A C 1
ATOM 2753 O O . LEU A 1 352 ? 22.114 -4.506 -23.616 1.00 42.72 352 LEU A O 1
ATOM 2757 N N . ASP A 1 353 ? 21.812 -3.155 -25.379 1.00 38.75 353 ASP A N 1
ATOM 2758 C CA . ASP A 1 353 ? 23.166 -3.341 -25.886 1.00 38.75 353 ASP A CA 1
ATOM 2759 C C . ASP A 1 353 ? 24.191 -2.637 -24.993 1.00 38.75 353 ASP A C 1
ATOM 2761 O O . ASP A 1 353 ? 24.322 -1.415 -24.959 1.00 38.75 353 ASP A O 1
ATOM 2765 N N . GLU A 1 354 ? 24.966 -3.463 -24.300 1.00 37.66 354 GLU A N 1
ATOM 2766 C CA . GLU A 1 354 ? 26.082 -3.147 -23.405 1.00 37.66 354 GLU A CA 1
ATOM 2767 C C . GLU A 1 354 ? 27.287 -2.483 -24.124 1.00 37.66 354 GLU A C 1
ATOM 2769 O O . GLU A 1 354 ? 28.397 -2.451 -23.597 1.00 37.66 354 GLU A O 1
ATOM 2774 N N . GLN A 1 355 ? 27.105 -1.947 -25.339 1.00 34.47 355 GLN A N 1
ATOM 2775 C CA . GLN A 1 355 ? 28.163 -1.347 -26.157 1.00 34.47 355 GLN A CA 1
ATOM 2776 C C . GLN A 1 355 ? 27.683 -0.145 -26.986 1.00 34.47 355 GLN A C 1
ATOM 2778 O O . GLN A 1 355 ? 27.607 -0.203 -28.210 1.00 34.47 355 GLN A O 1
ATOM 2783 N N . ALA A 1 356 ? 27.461 0.999 -26.342 1.00 33.66 356 ALA A N 1
ATOM 2784 C CA . ALA A 1 356 ? 27.524 2.286 -27.033 1.00 33.66 356 ALA A CA 1
ATOM 2785 C C . ALA A 1 356 ? 28.366 3.272 -26.216 1.00 33.66 356 ALA A C 1
ATOM 2787 O O . ALA A 1 356 ? 27.896 3.951 -25.307 1.00 33.66 356 ALA A O 1
ATOM 2788 N N . GLN A 1 357 ? 29.658 3.295 -26.539 1.00 31.56 357 GLN A N 1
ATOM 2789 C CA . GLN A 1 357 ? 30.601 4.335 -26.147 1.00 31.56 357 GLN A CA 1
ATOM 2790 C C . GLN A 1 357 ? 30.188 5.682 -26.764 1.00 31.56 357 GLN A C 1
ATOM 2792 O O . GLN A 1 357 ? 29.935 5.752 -27.965 1.00 31.56 357 GLN A O 1
ATOM 2797 N N . GLY A 1 358 ? 30.234 6.760 -25.976 1.00 27.20 358 GLY A N 1
ATOM 2798 C CA . GLY A 1 358 ? 30.351 8.134 -26.485 1.00 27.20 358 GLY A CA 1
ATOM 2799 C C . GLY A 1 358 ? 29.444 9.163 -25.793 1.00 27.20 358 GLY A C 1
ATOM 2800 O O . GLY A 1 358 ? 28.276 8.872 -25.551 1.00 27.20 358 GLY A O 1
ATOM 2801 N N . PRO A 1 359 ? 29.947 10.373 -25.469 1.00 45.94 359 PRO A N 1
ATOM 2802 C CA . PRO A 1 359 ? 29.166 11.409 -24.797 1.00 45.94 359 PRO A CA 1
ATOM 2803 C C . PRO A 1 359 ? 28.319 12.194 -25.810 1.00 45.94 359 PRO A C 1
ATOM 2805 O O . PRO A 1 359 ? 28.792 12.425 -26.919 1.00 45.94 359 PRO A O 1
ATOM 2808 N N . THR A 1 360 ? 27.106 12.626 -25.426 1.00 31.81 360 THR A N 1
ATOM 2809 C CA . THR A 1 360 ? 26.383 13.873 -25.825 1.00 31.81 360 THR A CA 1
ATOM 2810 C C . THR A 1 360 ? 24.857 13.722 -25.630 1.00 31.81 360 THR A C 1
ATOM 2812 O O . THR A 1 360 ? 24.362 12.606 -25.510 1.00 31.81 360 THR A O 1
ATOM 2815 N N . PRO A 1 361 ? 24.065 14.811 -25.640 1.00 28.98 361 PRO A N 1
ATOM 2816 C CA . PRO A 1 361 ? 24.036 15.919 -24.690 1.00 28.98 361 PRO A CA 1
ATOM 2817 C C . PRO A 1 361 ? 22.663 16.009 -23.981 1.00 28.98 361 PRO A C 1
ATOM 2819 O O . PRO A 1 361 ? 21.640 15.522 -24.459 1.00 28.98 361 PRO A O 1
ATOM 2822 N N . SER A 1 362 ? 22.635 16.672 -22.828 1.00 43.81 362 SER A N 1
ATOM 2823 C CA . SER A 1 362 ? 21.420 16.999 -22.079 1.00 43.81 362 SER A CA 1
ATOM 2824 C C . SER A 1 362 ? 20.466 17.914 -22.860 1.00 43.81 362 SER A C 1
ATOM 2826 O O . SER A 1 362 ? 20.891 18.994 -23.269 1.00 43.81 362 SER A O 1
ATOM 2828 N N . THR A 1 363 ? 19.179 17.557 -22.923 1.00 24.42 363 THR A N 1
ATOM 2829 C CA . THR A 1 363 ? 18.039 18.499 -22.901 1.00 24.42 363 THR A CA 1
ATOM 2830 C C . THR A 1 363 ? 16.784 17.837 -22.292 1.00 24.42 363 THR A C 1
ATOM 2832 O O . THR A 1 363 ? 16.365 16.751 -22.698 1.00 24.42 363 THR A O 1
ATOM 2835 N N . ASP A 1 364 ? 16.242 18.514 -21.276 1.00 26.05 364 ASP A N 1
ATOM 2836 C CA . ASP A 1 364 ? 15.025 18.288 -20.454 1.00 26.05 364 ASP A CA 1
ATOM 2837 C C . ASP A 1 364 ? 13.846 19.138 -21.047 1.00 26.05 364 ASP A C 1
ATOM 2839 O O . ASP A 1 364 ? 14.166 19.959 -21.914 1.00 26.05 364 ASP A O 1
ATOM 2843 N N . PRO A 1 365 ? 12.537 19.075 -20.654 1.00 35.06 365 PRO A N 1
ATOM 2844 C CA . PRO A 1 365 ? 11.953 18.516 -19.427 1.00 35.06 365 PRO A CA 1
ATOM 2845 C C . PRO A 1 365 ? 10.665 17.663 -19.546 1.00 35.06 365 PRO A C 1
ATOM 2847 O O . PRO A 1 365 ? 9.888 17.793 -20.487 1.00 35.06 365 PRO A O 1
ATOM 2850 N N . LEU A 1 366 ? 10.427 16.838 -18.510 1.00 28.73 366 LEU A N 1
ATOM 2851 C CA . LEU A 1 366 ? 9.198 16.087 -18.137 1.00 28.73 366 LEU A CA 1
ATOM 2852 C C . LEU A 1 366 ? 9.103 14.565 -18.379 1.00 28.73 366 LEU A C 1
ATOM 2854 O O . LEU A 1 366 ? 8.068 13.986 -18.066 1.00 28.73 366 LEU A O 1
ATOM 2858 N N . THR A 1 367 ? 10.166 13.861 -18.780 1.00 34.38 367 THR A N 1
ATOM 2859 C CA . THR A 1 367 ? 10.201 12.372 -18.684 1.00 34.38 367 THR A CA 1
ATOM 2860 C C . THR A 1 367 ? 11.572 11.790 -18.292 1.00 34.38 367 THR A C 1
ATOM 2862 O O . THR A 1 367 ? 11.788 10.583 -18.378 1.00 34.38 367 THR A O 1
ATOM 2865 N N . SER A 1 368 ? 12.511 12.625 -17.831 1.00 31.31 368 SER A N 1
ATOM 2866 C CA . SER A 1 368 ? 13.935 12.267 -17.686 1.00 31.31 368 SER A CA 1
ATOM 2867 C C . SER A 1 368 ? 14.392 11.799 -16.298 1.00 31.31 368 SER A C 1
ATOM 2869 O O . SER A 1 368 ? 15.558 11.446 -16.164 1.00 31.31 368 SER A O 1
ATOM 2871 N N . SER A 1 369 ? 13.564 11.812 -15.249 1.00 34.38 369 SER A N 1
ATOM 2872 C CA . SER A 1 369 ? 14.094 11.726 -13.871 1.00 34.38 369 SER A CA 1
ATOM 2873 C C . SER A 1 369 ? 14.356 10.318 -13.333 1.00 34.38 369 SER A C 1
ATOM 2875 O O . SER A 1 369 ? 14.704 10.190 -12.164 1.00 34.38 369 SER A O 1
ATOM 2877 N N . THR A 1 370 ? 14.223 9.258 -14.138 1.00 36.50 370 THR A N 1
ATOM 2878 C CA . THR A 1 370 ? 14.547 7.901 -13.664 1.00 36.50 370 THR A CA 1
ATOM 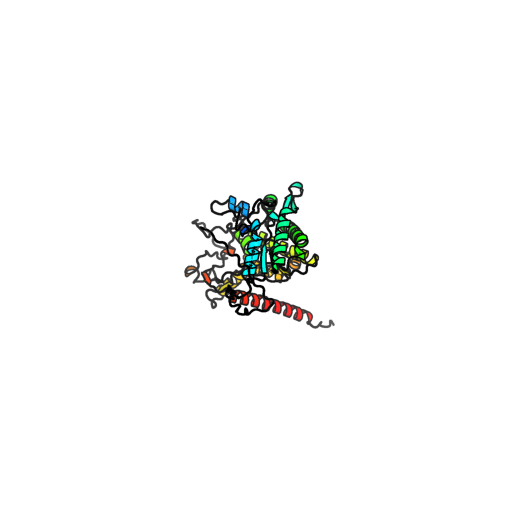2879 C C . THR A 1 370 ? 15.910 7.476 -14.185 1.00 36.50 370 THR A C 1
ATOM 2881 O O . THR A 1 370 ? 16.073 7.256 -15.385 1.00 36.50 370 THR A O 1
ATOM 2884 N N . THR A 1 371 ? 16.859 7.241 -13.283 1.00 34.69 371 THR A N 1
ATOM 2885 C CA . THR A 1 371 ? 18.117 6.521 -13.568 1.00 34.69 371 THR A CA 1
ATOM 2886 C C . THR A 1 371 ? 17.888 5.020 -13.841 1.00 34.69 371 THR A C 1
ATOM 2888 O O . THR A 1 371 ? 18.803 4.272 -14.175 1.00 34.69 371 THR A O 1
ATOM 2891 N N . SER A 1 372 ? 16.639 4.554 -13.742 1.00 35.31 372 SER A N 1
ATOM 2892 C CA . SER A 1 372 ? 16.237 3.163 -13.936 1.00 35.31 372 SER A CA 1
ATOM 2893 C C . SER A 1 372 ? 16.008 2.797 -15.413 1.00 35.31 372 SER A C 1
ATOM 2895 O O . SER A 1 372 ? 14.880 2.810 -15.902 1.00 35.31 372 SER A O 1
ATOM 2897 N N . HIS A 1 373 ? 17.062 2.335 -16.095 1.00 34.06 373 HIS A N 1
ATOM 2898 C CA . HIS A 1 373 ? 17.042 1.896 -17.507 1.00 34.06 373 HIS A CA 1
ATOM 2899 C C . HIS A 1 373 ? 15.970 0.851 -17.889 1.00 34.06 373 HIS A C 1
ATOM 2901 O O . HIS A 1 373 ? 15.644 0.681 -19.059 1.00 34.06 373 HIS A O 1
ATOM 2907 N N . TRP A 1 374 ? 15.396 0.131 -16.922 1.00 39.41 374 TRP A N 1
ATOM 2908 C CA . TRP A 1 374 ? 14.409 -0.928 -17.169 1.00 39.41 374 TRP A CA 1
ATOM 2909 C C . TRP A 1 374 ? 12.969 -0.407 -17.303 1.00 39.41 374 TRP A C 1
ATOM 2911 O O . TRP A 1 374 ? 12.179 -1.008 -18.028 1.00 39.41 374 TRP A O 1
ATOM 2921 N N . VAL A 1 375 ? 12.642 0.726 -16.660 1.00 35.31 375 VAL A N 1
ATOM 2922 C CA . VAL A 1 375 ? 11.357 1.441 -16.838 1.00 35.31 375 VAL A CA 1
ATOM 2923 C C . VAL A 1 375 ? 11.222 1.918 -18.289 1.00 35.31 375 VAL A C 1
ATOM 2925 O O . VAL A 1 375 ? 10.127 2.114 -18.803 1.00 35.31 375 VAL A O 1
ATOM 2928 N N . GLN A 1 376 ? 12.357 2.038 -18.973 1.00 39.28 376 GLN A N 1
ATOM 2929 C CA . GLN A 1 376 ? 12.515 2.679 -20.268 1.00 39.28 376 GLN A CA 1
ATOM 2930 C C . GLN A 1 376 ? 12.588 1.665 -21.434 1.00 39.28 376 GLN A C 1
ATOM 2932 O O . GLN A 1 376 ? 12.985 2.013 -22.542 1.00 39.28 376 GLN A O 1
ATOM 2937 N N . GLY A 1 377 ? 12.224 0.396 -21.187 1.00 32.34 377 GLY A N 1
ATOM 2938 C CA . GLY A 1 377 ? 12.252 -0.704 -22.169 1.00 32.34 377 GLY A CA 1
ATOM 2939 C C . GLY A 1 377 ? 10.879 -1.224 -22.625 1.00 32.34 377 GLY A C 1
ATOM 2940 O O . GLY A 1 377 ? 10.814 -2.245 -23.312 1.00 32.34 377 GLY A O 1
ATOM 2941 N N . ALA A 1 378 ? 9.787 -0.573 -22.213 1.00 32.75 378 ALA A N 1
ATOM 2942 C CA . ALA A 1 378 ? 8.428 -0.835 -22.688 1.00 32.75 378 ALA A CA 1
ATOM 2943 C C . ALA A 1 378 ? 7.662 0.490 -22.764 1.00 32.75 378 ALA A C 1
ATOM 2945 O O . ALA A 1 378 ? 7.467 1.155 -21.747 1.00 32.75 378 ALA A O 1
ATOM 2946 N N . VAL A 1 379 ? 7.237 0.875 -23.966 1.00 36.91 379 VAL A N 1
ATOM 2947 C CA . VAL A 1 379 ? 6.656 2.199 -24.215 1.00 36.91 379 VAL A CA 1
ATOM 2948 C C . VAL A 1 379 ? 5.147 2.107 -24.382 1.00 36.91 379 VAL A C 1
ATOM 2950 O O . VAL A 1 379 ? 4.652 1.298 -25.158 1.00 36.91 379 VAL A O 1
ATOM 2953 N N . THR A 1 380 ? 4.418 2.930 -23.625 1.00 38.25 380 THR A N 1
ATOM 2954 C CA . THR A 1 380 ? 2.964 3.080 -23.740 1.00 38.25 380 THR A CA 1
ATOM 2955 C C . THR A 1 380 ? 2.633 3.996 -24.919 1.00 38.25 380 THR A C 1
ATOM 2957 O O . THR A 1 380 ? 3.050 5.152 -24.931 1.00 38.25 380 THR A O 1
ATOM 2960 N N . VAL A 1 381 ? 1.850 3.501 -25.881 1.00 35.78 381 VAL A N 1
ATOM 2961 C CA . VAL A 1 381 ? 1.449 4.251 -27.089 1.00 35.78 381 VAL A CA 1
ATOM 2962 C C . VAL A 1 381 ? 0.072 4.936 -26.941 1.00 35.78 381 VAL A C 1
ATOM 2964 O O . VAL A 1 381 ? -0.217 5.900 -27.644 1.00 35.78 381 VAL A O 1
ATOM 2967 N N . GLY A 1 382 ? -0.774 4.518 -25.989 1.00 30.92 382 GLY A N 1
ATOM 2968 C CA . GLY A 1 382 ? -2.075 5.153 -25.725 1.00 30.92 382 GLY A CA 1
ATOM 2969 C C . GLY A 1 382 ? -2.953 4.402 -24.716 1.00 30.92 382 GLY A C 1
ATOM 2970 O O . GLY A 1 382 ? -2.653 3.257 -24.379 1.00 30.92 382 GLY A O 1
ATOM 2971 N N . PHE A 1 383 ? -4.025 5.063 -24.253 1.00 32.12 383 PHE A N 1
ATOM 2972 C CA . PHE A 1 383 ? -5.056 4.539 -23.342 1.00 32.12 383 PHE A CA 1
ATOM 2973 C C . PHE A 1 383 ? -6.236 3.978 -24.150 1.00 32.12 383 PHE A C 1
ATOM 2975 O O . PHE A 1 383 ? -6.812 4.698 -24.964 1.00 32.12 383 PHE A O 1
ATOM 2982 N N . VAL A 1 384 ? -6.654 2.736 -23.892 1.00 35.62 384 VAL A N 1
ATOM 2983 C CA . VAL A 1 384 ? -7.917 2.195 -24.431 1.00 35.62 384 VAL A CA 1
ATOM 2984 C C . VAL A 1 384 ? -8.759 1.630 -23.281 1.00 35.62 384 VAL A C 1
ATOM 2986 O O . VAL A 1 384 ? -8.352 0.678 -22.619 1.00 35.62 384 VAL A O 1
ATOM 2989 N N . GLY A 1 385 ? -9.929 2.224 -23.013 1.00 33.56 385 GLY A N 1
ATOM 2990 C CA . GLY A 1 385 ? -10.968 1.641 -22.144 1.00 33.56 385 GLY A CA 1
ATOM 2991 C C . GLY A 1 385 ? -11.836 0.655 -22.940 1.00 33.56 385 GLY A C 1
ATOM 2992 O O . GLY A 1 385 ? -12.099 0.926 -24.113 1.00 33.56 385 GLY A O 1
ATOM 2993 N N . PRO A 1 386 ? -12.270 -0.483 -22.353 1.00 39.50 386 PRO A N 1
ATOM 2994 C CA . PRO A 1 386 ? -13.138 -0.492 -21.171 1.00 39.50 386 PRO A CA 1
ATOM 2995 C C . PRO A 1 386 ? -12.658 -1.420 -20.030 1.00 39.50 386 PRO A C 1
ATOM 2997 O O . PRO A 1 386 ? -12.355 -2.595 -20.239 1.00 39.50 386 PRO A O 1
ATOM 3000 N N . MET A 1 387 ? -12.682 -0.901 -18.796 1.00 38.94 387 MET A N 1
ATOM 3001 C CA . MET A 1 387 ? -12.126 -1.514 -17.572 1.00 38.94 387 MET A CA 1
ATOM 3002 C C . MET A 1 387 ? -12.603 -2.947 -17.247 1.00 38.94 387 MET A C 1
ATOM 3004 O O . MET A 1 387 ? -11.896 -3.682 -16.565 1.00 38.94 387 MET A O 1
ATOM 3008 N N . LEU A 1 388 ? -13.785 -3.377 -17.704 1.00 35.88 388 LEU A N 1
ATOM 3009 C CA . LEU A 1 388 ? -14.373 -4.656 -17.276 1.00 35.88 388 LEU A CA 1
ATOM 3010 C C . LEU A 1 388 ? -13.775 -5.885 -17.985 1.00 35.88 388 LEU A C 1
ATOM 3012 O O . LEU A 1 388 ? -13.651 -6.951 -17.385 1.00 35.88 388 LEU A O 1
ATOM 3016 N N . VAL A 1 389 ? -13.411 -5.755 -19.265 1.00 38.69 389 VAL A N 1
ATOM 3017 C CA . VAL A 1 389 ? -12.965 -6.900 -20.085 1.00 38.69 389 VAL A CA 1
ATOM 3018 C C . VAL A 1 389 ? -11.540 -7.313 -19.714 1.00 38.69 389 VAL A C 1
ATOM 3020 O O . VAL A 1 389 ? -11.244 -8.504 -19.622 1.00 38.69 389 VAL A O 1
ATOM 3023 N N . ALA A 1 390 ? -10.675 -6.337 -19.426 1.00 41.91 390 ALA A N 1
ATOM 3024 C CA . ALA A 1 390 ? -9.292 -6.578 -19.031 1.00 41.91 390 ALA A CA 1
ATOM 3025 C C . ALA A 1 390 ? -9.190 -7.268 -17.660 1.00 41.91 390 ALA A C 1
ATOM 3027 O O . ALA A 1 390 ? -8.462 -8.251 -17.532 1.00 41.91 390 ALA A O 1
ATOM 3028 N N . VAL A 1 391 ? -9.972 -6.834 -16.663 1.00 42.84 391 VAL A N 1
ATOM 3029 C CA . VAL A 1 391 ? -9.993 -7.454 -15.322 1.00 42.84 391 VAL A CA 1
ATOM 3030 C C . VAL A 1 391 ? -10.451 -8.914 -15.389 1.00 42.84 391 VAL A C 1
ATOM 3032 O O . VAL A 1 391 ? -9.832 -9.779 -14.772 1.00 42.84 391 VAL A O 1
ATOM 3035 N N . MET A 1 392 ? -11.479 -9.216 -16.190 1.00 39.50 392 MET A N 1
ATOM 3036 C CA . MET A 1 392 ? -11.967 -10.588 -16.375 1.00 39.50 392 MET A CA 1
ATOM 3037 C C . MET A 1 392 ? -10.948 -11.478 -17.101 1.00 39.50 392 MET A C 1
ATOM 3039 O O . MET A 1 392 ? -10.771 -12.635 -16.724 1.00 39.50 392 MET A O 1
ATOM 3043 N N . ALA A 1 393 ? -10.235 -10.948 -18.102 1.00 44.66 393 ALA A N 1
ATOM 3044 C CA . ALA A 1 393 ? -9.173 -11.679 -18.795 1.00 44.66 393 ALA A CA 1
ATOM 3045 C C . ALA A 1 393 ? -7.967 -11.958 -17.877 1.00 44.66 393 ALA A C 1
ATOM 3047 O O . ALA A 1 393 ? -7.458 -13.078 -17.855 1.00 44.66 393 ALA A O 1
ATOM 3048 N N . LEU A 1 394 ? -7.556 -10.976 -17.069 1.00 47.94 394 LEU A N 1
ATOM 3049 C CA . LEU A 1 394 ? -6.490 -11.111 -16.070 1.00 47.94 394 LEU A CA 1
ATOM 3050 C C . LEU A 1 394 ? -6.856 -12.129 -14.981 1.00 47.94 394 LEU A C 1
ATOM 3052 O O . LEU A 1 394 ? -6.065 -13.027 -14.694 1.00 47.94 394 LEU A O 1
ATOM 3056 N N . ALA A 1 395 ? -8.071 -12.059 -14.433 1.00 46.88 395 ALA A N 1
ATOM 3057 C CA . ALA A 1 395 ? -8.561 -13.027 -13.453 1.00 46.88 395 ALA A CA 1
ATOM 3058 C C . ALA A 1 395 ? -8.641 -14.450 -14.037 1.00 46.88 395 ALA A C 1
ATOM 3060 O O . ALA A 1 395 ? -8.219 -15.411 -13.391 1.00 46.88 395 ALA A O 1
ATOM 3061 N N . ALA A 1 396 ? -9.108 -14.594 -15.283 1.00 40.50 396 ALA A N 1
ATOM 3062 C CA . ALA A 1 396 ? -9.154 -15.880 -15.975 1.00 40.50 396 ALA A CA 1
ATOM 3063 C C . ALA A 1 396 ? -7.751 -16.452 -16.243 1.00 40.50 396 ALA A C 1
ATOM 3065 O O . ALA A 1 396 ? -7.549 -17.657 -16.091 1.00 40.50 396 ALA A O 1
ATOM 3066 N N . LEU A 1 397 ? -6.770 -15.614 -16.594 1.00 48.59 397 LEU A N 1
ATOM 3067 C CA . LEU A 1 397 ? -5.377 -16.030 -16.785 1.00 48.59 397 LEU A CA 1
ATOM 3068 C C . LEU A 1 397 ? -4.739 -16.495 -15.472 1.00 48.59 397 LEU A C 1
ATOM 3070 O O . LEU A 1 397 ? -4.122 -17.561 -15.445 1.00 48.59 397 LEU A O 1
ATOM 3074 N N . VAL A 1 398 ? -4.935 -15.751 -14.379 1.00 48.69 398 VAL A N 1
ATOM 3075 C CA . VAL A 1 398 ? -4.447 -16.137 -13.044 1.00 48.69 398 VAL A CA 1
ATOM 3076 C C . VAL A 1 398 ? -5.088 -17.453 -12.596 1.00 48.69 398 VAL A C 1
ATOM 3078 O O . VAL A 1 398 ? -4.375 -18.373 -12.197 1.00 48.69 398 VAL A O 1
ATOM 3081 N N . TYR A 1 399 ? -6.407 -17.597 -12.750 1.00 45.78 399 TYR A N 1
ATOM 3082 C CA . TYR A 1 399 ? -7.124 -18.828 -12.409 1.00 45.78 399 TYR A CA 1
ATOM 3083 C C . TYR A 1 399 ? -6.645 -20.031 -13.236 1.00 45.78 399 TYR A C 1
ATOM 3085 O O . TYR A 1 399 ? -6.352 -21.095 -12.689 1.00 45.78 399 TYR A O 1
ATOM 3093 N N . ARG A 1 400 ? -6.496 -19.875 -14.557 1.00 44.19 400 ARG A N 1
ATOM 3094 C CA . ARG A 1 400 ? -6.050 -20.957 -15.451 1.00 44.19 400 ARG A CA 1
ATOM 3095 C C . ARG A 1 400 ? -4.622 -21.404 -15.133 1.00 44.19 400 ARG A C 1
ATOM 3097 O O . ARG A 1 400 ? -4.342 -22.601 -15.148 1.00 44.19 400 ARG A O 1
ATOM 3104 N N . LYS A 1 401 ? -3.743 -20.461 -14.781 1.00 49.25 401 LYS A N 1
ATOM 3105 C CA . LYS A 1 401 ? -2.353 -20.742 -14.396 1.00 49.25 401 LYS A CA 1
ATOM 3106 C C . LYS A 1 401 ? -2.262 -21.421 -13.021 1.00 49.25 401 LYS A C 1
ATOM 3108 O O . LYS A 1 401 ? -1.473 -22.348 -12.858 1.00 49.25 401 LYS A O 1
ATOM 3113 N N . GLN A 1 402 ? -3.129 -21.056 -12.068 1.00 49.97 402 GLN A N 1
ATOM 3114 C CA . GLN A 1 402 ? -3.265 -21.764 -10.784 1.00 49.97 402 GLN A CA 1
ATOM 3115 C C . GLN A 1 402 ? -3.743 -23.217 -10.960 1.00 49.97 402 GLN A C 1
ATOM 3117 O O . GLN A 1 402 ? -3.221 -24.117 -10.302 1.00 49.97 402 GLN A O 1
ATOM 3122 N N . GLN A 1 403 ? -4.698 -23.471 -11.861 1.00 44.81 403 GLN A N 1
ATOM 3123 C CA . GLN A 1 403 ? -5.185 -24.830 -12.144 1.00 44.81 403 GLN A CA 1
ATOM 3124 C C . GLN A 1 403 ? -4.113 -25.715 -12.796 1.00 44.81 403 GLN A C 1
ATOM 3126 O O . GLN A 1 403 ? -3.991 -26.894 -12.462 1.00 44.81 403 GLN A O 1
ATOM 3131 N N . GLN A 1 404 ? -3.292 -25.146 -13.684 1.00 45.50 404 GLN A N 1
ATOM 3132 C CA . GLN A 1 404 ? -2.164 -25.858 -14.291 1.00 45.50 404 GLN A CA 1
ATOM 3133 C C . GLN A 1 404 ? -1.113 -26.270 -13.249 1.00 45.50 404 GLN A C 1
ATOM 3135 O O . GLN A 1 404 ? -0.628 -27.396 -13.314 1.00 45.50 404 GLN A O 1
ATOM 3140 N N . HIS A 1 405 ? -0.833 -25.422 -12.251 1.00 44.44 405 HIS A N 1
ATOM 3141 C CA . HIS A 1 405 ? 0.119 -25.738 -11.177 1.00 44.44 405 HIS A CA 1
ATOM 3142 C C . HIS A 1 405 ? -0.372 -26.879 -10.266 1.00 44.44 405 HIS A C 1
ATOM 3144 O O . HIS A 1 405 ? 0.379 -27.810 -9.974 1.00 44.44 405 HIS A O 1
ATOM 3150 N N . ARG A 1 406 ? -1.662 -26.871 -9.893 1.00 44.47 406 ARG A N 1
ATOM 3151 C CA . ARG A 1 406 ? -2.279 -27.967 -9.114 1.00 44.47 406 ARG A CA 1
ATOM 3152 C C . ARG A 1 406 ? -2.286 -29.289 -9.879 1.00 44.47 406 ARG A C 1
ATOM 3154 O O . ARG A 1 406 ? -2.049 -30.344 -9.300 1.00 44.47 406 ARG A O 1
ATOM 3161 N N . SER A 1 407 ? -2.520 -29.223 -11.189 1.00 43.59 407 SER A N 1
ATOM 3162 C CA . SER A 1 407 ? -2.505 -30.403 -12.059 1.00 43.59 407 SER A CA 1
ATOM 3163 C C . SER A 1 407 ? -1.094 -30.990 -12.200 1.00 43.59 407 SER A C 1
ATOM 3165 O O . SER A 1 407 ? -0.947 -32.208 -12.251 1.00 43.59 407 SER A O 1
ATOM 3167 N N . SER A 1 408 ? -0.046 -30.153 -12.220 1.00 46.81 408 SER A N 1
ATOM 3168 C CA . SER A 1 408 ? 1.347 -30.624 -12.237 1.00 46.81 408 SER A CA 1
ATOM 3169 C C . SER A 1 408 ? 1.815 -31.205 -10.900 1.00 46.81 408 SER A C 1
ATOM 3171 O O . SER A 1 408 ? 2.596 -32.152 -10.903 1.00 46.81 408 SER A O 1
ATOM 3173 N N . GLU A 1 409 ? 1.313 -30.702 -9.770 1.00 48.06 409 GLU A N 1
ATOM 3174 C CA . GLU A 1 409 ? 1.593 -31.267 -8.440 1.00 48.06 409 GLU A CA 1
ATOM 3175 C C . GLU A 1 409 ? 0.920 -32.638 -8.258 1.00 48.06 409 GLU A C 1
ATOM 3177 O O . GLU A 1 409 ? 1.580 -33.596 -7.862 1.00 48.06 409 GLU A O 1
ATOM 3182 N N . GLN A 1 410 ? -0.344 -32.787 -8.677 1.00 44.75 410 GLN A N 1
ATOM 3183 C CA . GLN A 1 410 ? -1.042 -34.084 -8.665 1.00 44.75 410 GLN A CA 1
ATOM 3184 C C . GLN A 1 410 ? -0.466 -35.103 -9.662 1.00 44.75 410 GLN A C 1
ATOM 3186 O O . GLN A 1 410 ? -0.539 -36.311 -9.429 1.00 44.75 410 GLN A O 1
ATOM 3191 N N . ALA A 1 411 ? 0.123 -34.646 -10.771 1.00 47.72 411 ALA A N 1
ATOM 3192 C CA . ALA A 1 411 ? 0.832 -35.519 -11.705 1.00 47.72 411 ALA A CA 1
ATOM 3193 C C . ALA A 1 411 ? 2.199 -35.983 -11.162 1.00 47.72 411 ALA A C 1
ATOM 3195 O O . ALA A 1 411 ? 2.662 -37.061 -11.530 1.00 47.72 411 ALA A O 1
ATOM 3196 N N . GLY A 1 412 ? 2.824 -35.207 -10.268 1.00 43.72 412 GLY A N 1
ATOM 3197 C CA . GLY A 1 412 ? 4.067 -35.574 -9.582 1.00 43.72 412 GLY A CA 1
ATOM 3198 C C . GLY A 1 412 ? 3.883 -36.633 -8.489 1.00 43.72 412 GLY A C 1
ATOM 3199 O O . GLY A 1 412 ? 4.772 -37.459 -8.293 1.00 43.72 412 GLY A O 1
ATOM 3200 N N . GLU A 1 413 ? 2.721 -36.667 -7.828 1.00 42.44 413 GLU A N 1
ATOM 3201 C CA . GLU A 1 413 ? 2.394 -37.666 -6.794 1.00 42.44 413 GLU A CA 1
ATOM 3202 C C . GLU A 1 413 ? 2.009 -39.049 -7.350 1.00 42.44 413 GLU A C 1
ATOM 3204 O O . GLU A 1 413 ? 2.080 -40.038 -6.624 1.00 42.44 413 GLU A O 1
ATOM 3209 N N . ASN A 1 414 ? 1.661 -39.158 -8.637 1.00 39.47 414 ASN A N 1
ATOM 3210 C CA . ASN A 1 414 ? 1.214 -40.413 -9.262 1.00 39.47 414 ASN A CA 1
ATOM 3211 C C . ASN A 1 414 ? 2.277 -41.113 -10.125 1.00 39.47 414 ASN A C 1
ATOM 3213 O O . ASN A 1 414 ? 1.946 -41.980 -10.936 1.00 39.47 414 ASN A O 1
ATOM 3217 N N . SER A 1 415 ? 3.558 -40.774 -9.963 1.00 37.78 415 SER A N 1
ATOM 3218 C CA . SER A 1 415 ? 4.629 -41.508 -10.642 1.00 37.78 415 SER A CA 1
ATOM 3219 C C . SER A 1 415 ? 4.834 -42.871 -9.956 1.00 37.78 415 SER A C 1
ATOM 3221 O O . SER A 1 415 ? 5.185 -42.903 -8.773 1.00 37.78 415 SER A O 1
ATOM 3223 N N . PRO A 1 416 ? 4.598 -44.013 -10.632 1.00 36.94 416 PRO A N 1
ATOM 3224 C CA . PRO A 1 416 ? 4.736 -45.320 -10.007 1.00 36.94 416 PRO A CA 1
ATOM 3225 C C . PRO A 1 416 ? 6.203 -45.563 -9.642 1.00 36.94 416 PRO A C 1
ATOM 3227 O O . PRO A 1 416 ? 7.090 -45.532 -10.496 1.00 36.94 416 PRO A O 1
ATOM 3230 N N . LEU A 1 417 ? 6.446 -45.814 -8.355 1.00 40.28 417 LEU A N 1
ATOM 3231 C CA . LEU A 1 417 ? 7.727 -46.278 -7.832 1.00 40.28 417 LEU A CA 1
ATOM 3232 C C . LEU A 1 417 ? 8.180 -47.512 -8.626 1.00 40.28 417 LEU A C 1
ATOM 3234 O O . LEU A 1 417 ? 7.605 -48.593 -8.507 1.00 40.28 417 LEU A O 1
ATOM 3238 N N . VAL A 1 418 ? 9.220 -47.340 -9.440 1.00 39.44 418 VAL A N 1
ATOM 3239 C CA . VAL A 1 418 ? 9.922 -48.439 -10.108 1.00 39.44 418 VAL A CA 1
ATOM 3240 C C . VAL A 1 418 ? 10.575 -49.310 -9.024 1.00 39.44 418 VAL A C 1
ATOM 3242 O O . VAL A 1 418 ? 11.319 -48.770 -8.197 1.00 39.44 418 VAL A O 1
ATOM 3245 N N . PRO A 1 419 ? 10.340 -50.636 -8.983 1.00 38.28 419 PRO A N 1
ATOM 3246 C CA . PRO A 1 419 ? 11.010 -51.499 -8.023 1.00 38.28 419 PRO A CA 1
ATOM 3247 C C . PRO A 1 419 ? 12.494 -51.593 -8.379 1.00 38.28 419 PRO A C 1
ATOM 3249 O O . PRO A 1 419 ? 12.852 -51.908 -9.513 1.00 38.28 419 PRO A O 1
ATOM 3252 N N . LYS A 1 420 ? 13.361 -51.323 -7.401 1.00 40.31 420 LYS A N 1
ATOM 3253 C CA . LYS A 1 420 ? 14.796 -51.592 -7.513 1.00 40.31 420 LYS A CA 1
ATOM 3254 C C . LYS A 1 420 ? 15.028 -53.106 -7.506 1.00 40.31 420 LYS A C 1
ATOM 3256 O O . LYS A 1 420 ? 14.650 -53.766 -6.538 1.00 40.31 420 LYS A O 1
ATOM 3261 N N . HIS A 1 421 ? 15.686 -53.607 -8.547 1.00 43.03 421 HIS A N 1
ATOM 3262 C CA . HIS A 1 421 ? 16.492 -54.825 -8.509 1.00 43.03 421 HIS A CA 1
ATOM 3263 C C . HIS A 1 421 ? 17.961 -54.452 -8.651 1.00 43.03 421 HIS A C 1
ATOM 3265 O O . HIS A 1 421 ? 18.244 -53.525 -9.447 1.00 43.03 421 HIS A O 1
#

InterPro domains:
  IPR001360 Glycoside hydrolase family 1 [PF00232] (34-375)
  IPR001360 Glycoside hydrolase family 1 [PTHR10353] (36-348)
  IPR017853 Glycoside hydrolase superfamily [SSF51445] (35-340)